Protein 3LZD (pdb70)

B-factor: mean 45.11, std 11.98, range [18.56, 100.9]

Foldseek 3Di:
DQAAPLVVVLVVCVVVPWAEEEEEEAPVCPVVRVVSQVSNVVVRHHYHYDPDHDDELLFFCQVVCVVVPGQEYEYEAYADFDFAHNHKYKYFHHADDFAQVVLCVLVVVVVCVLDQFEEEAEARRHVVNVVVVCVNSVVVRHHYQWAQAARRDFGTRHADLFGDRRRPDDGRAYEYEADDDSVQLQSCQANVHWYWYAYRPVSDIDTDDCVVLVVVLVVLLVLCLPWAEEEEEFAPRRSWGDPVLSVVLQVVSVVLRHHYDYDYHHDDFQVVVVVPPGQEYEYRGDQCPQSVDPPRHPHRYYYSQSSCVSSVNDPDDHRNHRGHHHDPDHHDPGMDIDHD/DWDAFPLVVVLVVCVVVPWAEEEEAEAPVCPVVSVVSQVVSVVVRHHYHYDPDHDDALLFFCQVVCVVVVGQEYEYEAYDDFDFAHAHKYKYFHIAHPQALVVLCVLCVVVVVVQDQEEEEAEARRHVVCVVVVCVSSVVVRHRYQWAQAARRDFGIRHADLQGDRRLQDDGQAYEYEADDCSRQLQSCQARVHWYKYAHSPVSDIDTDDNVVLVVVLVVLLVQCLPWQFEEEEFAPRRSFGDPVLSVVLQVVSVVLRHHYHYDYYHDDDQVVVVPPPGQEYEYRGRLCVQRVYPHRYHYSQSVCVSSVVDPRDHRHHRGHHHDDDHHDSGMDIDHD

InterPro domains:
  IPR016435 Diphthamide synthesis DPH1/DPH2 [PF01866] (27-318)
  IPR016435 Diphthamide synthesis DPH1/DPH2 [PTHR10762] (11-319)
  IPR016435 Diphthamide synthesis DPH1/DPH2 [SFLDS00032] (7-332)
  IPR016435 Diphthamide synthesis DPH1/DPH2 [TIGR00322] (8-312)
  IPR022428 Diphthamide synthesis Dph2, archaea [TIGR03682] (19-323)
  IPR035435 Diphthamide synthesis DHP1/DPH2, eukaryotes and archaea [PIRSF004967] (8-322)
  IPR042263 Diphthamide synthesis DPH1/DPH2, domain 1 [G3DSA:3.40.50.11840] (14-95)
  IPR042264 Diphthamide synthesis DPH1/DPH2, domain 2 [G3DSA:3.40.50.11850] (101-209)
  IPR042265 Diphthamide synthesis DPH1/DPH2, domain 3 [G3DSA:3.40.50.11860] (210-309)

Nearest PDB structures (foldseek):
  3lzd-assembly1_A  TM=1.003E+00  e=6.864E-71  Pyrococcus horikoshii
  3lzd-assembly1_B  TM=9.967E-01  e=1.816E-64  Pyrococcus horikoshii
  3lzc-assembly1_B  TM=9.944E-01  e=1.069E-64  Pyrococcus horikoshii
  6bxm-assembly1_B  TM=9.603E-01  e=3.390E-34  Candidatus Methanoperedens nitratireducens
  6bxm-assembly1_A  TM=9.516E-01  e=2.244E-34  Candidatus Methanoperedens nitratireducens

Organism: Pyrococcus horikoshii (strain ATCC 700860 / DSM 12428 / JCM 9974 / NBRC 100139 / OT-3) (NCBI:txid70601)

Structure (mmCIF, N/CA/C/O backbone):
data_3LZD
#
_entry.id   3LZD
#
_cell.length_a   55.695
_cell.length_b   80.525
_cell.length_c   162.142
_cell.angle_alpha   90.000
_cell.angle_beta   90.000
_cell.angle_gamma   90.000
#
_symmetry.space_group_name_H-M   'P 21 21 21'
#
loop_
_entity.id
_entity.type
_entity.pdbx_description
1 polymer Dph2
2 non-polymer 'IRON/SULFUR CLUSTER'
3 non-polymer 'SULFATE ION'
4 water water
#
loop_
_atom_site.group_PDB
_atom_site.id
_atom_site.type_symbol
_atom_site.label_atom_id
_atom_site.label_alt_id
_atom_site.label_comp_id
_atom_site.label_asym_id
_atom_site.label_entity_id
_atom_site.label_seq_id
_atom_site.pdbx_PDB_ins_code
_atom_site.Cartn_x
_atom_site.Cartn_y
_atom_site.Cartn_z
_atom_site.occupancy
_atom_site.B_iso_or_equiv
_atom_site.auth_seq_id
_atom_site.auth_comp_id
_atom_site.auth_asym_id
_atom_site.auth_atom_id
_atom_site.pdbx_PDB_model_num
ATOM 1 N N . LEU A 1 38 ? 18.192 11.831 36.327 1.00 64.16 2 LEU A N 1
ATOM 2 C CA . LEU A 1 38 ? 19.017 13.071 36.404 1.00 68.80 2 LEU A CA 1
ATOM 3 C C . LEU A 1 38 ? 19.900 13.196 35.167 1.00 68.85 2 LEU A C 1
ATOM 4 O O . LEU A 1 38 ? 20.165 14.301 34.690 1.00 73.58 2 LEU A O 1
ATOM 9 N N . HIS A 1 39 ? 20.354 12.058 34.652 1.00 65.89 3 HIS A N 1
ATOM 10 C CA . HIS A 1 39 ? 21.198 12.036 33.463 1.00 66.42 3 HIS A CA 1
ATOM 11 C C . HIS A 1 39 ? 20.396 11.527 32.267 1.00 66.60 3 HIS A C 1
ATOM 12 O O . HIS A 1 39 ? 20.957 11.137 31.239 1.00 66.05 3 HIS A O 1
ATOM 19 N N . GLU A 1 40 ? 19.077 11.530 32.420 1.00 64.28 4 GLU A N 1
ATOM 20 C CA . GLU A 1 40 ? 18.172 11.090 31.364 1.00 66.16 4 GLU A CA 1
ATOM 21 C C . GLU A 1 40 ? 16.939 11.992 31.316 1.00 61.22 4 GLU A C 1
ATOM 22 O O . GLU A 1 40 ? 16.650 12.726 32.267 1.00 57.32 4 GLU A O 1
ATOM 24 N N . ILE A 1 41 ? 16.223 11.949 30.199 1.00 55.97 5 ILE A N 1
ATOM 25 C CA . ILE A 1 41 ? 15.014 12.736 30.067 1.00 50.15 5 ILE A CA 1
ATOM 26 C C . ILE A 1 41 ? 13.902 11.995 30.806 1.00 47.81 5 ILE A C 1
ATOM 27 O O . ILE A 1 41 ? 13.467 10.924 30.382 1.00 50.61 5 ILE A O 1
ATOM 32 N N . PRO A 1 42 ? 13.442 12.545 31.939 1.00 44.47 6 PRO A N 1
ATOM 33 C CA . PRO A 1 42 ? 12.377 11.879 32.697 1.00 43.97 6 PRO A CA 1
ATOM 34 C C . PRO A 1 42 ? 11.034 11.977 31.959 1.00 41.81 6 PRO A C 1
ATOM 35 O O . PRO A 1 42 ? 10.179 12.781 32.318 1.00 44.68 6 PRO A O 1
ATOM 39 N N . LYS A 1 43 ? 10.869 11.147 30.932 1.00 40.89 7 LYS A N 1
ATOM 40 C CA . LYS A 1 43 ? 9.662 11.141 30.111 1.00 42.74 7 LYS A CA 1
ATOM 41 C C . LYS A 1 43 ? 8.399 11.187 30.960 1.00 42.53 7 LYS A C 1
ATOM 42 O O . LYS A 1 43 ? 7.513 12.016 30.724 1.00 38.07 7 LYS A O 1
ATOM 44 N N . SER A 1 44 ? 8.334 10.317 31.963 1.00 43.54 8 SER A N 1
ATOM 45 C CA . SER A 1 44 ? 7.171 10.259 32.841 1.00 43.66 8 SER A CA 1
ATOM 46 C C . SER A 1 44 ? 6.998 11.476 33.736 1.00 39.98 8 SER A C 1
ATOM 47 O O . SER A 1 44 ? 5.878 11.916 33.966 1.00 45.91 8 SER A O 1
ATOM 50 N N . GLU A 1 45 ? 8.085 12.035 34.252 1.00 43.63 9 GLU A N 1
ATOM 51 C CA . GLU A 1 45 ? 7.933 13.230 35.075 1.00 45.92 9 GLU A CA 1
ATOM 52 C C . GLU A 1 45 ? 7.390 14.355 34.187 1.00 41.22 9 GLU A C 1
ATOM 53 O O . GLU A 1 45 ? 6.639 15.213 34.637 1.00 40.26 9 GLU A O 1
ATOM 59 N N . ILE A 1 46 ? 7.789 14.354 32.921 1.00 41.64 10 ILE A N 1
ATOM 60 C CA . ILE A 1 46 ? 7.347 15.392 32.001 1.00 38.96 10 ILE A CA 1
ATOM 61 C C . ILE A 1 46 ? 5.868 15.232 31.657 1.00 36.21 10 ILE A C 1
ATOM 62 O O . ILE A 1 46 ? 5.126 16.213 31.645 1.00 36.99 10 ILE A O 1
ATOM 67 N N . LEU A 1 47 ? 5.439 14.003 31.384 1.00 42.88 11 LEU A N 1
ATOM 68 C CA . LEU A 1 47 ? 4.036 13.740 31.072 1.00 41.93 11 LEU A CA 1
ATOM 69 C C . LEU A 1 47 ? 3.206 14.185 32.277 1.00 45.82 11 LEU A C 1
ATOM 70 O O . LEU A 1 47 ? 2.223 14.916 32.125 1.00 43.38 11 LEU A O 1
ATOM 75 N N . LYS A 1 48 ? 3.632 13.769 33.471 1.00 44.20 12 LYS A N 1
ATOM 76 C CA . LYS A 1 48 ? 2.928 14.118 34.708 1.00 48.81 12 LYS A CA 1
ATOM 77 C C . LYS A 1 48 ? 2.689 15.616 34.833 1.00 47.18 12 LYS A C 1
ATOM 78 O O . LYS A 1 48 ? 1.557 16.050 35.066 1.00 50.00 12 LYS A O 1
ATOM 80 N N . GLU A 1 49 ? 3.746 16.407 34.689 1.00 44.02 13 GLU A N 1
ATOM 81 C CA . GLU A 1 49 ? 3.604 17.853 34.781 1.00 47.97 13 GLU A CA 1
ATOM 82 C C . GLU A 1 49 ? 2.729 18.412 33.664 1.00 47.17 13 GLU A C 1
ATOM 83 O O . GLU A 1 49 ? 2.101 19.452 33.831 1.00 54.02 13 GLU A O 1
ATOM 89 N N . LEU A 1 50 ? 2.692 17.732 32.523 1.00 45.71 14 LEU A N 1
ATOM 90 C CA . LEU A 1 50 ? 1.866 18.197 31.412 1.00 46.67 14 LEU A CA 1
ATOM 91 C C . LEU A 1 50 ? 0.386 17.829 31.634 1.00 48.82 14 LEU A C 1
ATOM 92 O O . LEU A 1 50 ? -0.498 18.656 31.393 1.00 41.76 14 LEU A O 1
ATOM 97 N N . LYS A 1 51 ? 0.124 16.604 32.102 1.00 49.90 15 LYS A N 1
ATOM 98 C CA . LYS A 1 51 ? -1.248 16.152 32.366 1.00 50.30 15 LYS A CA 1
ATOM 99 C C . LYS A 1 51 ? -1.837 17.005 33.479 1.00 48.58 15 LYS A C 1
ATOM 100 O O . LYS A 1 51 ? -3.037 17.289 33.492 1.00 53.57 15 LYS A O 1
ATOM 106 N N . ARG A 1 52 ? -0.975 17.417 34.403 1.00 48.67 16 ARG A N 1
ATOM 107 C CA . ARG A 1 52 ? -1.374 18.237 35.539 1.00 48.11 16 ARG A CA 1
ATOM 108 C C . ARG A 1 52 ? -1.878 19.619 35.133 1.00 52.23 16 ARG A C 1
ATOM 109 O O . ARG A 1 52 ? -2.769 20.166 35.778 1.00 44.98 16 ARG A O 1
ATOM 117 N N . ILE A 1 53 ? -1.323 20.206 34.079 1.00 50.06 17 ILE A N 1
ATOM 118 C CA . ILE A 1 53 ? -1.819 21.518 33.682 1.00 48.21 17 ILE A CA 1
ATOM 119 C C . ILE A 1 53 ? -2.776 21.414 32.506 1.00 44.01 17 ILE A C 1
ATOM 120 O O . ILE A 1 53 ? -3.175 22.427 31.935 1.00 43.72 17 ILE A O 1
ATOM 125 N N . GLY A 1 54 ? -3.144 20.186 32.151 1.00 40.92 18 GLY A N 1
ATOM 126 C CA . GLY A 1 54 ? -4.070 19.974 31.048 1.00 43.59 18 GLY A CA 1
ATOM 127 C C . GLY A 1 54 ? -3.589 20.367 29.657 1.00 49.88 18 GLY A C 1
ATOM 128 O O . GLY A 1 54 ? -4.382 20.773 28.800 1.00 45.34 18 GLY A O 1
ATOM 129 N N . ALA A 1 55 ? -2.292 20.230 29.408 1.00 49.50 19 ALA A N 1
ATOM 130 C CA . ALA A 1 55 ? -1.744 20.592 28.109 1.00 49.69 19 ALA A CA 1
ATOM 131 C C . ALA A 1 55 ? -2.101 19.565 27.040 1.00 50.38 19 ALA A C 1
ATOM 132 O O . ALA A 1 55 ? -1.991 18.356 27.257 1.00 49.78 19 ALA A O 1
ATOM 134 N N . LYS A 1 56 ? -2.528 20.060 25.882 1.00 48.31 20 LYS A N 1
ATOM 135 C CA . LYS A 1 56 ? -2.898 19.203 24.766 1.00 50.63 20 LYS A CA 1
ATOM 136 C C . LYS A 1 56 ? -1.939 19.308 23.581 1.00 43.23 20 LYS A C 1
ATOM 137 O O . LYS A 1 56 ? -1.782 18.357 22.817 1.00 44.97 20 LYS A O 1
ATOM 143 N N . ARG A 1 57 ? -1.306 20.464 23.426 1.00 42.48 21 ARG A N 1
ATOM 144 C CA . ARG A 1 57 ? -0.392 20.694 22.309 1.00 46.73 21 ARG A CA 1
ATOM 145 C C . ARG A 1 57 ? 0.872 21.377 22.832 1.00 47.52 21 ARG A C 1
ATOM 146 O O . ARG A 1 57 ? 0.812 22.483 23.378 1.00 47.92 21 ARG A O 1
ATOM 154 N N . VAL A 1 58 ? 2.020 20.729 22.658 1.00 43.07 22 VAL A N 1
ATOM 155 C CA . VAL A 1 58 ? 3.264 21.306 23.161 1.00 42.50 22 VAL A CA 1
ATOM 156 C C . VAL A 1 58 ? 4.362 21.424 22.104 1.00 39.61 22 VAL A C 1
ATOM 157 O O . VAL A 1 58 ? 4.422 20.635 21.162 1.00 36.16 22 VAL A O 1
ATOM 161 N N . LEU A 1 59 ? 5.213 22.435 22.267 1.00 35.50 23 LEU A N 1
ATOM 162 C CA . LEU A 1 59 ? 6.333 22.673 21.363 1.00 31.92 23 LEU A CA 1
ATOM 163 C C . LEU A 1 59 ? 7.614 22.284 22.106 1.00 32.98 23 LEU A C 1
ATOM 164 O O . LEU A 1 59 ? 7.796 22.647 23.269 1.00 33.02 23 LEU A O 1
ATOM 169 N N . ILE A 1 60 ? 8.505 21.560 21.440 1.00 30.19 24 ILE A N 1
ATOM 170 C CA . ILE A 1 60 ? 9.748 21.146 22.085 1.00 29.84 24 ILE A CA 1
ATOM 171 C C . ILE A 1 60 ? 10.982 21.745 21.421 1.00 29.03 24 ILE A C 1
ATOM 172 O O . ILE A 1 60 ? 11.212 21.500 20.236 1.00 32.07 24 ILE A O 1
ATOM 177 N N . GLN A 1 61 ? 11.773 22.531 22.146 1.00 25.26 25 GLN A N 1
ATOM 178 C CA . GLN A 1 61 ? 12.993 23.040 21.525 1.00 29.93 25 GLN A CA 1
ATOM 179 C C . GLN A 1 61 ? 14.170 22.222 22.029 1.00 31.91 25 GLN A C 1
ATOM 180 O O . GLN A 1 61 ? 14.107 21.638 23.106 1.00 30.74 25 GLN A O 1
ATOM 186 N N . SER A 1 62 ? 15.238 22.158 21.246 1.00 28.65 26 SER A N 1
ATOM 187 C CA . SER A 1 62 ? 16.399 21.378 21.657 1.00 28.98 26 SER A CA 1
ATOM 188 C C . SER A 1 62 ? 17.711 21.899 21.072 1.00 29.32 26 SER A C 1
ATOM 189 O O . SER A 1 62 ? 17.732 22.493 19.998 1.00 26.81 26 SER A O 1
ATOM 192 N N . PRO A 1 63 ? 18.822 21.686 21.787 1.00 31.50 27 PRO A N 1
ATOM 193 C CA . PRO A 1 63 ? 20.143 22.123 21.316 1.00 31.62 27 PRO A CA 1
ATOM 194 C C . PRO A 1 63 ? 20.625 21.048 20.350 1.00 33.44 27 PRO A C 1
ATOM 195 O O . PRO A 1 63 ? 20.017 19.980 20.263 1.00 31.24 27 PRO A O 1
ATOM 199 N N . GLU A 1 64 ? 21.729 21.321 19.660 1.00 35.41 28 GLU A N 1
ATOM 200 C CA . GLU A 1 64 ? 22.296 20.401 18.679 1.00 42.42 28 GLU A CA 1
ATOM 201 C C . GLU A 1 64 ? 22.502 18.974 19.164 1.00 42.77 28 GLU A C 1
ATOM 202 O O . GLU A 1 64 ? 22.189 18.025 18.446 1.00 50.13 28 GLU A O 1
ATOM 204 N N . GLY 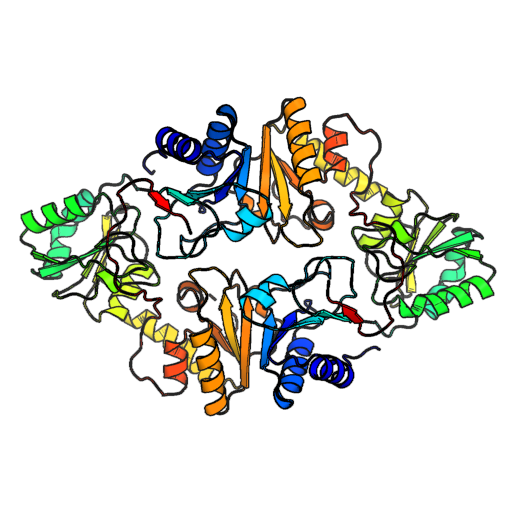A 1 65 ? 23.023 18.814 20.374 1.00 38.20 29 GLY A N 1
ATOM 205 C CA . GLY A 1 65 ? 23.267 17.471 20.877 1.00 44.05 29 GLY A CA 1
ATOM 206 C C . GLY A 1 65 ? 22.084 16.628 21.337 1.00 38.88 29 GLY A C 1
ATOM 207 O O . GLY A 1 65 ? 22.266 15.462 21.696 1.00 32.39 29 GLY A O 1
ATOM 208 N N . LEU A 1 66 ? 20.877 17.184 21.323 1.00 32.06 30 LEU A N 1
ATOM 209 C CA . LEU A 1 66 ? 19.720 16.417 21.773 1.00 36.01 30 LEU A CA 1
ATOM 210 C C . LEU A 1 66 ? 18.583 16.389 20.746 1.00 33.56 30 LEU A C 1
ATOM 211 O O . LEU A 1 66 ? 17.414 16.266 21.106 1.00 33.50 30 LEU A O 1
ATOM 216 N N . ARG A 1 67 ? 18.921 16.477 19.465 1.00 33.69 31 ARG A N 1
ATOM 217 C CA . ARG A 1 67 ? 17.894 16.480 18.415 1.00 33.92 31 ARG A CA 1
ATOM 218 C C . ARG A 1 67 ? 17.116 15.168 18.336 1.00 35.82 31 ARG A C 1
ATOM 219 O O . ARG A 1 67 ? 15.896 15.171 18.158 1.00 36.03 31 ARG A O 1
ATOM 227 N N . ARG A 1 68 ? 17.817 14.048 18.484 1.00 34.64 32 ARG A N 1
ATOM 228 C CA . ARG A 1 68 ? 17.180 12.740 18.434 1.00 30.88 32 ARG A CA 1
ATOM 229 C C . ARG A 1 68 ? 16.361 12.507 19.716 1.00 35.74 32 ARG A C 1
ATOM 230 O O . ARG A 1 68 ? 15.308 11.858 19.681 1.00 38.05 32 ARG A O 1
ATOM 238 N N . GLU A 1 69 ? 16.829 13.043 20.842 1.00 27.17 33 GLU A N 1
ATOM 239 C CA . GLU A 1 69 ? 16.115 12.885 22.106 1.00 29.46 33 GLU A CA 1
ATOM 240 C C . GLU A 1 69 ? 14.790 13.653 22.044 1.00 32.19 33 GLU A C 1
ATOM 241 O O . GLU A 1 69 ? 13.793 13.239 22.630 1.00 31.57 33 GLU A O 1
ATOM 247 N N . ALA A 1 70 ? 14.801 14.787 21.354 1.00 29.91 34 ALA A N 1
ATOM 248 C CA . ALA A 1 70 ? 13.602 15.596 21.205 1.00 33.72 34 ALA A CA 1
ATOM 249 C C . ALA A 1 70 ? 12.510 14.786 20.498 1.00 32.18 34 ALA A C 1
ATOM 250 O O . ALA A 1 70 ? 11.366 14.765 20.954 1.00 33.47 34 ALA A O 1
ATOM 252 N N . GLU A 1 71 ? 12.860 14.119 19.400 1.00 32.19 35 GLU A N 1
ATOM 253 C CA . GLU A 1 71 ? 11.881 13.320 18.650 1.00 41.05 35 GLU A CA 1
ATOM 254 C C . GLU A 1 71 ? 11.373 12.076 19.400 1.00 41.83 35 GLU A C 1
ATOM 255 O O . GLU A 1 71 ? 10.216 11.680 19.226 1.00 45.27 35 GLU A O 1
ATOM 261 N N . GLU A 1 72 ? 12.221 11.464 20.226 1.00 38.16 36 GLU A N 1
ATOM 262 C CA . GLU A 1 72 ? 11.814 10.287 21.000 1.00 37.29 36 GLU A CA 1
ATOM 263 C C . GLU A 1 72 ? 10.827 10.735 22.085 1.00 38.61 36 GLU A C 1
ATOM 264 O O . GLU A 1 72 ? 9.840 10.052 22.377 1.00 34.84 36 GLU A O 1
ATOM 266 N N . LEU A 1 73 ? 11.104 11.887 22.687 1.00 33.05 37 LEU A N 1
ATOM 267 C CA . LEU A 1 73 ? 10.228 12.417 23.713 1.00 35.74 37 LEU A CA 1
ATOM 268 C C . LEU A 1 73 ? 8.864 12.747 23.098 1.00 36.43 37 LEU A C 1
ATOM 269 O O . LEU A 1 73 ? 7.829 12.499 23.715 1.00 35.28 37 LEU A O 1
ATOM 274 N N . ALA A 1 74 ? 8.881 13.307 21.889 1.00 33.30 38 ALA A N 1
ATOM 275 C CA . ALA A 1 74 ? 7.658 13.676 21.174 1.00 37.60 38 ALA A CA 1
ATOM 276 C C . ALA A 1 74 ? 6.848 12.423 20.877 1.00 35.17 38 ALA A C 1
ATOM 277 O O . ALA A 1 74 ? 5.634 12.416 21.072 1.00 34.19 38 ALA A O 1
ATOM 279 N N . GLY A 1 75 ? 7.521 11.375 20.404 1.00 32.76 39 GLY A N 1
ATOM 280 C CA . GLY A 1 75 ? 6.832 10.125 20.104 1.00 34.51 39 GLY A CA 1
ATOM 281 C C . GLY A 1 75 ? 6.165 9.578 21.355 1.00 38.96 39 GLY A C 1
ATOM 282 O O . GLY A 1 75 ? 5.027 9.089 21.316 1.00 40.83 39 GLY A O 1
ATOM 283 N N . PHE A 1 76 ? 6.872 9.679 22.480 1.00 37.17 40 PHE A N 1
ATOM 284 C CA . PHE A 1 76 ? 6.353 9.210 23.749 1.00 35.75 40 PHE A CA 1
ATOM 285 C C . PHE A 1 76 ? 5.128 10.015 24.197 1.00 42.26 40 PHE A C 1
ATOM 286 O O . PHE A 1 76 ? 4.120 9.447 24.636 1.00 39.17 40 PHE A O 1
ATOM 294 N N . LEU A 1 77 ? 5.212 11.337 24.095 1.00 40.34 41 LEU A N 1
ATOM 295 C CA . LEU A 1 77 ? 4.099 12.174 24.513 1.00 40.94 41 LEU A CA 1
ATOM 296 C C . LEU A 1 77 ? 2.857 11.996 23.624 1.00 41.57 41 LEU A C 1
ATOM 297 O O . LEU A 1 77 ? 1.726 12.008 24.118 1.00 37.87 41 LEU A O 1
ATOM 302 N N . GLU A 1 78 ? 3.067 11.809 22.325 1.00 36.72 42 GLU A N 1
ATOM 303 C CA . GLU A 1 78 ? 1.954 11.614 21.406 1.00 42.63 42 GLU A CA 1
ATOM 304 C C . GLU A 1 78 ? 1.211 10.299 21.661 1.00 44.97 42 GLU A C 1
ATOM 305 O O . GLU A 1 78 ? 0.033 10.180 21.332 1.00 42.65 42 GLU A O 1
ATOM 311 N N . GLU A 1 79 ? 1.902 9.311 22.225 1.00 47.05 43 GLU A N 1
ATOM 312 C CA . GLU A 1 79 ? 1.272 8.026 22.531 1.00 47.82 43 GLU A CA 1
ATOM 313 C C . GLU A 1 79 ? 0.447 8.195 23.793 1.00 46.67 43 GLU A C 1
ATOM 314 O O . GLU A 1 79 ? -0.220 7.259 24.232 1.00 46.80 43 GLU A O 1
ATOM 320 N N . ASN A 1 80 ? 0.500 9.393 24.370 1.00 42.80 44 ASN A N 1
ATOM 321 C CA . ASN A 1 80 ? -0.239 9.682 25.585 1.00 45.44 44 ASN A CA 1
ATOM 322 C C . ASN A 1 80 ? -1.199 10.852 25.427 1.00 42.86 44 ASN A C 1
ATOM 323 O O . ASN A 1 80 ? -1.465 11.609 26.365 1.00 44.22 44 ASN A O 1
ATOM 328 N N . ASN A 1 81 ? -1.710 10.996 24.215 1.00 49.28 45 ASN A N 1
ATOM 329 C CA . ASN A 1 81 ? -2.701 12.016 23.919 1.00 54.57 45 ASN A CA 1
ATOM 330 C C . ASN A 1 81 ? -2.321 13.467 24.025 1.00 51.48 45 ASN A C 1
ATOM 331 O O . ASN A 1 81 ? -3.110 14.286 24.498 1.00 52.41 45 ASN A O 1
ATOM 336 N N . ILE A 1 82 ? -1.114 13.788 23.582 1.00 52.15 46 ILE A N 1
ATOM 337 C CA . ILE A 1 82 ? -0.650 15.168 23.583 1.00 46.26 46 ILE A CA 1
ATOM 338 C C . ILE A 1 82 ? -0.043 15.411 22.206 1.00 45.27 46 ILE A C 1
ATOM 339 O O . ILE A 1 82 ? 0.850 14.681 21.782 1.00 47.73 46 ILE A O 1
ATOM 344 N N . GLU A 1 83 ? -0.565 16.399 21.486 1.00 38.52 47 GLU A N 1
ATOM 345 C CA . GLU A 1 83 ? -0.041 16.705 20.162 1.00 39.80 47 GLU A CA 1
ATOM 346 C C . GLU A 1 83 ? 1.301 17.398 20.389 1.00 32.78 47 GLU A C 1
ATOM 347 O O . GLU A 1 83 ? 1.414 18.273 21.241 1.00 35.24 47 GLU A O 1
ATOM 353 N N . VAL A 1 84 ? 2.308 16.995 19.625 1.00 36.83 48 VAL A N 1
ATOM 354 C CA . VAL A 1 84 ? 3.645 17.545 19.779 1.00 37.15 48 VAL A CA 1
ATOM 355 C C . VAL A 1 84 ? 4.250 18.099 18.491 1.00 39.24 48 VAL A C 1
ATOM 356 O O . VAL A 1 84 ? 4.188 17.458 17.442 1.00 39.61 48 VAL A O 1
ATOM 360 N N . PHE A 1 85 ? 4.813 19.303 18.590 1.00 36.34 49 PHE A N 1
ATOM 361 C CA . PHE A 1 85 ? 5.493 19.973 17.480 1.00 36.89 49 PHE A CA 1
ATOM 362 C C . PHE A 1 85 ? 6.964 20.121 17.923 1.00 36.25 49 PHE A C 1
ATOM 363 O O . PHE A 1 85 ? 7.243 20.360 19.102 1.00 32.79 49 PHE A O 1
ATOM 371 N N . LEU A 1 86 ? 7.894 19.974 16.987 1.00 29.98 50 LEU A N 1
ATOM 372 C CA . LEU A 1 86 ? 9.303 20.165 17.293 1.00 33.31 50 LEU A CA 1
ATOM 373 C C . LEU A 1 86 ? 9.678 21.536 16.764 1.00 35.39 50 LEU A C 1
ATOM 374 O O . LEU A 1 86 ? 9.258 21.917 15.663 1.00 30.75 50 LEU A O 1
ATOM 379 N N . HIS A 1 87 ? 10.446 22.293 17.539 1.00 32.68 51 HIS A N 1
ATOM 380 C CA . HIS A 1 87 ? 10.876 23.601 17.057 1.00 28.74 51 HIS A CA 1
ATOM 381 C C . HIS A 1 87 ? 12.083 23.283 16.170 1.00 33.71 51 HIS A C 1
ATOM 382 O O . HIS A 1 87 ? 13.032 22.649 16.621 1.00 34.45 51 HIS A O 1
ATOM 389 N N . GLY A 1 88 ? 12.031 23.708 14.910 1.00 36.63 52 GLY A N 1
ATOM 390 C CA . GLY A 1 88 ? 13.106 23.421 13.975 1.00 37.99 52 GLY A CA 1
ATOM 391 C C . GLY A 1 88 ? 14.406 24.195 14.127 1.00 39.74 52 GLY A C 1
ATOM 392 O O . GLY A 1 88 ? 15.457 23.754 13.638 1.00 36.57 52 GLY A O 1
ATOM 393 N N . GLU A 1 89 ? 14.347 25.350 14.777 1.00 32.42 53 GLU A N 1
ATOM 394 C CA . GLU A 1 89 ? 15.544 26.145 14.977 1.00 35.52 53 GLU A CA 1
ATOM 395 C C . GLU A 1 89 ? 16.467 25.366 15.922 1.00 40.75 53 GLU A C 1
ATOM 396 O O . GLU A 1 89 ? 16.018 24.485 16.657 1.00 42.47 53 GLU A O 1
ATOM 402 N N . ILE A 1 90 ? 17.758 25.671 15.881 1.00 40.13 54 ILE A N 1
ATOM 403 C CA . ILE A 1 90 ? 18.720 25.031 16.772 1.00 37.83 54 ILE A CA 1
ATOM 404 C C . ILE A 1 90 ? 18.843 25.986 17.950 1.00 38.13 54 ILE A C 1
ATOM 405 O O . ILE A 1 90 ? 19.133 27.171 17.776 1.00 37.33 54 ILE A O 1
ATOM 410 N N . ASN A 1 91 ? 18.624 25.480 19.152 1.00 31.77 55 ASN A N 1
ATOM 411 C CA . ASN A 1 91 ? 18.685 26.348 20.300 1.00 37.11 55 ASN A CA 1
ATOM 412 C C . ASN A 1 91 ? 20.044 26.399 20.986 1.00 33.46 55 ASN A C 1
ATOM 413 O O . ASN A 1 91 ? 20.730 25.393 21.087 1.00 36.42 55 ASN A O 1
ATOM 418 N N . TYR A 1 92 ? 20.428 27.573 21.472 1.00 33.00 56 TYR A N 1
ATOM 419 C CA . TYR A 1 92 ? 21.716 27.689 22.145 1.00 40.98 56 TYR A CA 1
ATOM 420 C C . TYR A 1 92 ? 21.690 28.076 23.626 1.00 41.30 56 TYR A C 1
ATOM 421 O O . TYR A 1 92 ? 22.744 28.189 24.251 1.00 45.31 56 TYR A O 1
ATOM 430 N N . GLY A 1 93 ? 20.501 28.260 24.189 1.00 33.17 57 GLY A N 1
ATOM 431 C CA . GLY A 1 93 ? 20.416 28.612 25.598 1.00 32.13 57 GLY A CA 1
ATOM 432 C C . GLY A 1 93 ? 19.015 28.973 26.058 1.00 32.96 57 GLY A C 1
ATOM 433 O O . GLY A 1 93 ? 18.134 29.211 25.230 1.00 31.64 57 GLY A O 1
ATOM 434 N N . ALA A 1 94 ? 18.810 29.022 27.373 1.00 34.18 58 ALA A N 1
ATOM 435 C CA . ALA A 1 94 ? 17.510 29.367 27.944 1.00 36.44 58 ALA A CA 1
ATOM 436 C C . ALA A 1 94 ? 17.247 30.858 27.750 1.00 38.46 58 ALA A C 1
ATOM 437 O O . ALA A 1 94 ?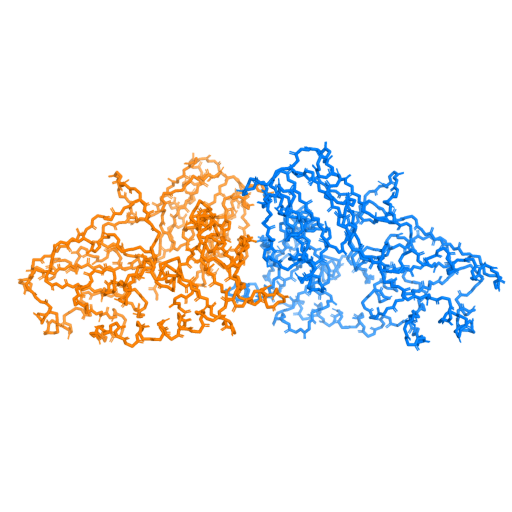 16.173 31.368 28.088 1.00 37.24 58 ALA A O 1
ATOM 439 N N . CYS A 1 95 ? 18.239 31.551 27.206 1.00 32.73 59 CYS A N 1
ATOM 440 C CA . CYS A 1 95 ? 18.121 32.976 26.940 1.00 31.81 59 CYS A CA 1
ATOM 441 C C . CYS A 1 95 ? 17.303 33.148 25.673 1.00 31.22 59 CYS A C 1
ATOM 442 O O . CYS A 1 95 ? 16.965 34.275 25.292 1.00 38.80 59 CYS A O 1
ATOM 445 N N . ASP A 1 96 ? 16.985 32.037 25.014 1.00 28.00 60 ASP A N 1
ATOM 446 C CA . ASP A 1 96 ? 16.211 32.089 23.765 1.00 32.12 60 ASP A CA 1
ATOM 447 C C . ASP A 1 96 ? 15.029 31.105 23.799 1.00 33.12 60 ASP A C 1
ATOM 448 O O . ASP A 1 96 ? 14.971 30.167 23.022 1.00 35.19 60 ASP A O 1
ATOM 453 N N . PRO A 1 97 ? 14.069 31.325 24.710 1.00 38.47 61 PRO A N 1
ATOM 454 C CA . PRO A 1 97 ? 12.876 30.478 24.870 1.00 36.43 61 PRO A CA 1
ATOM 455 C C . PRO A 1 97 ? 11.999 30.648 23.640 1.00 31.12 61 PRO A C 1
ATOM 456 O O . PRO A 1 97 ? 11.924 31.747 23.111 1.00 34.69 61 PRO A O 1
ATOM 460 N N . ALA A 1 98 ? 11.336 29.586 23.190 1.00 30.68 62 ALA A N 1
ATOM 461 C CA . ALA A 1 98 ? 10.471 29.685 22.014 1.00 32.08 62 ALA A CA 1
ATOM 462 C C . ALA A 1 98 ? 8.999 29.795 22.430 1.00 35.32 62 ALA A C 1
ATOM 463 O O . ALA A 1 98 ? 8.108 29.257 21.754 1.00 35.27 62 ALA A O 1
ATOM 465 N N . ASP A 1 99 ? 8.743 30.489 23.535 1.00 33.40 63 ASP A N 1
ATOM 466 C CA . ASP A 1 99 ? 7.376 30.612 24.028 1.00 42.17 63 ASP A CA 1
ATOM 467 C C . ASP A 1 99 ? 6.473 31.402 23.095 1.00 40.70 63 ASP A C 1
ATOM 468 O O . ASP A 1 99 ? 5.312 31.046 22.909 1.00 43.68 63 ASP A O 1
ATOM 473 N N . ARG A 1 100 ? 7.004 32.456 22.491 1.00 39.86 64 ARG A N 1
ATOM 474 C CA . ARG A 1 100 ? 6.206 33.241 21.569 1.00 43.00 64 ARG A CA 1
ATOM 475 C C . ARG A 1 100 ? 5.8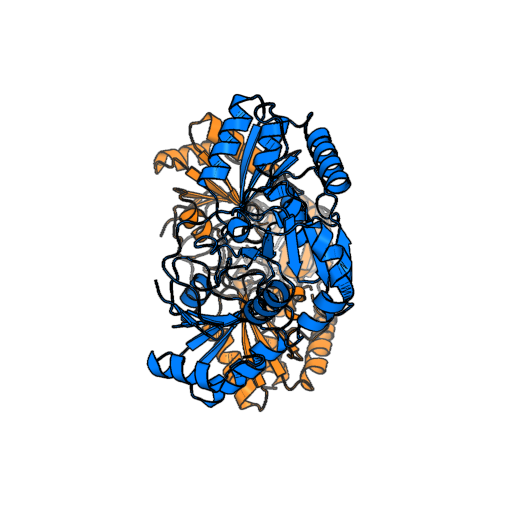40 32.393 20.359 1.00 44.45 64 ARG A C 1
ATOM 476 O O . ARG A 1 100 ? 4.679 32.350 19.959 1.00 44.91 64 ARG A O 1
ATOM 484 N N . GLU A 1 101 ? 6.817 31.704 19.779 1.00 43.39 65 GLU A N 1
ATOM 485 C CA . GLU A 1 101 ? 6.528 30.860 18.626 1.00 43.46 65 GLU A CA 1
ATOM 486 C C . GLU A 1 101 ? 5.470 29.835 19.006 1.00 42.09 65 GLU A C 1
ATOM 487 O O . GLU A 1 101 ? 4.537 29.585 18.243 1.00 40.85 65 GLU A O 1
ATOM 493 N N . ALA A 1 102 ? 5.625 29.233 20.182 1.00 37.32 66 ALA A N 1
ATOM 494 C CA . ALA A 1 102 ? 4.668 28.249 20.665 1.00 39.40 66 ALA A CA 1
ATOM 495 C C . ALA A 1 102 ? 3.281 28.888 20.653 1.00 42.19 66 ALA A C 1
ATOM 496 O O . ALA A 1 102 ? 2.324 28.299 20.172 1.00 37.41 66 ALA A O 1
ATOM 498 N N . LYS A 1 103 ? 3.185 30.095 21.198 1.00 44.22 67 LYS A N 1
ATOM 499 C CA . LYS A 1 103 ? 1.915 30.812 21.232 1.00 51.11 67 LYS A CA 1
ATOM 500 C C . LYS A 1 103 ? 1.345 30.960 19.818 1.00 52.49 67 LYS A C 1
ATOM 501 O O . LYS A 1 103 ? 0.158 30.729 19.598 1.00 54.45 67 LYS A O 1
ATOM 507 N N . LEU A 1 104 ? 2.202 31.337 18.870 1.00 49.32 68 LEU A N 1
ATOM 508 C CA . LEU A 1 104 ? 1.809 31.533 17.475 1.00 49.34 68 LEU A CA 1
ATOM 509 C C . LEU A 1 104 ? 1.227 30.327 16.753 1.00 47.84 68 LEU A C 1
ATOM 510 O O . LEU A 1 104 ? 0.491 30.490 15.780 1.00 51.95 68 LEU A O 1
ATOM 515 N N . VAL A 1 105 ? 1.555 29.122 17.202 1.00 43.17 69 VAL A N 1
ATOM 516 C CA . VAL A 1 105 ? 1.026 27.939 16.559 1.00 39.92 69 VAL A CA 1
ATOM 517 C C . VAL A 1 105 ? 0.073 27.199 17.492 1.00 39.23 69 VAL A C 1
ATOM 518 O O . VAL A 1 105 ? -0.223 26.019 17.307 1.00 38.58 69 VAL A O 1
ATOM 522 N N . GLY A 1 106 ? -0.396 27.901 18.510 1.00 40.04 70 GLY A N 1
ATOM 523 C CA . GLY A 1 106 ? -1.352 27.301 19.424 1.00 45.35 70 GLY A CA 1
ATOM 524 C C . GLY A 1 106 ? -0.930 26.194 20.372 1.00 48.33 70 GLY A C 1
ATOM 525 O O . GLY A 1 106 ? -1.724 25.298 20.661 1.00 46.67 70 GLY A O 1
ATOM 526 N N . CYS A 1 107 ? 0.304 26.232 20.863 1.00 45.41 71 CYS A N 1
ATOM 527 C CA . CYS A 1 107 ? 0.728 25.224 21.821 1.00 39.28 71 CYS A CA 1
ATOM 528 C C . CYS A 1 107 ? 0.406 25.811 23.183 1.00 43.31 71 CYS A C 1
ATOM 529 O O . CYS A 1 107 ? 0.586 27.015 23.414 1.00 43.59 71 CYS A O 1
ATOM 532 N N . ASP A 1 108 ? -0.084 24.977 24.089 1.00 39.33 72 ASP A N 1
ATOM 533 C CA . ASP A 1 108 ? -0.415 25.468 25.409 1.00 42.49 72 ASP A CA 1
ATOM 534 C C . ASP A 1 108 ? 0.773 25.335 26.351 1.00 40.48 72 ASP A C 1
ATOM 535 O O . ASP A 1 108 ? 0.701 25.726 27.507 1.00 45.04 72 ASP A O 1
ATOM 540 N N . ALA A 1 109 ? 1.876 24.793 25.853 1.00 38.82 73 ALA A N 1
ATOM 541 C CA . ALA A 1 109 ? 3.068 24.646 26.688 1.00 42.03 73 ALA A CA 1
ATOM 542 C C . ALA A 1 109 ? 4.321 24.452 25.845 1.00 40.47 73 ALA A C 1
ATOM 543 O O . ALA A 1 109 ? 4.255 24.084 2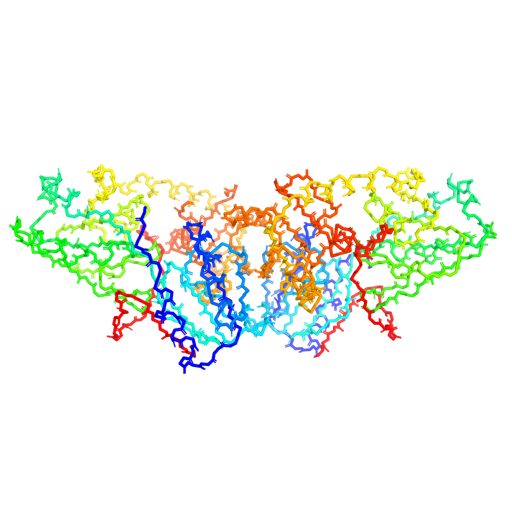4.666 1.00 38.24 73 ALA A O 1
ATOM 545 N N . LEU A 1 110 ? 5.464 24.701 26.471 1.00 39.36 74 LEU A N 1
ATOM 546 C CA . LEU A 1 110 ? 6.757 24.593 25.808 1.00 35.60 74 LEU A CA 1
ATOM 547 C C . LEU A 1 110 ? 7.691 23.680 26.615 1.00 32.65 74 LEU A C 1
ATOM 548 O O . LEU A 1 110 ? 7.730 23.753 27.845 1.00 27.63 74 LEU A O 1
ATOM 553 N N . ILE A 1 111 ? 8.421 22.807 25.936 1.00 29.71 75 ILE A N 1
ATOM 554 C CA . ILE A 1 111 ? 9.393 21.971 26.627 1.00 32.47 75 ILE A CA 1
ATOM 555 C C . ILE A 1 111 ? 10.739 22.477 26.118 1.00 31.00 75 ILE A C 1
ATOM 556 O O . ILE A 1 111 ? 10.984 22.497 24.917 1.00 28.02 75 ILE A O 1
ATOM 561 N N . HIS A 1 112 ? 11.597 22.912 27.034 1.00 29.68 76 HIS A N 1
ATOM 562 C CA . HIS A 1 112 ? 12.905 23.442 26.655 1.00 33.50 76 HIS A CA 1
ATOM 563 C C . HIS A 1 112 ? 13.990 22.450 27.074 1.00 34.01 76 HIS A C 1
ATOM 564 O O . HIS A 1 112 ? 14.347 22.368 28.252 1.00 34.17 76 HIS A O 1
ATOM 571 N N . LEU A 1 113 ? 14.516 21.693 26.120 1.00 28.68 77 LEU A N 1
ATOM 572 C CA . LEU A 1 113 ? 15.529 20.696 26.467 1.00 28.70 77 LEU A CA 1
ATOM 573 C C . LEU A 1 113 ? 16.946 21.231 26.532 1.00 31.22 77 LEU A C 1
ATOM 574 O O . LEU A 1 113 ? 17.300 22.171 25.815 1.00 32.44 77 LEU A O 1
ATOM 579 N N . GLY A 1 114 ? 17.745 20.623 27.405 1.00 35.50 78 GLY A N 1
ATOM 580 C CA . GLY A 1 114 ? 19.153 20.963 27.511 1.00 36.01 78 GLY A CA 1
ATOM 581 C C . GLY A 1 114 ? 19.632 22.121 28.351 1.00 33.64 78 GLY A C 1
ATOM 582 O O . GLY A 1 114 ? 20.834 22.244 28.579 1.00 40.42 78 GLY A O 1
ATOM 583 N N . HIS A 1 115 ? 18.731 22.968 28.823 1.00 34.13 79 HIS A N 1
ATOM 584 C CA . HIS A 1 115 ? 19.161 24.103 29.626 1.00 34.96 79 HIS A CA 1
ATOM 585 C C . HIS A 1 115 ? 18.202 24.320 30.775 1.00 35.81 79 HIS A C 1
ATOM 586 O O . HIS A 1 115 ? 17.029 23.948 30.693 1.00 34.40 79 HIS A O 1
ATOM 593 N N . SER A 1 116 ? 18.706 24.939 31.838 1.00 31.63 80 SER A N 1
ATOM 594 C CA . SER A 1 116 ? 17.894 25.251 33.001 1.00 30.65 80 SER A CA 1
ATOM 595 C C . SER A 1 116 ? 17.366 26.675 32.831 1.00 35.07 80 SER A C 1
ATOM 596 O O . SER A 1 116 ? 17.860 27.452 32.010 1.00 29.53 80 SER A O 1
ATOM 599 N N . TYR A 1 117 ? 16.366 27.004 33.629 1.00 35.69 81 TYR A N 1
ATOM 600 C CA . TYR A 1 117 ? 15.699 28.297 33.592 1.00 31.90 81 TYR A CA 1
ATOM 601 C C . TYR A 1 117 ? 16.506 29.511 34.014 1.00 29.62 81 TYR A C 1
ATOM 602 O O . TYR A 1 117 ? 17.247 29.459 34.993 1.00 31.95 81 TYR A O 1
ATOM 611 N N . MET A 1 118 ? 16.342 30.607 33.275 1.00 28.99 82 MET A N 1
ATOM 612 C CA . MET A 1 118 ? 16.952 31.889 33.631 1.00 32.60 82 MET A CA 1
ATOM 613 C C . MET A 1 118 ? 15.746 32.840 33.670 1.00 38.19 82 MET A C 1
ATOM 614 O O . MET A 1 118 ? 14.822 32.706 32.864 1.00 40.90 82 MET A O 1
ATOM 619 N N . LYS A 1 119 ? 15.733 33.780 34.607 1.00 42.43 83 LYS A N 1
ATOM 620 C CA . LYS A 1 119 ? 14.590 34.678 34.738 1.00 43.54 83 LYS A CA 1
ATOM 621 C C . LYS A 1 119 ? 14.212 35.451 33.477 1.00 41.44 83 LYS A C 1
ATOM 622 O O . LYS A 1 119 ? 15.003 36.214 32.928 1.00 38.11 83 LYS A O 1
ATOM 628 N N . LEU A 1 120 ? 12.981 35.234 33.033 1.00 40.78 84 LEU A N 1
ATOM 629 C CA . LEU A 1 120 ? 12.439 35.879 31.840 1.00 42.51 84 LEU A CA 1
ATOM 630 C C . LEU A 1 120 ? 10.940 35.696 31.802 1.00 35.01 84 LEU A C 1
ATOM 631 O O . LEU A 1 120 ? 10.423 34.690 32.268 1.00 38.46 84 LEU A O 1
ATOM 636 N N . PRO A 1 121 ? 10.217 36.653 31.220 1.00 41.37 85 PRO A N 1
ATOM 637 C CA . PRO A 1 121 ? 8.768 36.427 31.182 1.00 39.05 85 PRO A CA 1
ATOM 638 C C . PRO A 1 121 ? 8.512 35.339 30.132 1.00 40.15 85 PRO A C 1
ATOM 639 O O . PRO A 1 121 ? 9.192 35.288 29.108 1.00 46.03 85 PRO A O 1
ATOM 643 N N . LEU A 1 122 ? 7.559 34.456 30.395 1.00 37.71 86 LEU A N 1
ATOM 644 C CA . LEU A 1 122 ? 7.223 33.373 29.473 1.00 38.71 86 LEU A CA 1
ATOM 645 C C . LEU A 1 122 ? 5.728 33.436 29.125 1.00 40.82 86 LEU A C 1
ATOM 646 O O . LEU A 1 122 ? 4.890 33.593 30.011 1.00 39.87 86 LEU A O 1
ATOM 651 N N . GLU A 1 123 ? 5.402 33.294 27.842 1.00 42.76 87 GLU A N 1
ATOM 652 C CA . GLU A 1 123 ? 4.019 33.364 27.385 1.00 39.82 87 GLU A CA 1
ATOM 653 C C . GLU A 1 123 ? 3.200 32.095 27.594 1.00 40.39 87 GLU A C 1
ATOM 654 O O . GLU A 1 123 ? 1.979 32.147 27.606 1.00 44.78 87 GLU A O 1
ATOM 660 N N . VAL A 1 124 ? 3.866 30.962 27.776 1.00 40.47 88 VAL A N 1
ATOM 661 C CA . VAL A 1 124 ? 3.173 29.698 28.030 1.00 40.51 88 VAL A CA 1
ATOM 662 C C . VAL A 1 124 ? 3.941 28.894 29.076 1.00 43.49 88 VAL A C 1
ATOM 663 O O . VAL A 1 124 ? 5.145 29.096 29.266 1.00 42.87 88 VAL A O 1
ATOM 667 N N . PRO A 1 125 ? 3.255 27.982 29.783 1.00 44.71 89 PRO A N 1
ATOM 668 C CA . PRO A 1 125 ? 3.983 27.201 30.781 1.00 43.79 89 PRO A CA 1
ATOM 669 C C . PRO A 1 125 ? 5.165 26.532 30.088 1.00 42.74 89 PRO A C 1
ATOM 670 O O . PRO A 1 125 ? 5.026 25.966 29.006 1.00 40.42 89 PRO A O 1
ATOM 674 N N . THR A 1 126 ? 6.327 26.599 30.715 1.00 43.22 90 THR A N 1
ATOM 675 C CA . THR A 1 126 ? 7.513 26.015 30.128 1.00 37.75 90 THR A CA 1
ATOM 676 C C . THR A 1 126 ? 8.220 25.052 31.064 1.00 31.95 90 THR A C 1
ATOM 677 O O . THR A 1 126 ? 8.464 25.363 32.233 1.00 36.02 90 THR A O 1
ATOM 681 N N . ILE A 1 127 ? 8.527 23.869 30.551 1.00 30.33 91 ILE A N 1
ATOM 682 C CA . ILE A 1 127 ? 9.256 22.868 31.327 1.00 32.72 91 ILE A CA 1
ATOM 683 C C . ILE A 1 127 ? 10.708 22.891 30.824 1.00 31.95 91 ILE A C 1
ATOM 684 O O . ILE A 1 127 ? 10.949 22.742 29.622 1.00 30.74 91 ILE A O 1
ATOM 689 N N . PHE A 1 128 ? 11.653 23.135 31.732 1.00 32.00 92 PHE A N 1
ATOM 690 C CA . PHE A 1 128 ? 13.086 23.155 31.393 1.00 32.24 92 PHE A CA 1
ATOM 691 C C . PHE A 1 128 ? 13.667 21.818 31.812 1.00 31.37 92 PHE A C 1
ATOM 692 O O . PHE A 1 128 ? 13.461 21.388 32.942 1.00 34.41 92 PHE A O 1
ATOM 700 N N . VAL A 1 129 ? 14.381 21.167 30.902 1.00 32.44 93 VAL A N 1
ATOM 701 C CA . VAL A 1 129 ? 14.970 19.853 31.158 1.00 31.48 93 VAL A CA 1
ATOM 702 C C . VAL A 1 129 ? 16.498 19.922 31.022 1.00 33.15 93 VAL A C 1
ATOM 703 O O . VAL A 1 129 ? 17.056 19.544 30.002 1.00 30.07 93 VAL A O 1
ATOM 707 N N . PRO A 1 130 ? 17.183 20.414 32.062 1.00 33.19 94 PRO A N 1
ATOM 708 C CA . PRO A 1 130 ? 18.644 20.550 32.091 1.00 31.43 94 PRO A CA 1
ATOM 709 C C . PRO A 1 130 ? 19.390 19.241 31.790 1.00 33.17 94 PRO A C 1
ATOM 710 O O . PRO A 1 130 ? 18.954 18.150 32.163 1.00 32.87 94 PRO A O 1
ATOM 714 N N . ALA A 1 131 ? 20.532 19.366 31.126 1.00 35.10 95 ALA A N 1
ATOM 715 C CA . ALA A 1 131 ? 21.360 18.214 30.797 1.00 38.84 95 ALA A CA 1
ATOM 716 C C . ALA A 1 131 ? 22.482 18.127 31.831 1.00 38.64 95 ALA A C 1
ATOM 717 O O . ALA A 1 131 ? 23.183 19.104 32.085 1.00 39.78 95 ALA A O 1
ATOM 719 N N . PHE A 1 132 ? 22.646 16.954 32.422 1.00 37.57 96 PHE A N 1
ATOM 720 C CA . PHE A 1 132 ? 23.685 16.743 33.420 1.00 40.26 96 PHE A CA 1
ATOM 721 C C . PHE A 1 132 ? 24.633 15.658 32.942 1.00 38.06 96 PHE A C 1
ATOM 722 O O . PHE A 1 132 ? 24.205 14.543 32.647 1.00 42.65 96 PHE A O 1
ATOM 730 N N . ALA A 1 133 ? 25.918 15.991 32.852 1.00 36.39 97 ALA A N 1
ATOM 731 C CA . ALA A 1 133 ? 26.928 15.027 32.419 1.00 35.06 97 ALA A CA 1
ATOM 732 C C . ALA A 1 133 ? 27.217 14.094 33.581 1.00 37.54 97 ALA A C 1
ATOM 733 O O . ALA A 1 133 ? 27.273 14.517 34.734 1.00 35.61 97 ALA A O 1
ATOM 735 N N . ARG A 1 134 ? 27.407 12.821 33.276 1.00 37.74 98 ARG A N 1
ATOM 736 C CA . ARG A 1 134 ? 27.664 11.838 34.311 1.00 40.31 98 ARG A CA 1
ATOM 737 C C . ARG A 1 134 ? 29.049 11.907 34.961 1.00 37.60 98 ARG A C 1
ATOM 738 O O . ARG A 1 134 ? 29.187 11.642 36.146 1.00 34.61 98 ARG A O 1
ATOM 746 N N . VAL A 1 135 ? 30.068 12.277 34.193 1.00 36.57 99 VAL A N 1
ATOM 747 C CA . VAL A 1 135 ? 31.427 12.284 34.716 1.00 37.10 99 VAL A CA 1
ATOM 748 C C . VAL A 1 135 ? 31.659 12.809 36.141 1.00 36.39 99 VAL A C 1
ATOM 749 O O . VAL A 1 135 ? 31.271 13.930 36.488 1.00 34.15 99 VAL A O 1
ATOM 753 N N . SER A 1 136 ? 32.296 11.979 36.967 1.00 34.41 100 SER A N 1
ATOM 754 C CA . SER A 1 136 ? 32.631 12.380 38.338 1.00 38.25 100 SER A CA 1
ATOM 755 C C . SER A 1 136 ? 33.858 13.284 38.231 1.00 37.25 100 SER A C 1
ATOM 756 O O . SER A 1 136 ? 34.822 12.933 37.563 1.00 38.24 100 SER A O 1
ATOM 759 N N . VAL A 1 137 ? 33.838 14.435 38.887 1.00 32.85 101 VAL A N 1
ATOM 760 C CA . VAL A 1 137 ? 34.973 15.348 38.776 1.00 40.28 101 VAL A CA 1
ATOM 761 C C . VAL A 1 137 ? 36.099 15.200 39.816 1.00 38.07 101 VAL A C 1
ATOM 762 O O . VAL A 1 137 ? 37.204 15.701 39.609 1.00 38.82 101 VAL A O 1
ATOM 766 N N . VAL A 1 138 ? 35.831 14.518 40.920 1.00 36.92 102 VAL A N 1
ATOM 767 C CA . VAL A 1 138 ? 36.837 14.392 41.967 1.00 44.92 102 VAL A CA 1
ATOM 768 C C . VAL A 1 138 ? 38.202 13.839 41.548 1.00 41.72 102 VAL A C 1
ATOM 769 O O . VAL A 1 138 ? 39.225 14.446 41.850 1.00 43.90 102 VAL A O 1
ATOM 773 N N . GLU A 1 139 ? 38.227 12.712 40.848 1.00 39.19 103 GLU A N 1
ATOM 774 C CA . GLU A 1 139 ? 39.500 12.133 40.415 1.00 42.48 103 GLU A CA 1
ATOM 775 C C . GLU A 1 139 ? 40.387 13.172 39.723 1.00 44.50 103 GLU A C 1
ATOM 776 O O . GLU A 1 139 ? 41.583 13.253 39.994 1.00 45.51 103 GLU A O 1
ATOM 778 N N . ALA A 1 140 ? 39.795 13.989 38.860 1.00 40.86 104 ALA A N 1
ATOM 779 C CA . ALA A 1 140 ? 40.566 14.997 38.142 1.00 37.80 104 ALA A CA 1
ATOM 780 C C . ALA A 1 140 ? 41.102 16.101 39.047 1.00 38.87 104 ALA A C 1
ATOM 781 O O . ALA A 1 140 ? 42.113 16.725 38.728 1.00 38.37 104 ALA A O 1
ATOM 783 N N . LEU A 1 141 ? 40.433 16.348 40.168 1.00 36.71 105 LEU A N 1
ATOM 784 C CA . LEU A 1 141 ? 40.895 17.365 41.103 1.00 35.85 105 LEU A CA 1
ATOM 785 C C . LEU A 1 141 ? 42.041 16.796 41.929 1.00 38.55 105 LEU A C 1
ATOM 786 O O . LEU A 1 141 ? 43.030 17.486 42.208 1.00 36.68 105 LEU A O 1
ATOM 791 N N . LYS A 1 142 ? 41.887 15.543 42.342 1.00 38.49 106 LYS A N 1
ATOM 792 C CA . LYS A 1 142 ? 42.895 14.872 43.148 1.00 45.24 106 LYS A CA 1
ATOM 793 C C . LYS A 1 142 ? 44.219 14.863 42.393 1.00 43.58 106 LYS A C 1
ATOM 794 O O . LYS A 1 142 ? 45.263 15.192 42.942 1.00 42.71 106 LYS A O 1
ATOM 796 N N . GLU A 1 143 ? 44.138 14.509 41.119 1.00 46.81 107 GLU A N 1
ATOM 797 C CA . GLU A 1 143 ? 45.281 14.430 40.227 1.00 46.97 107 GLU A CA 1
ATOM 798 C C . GLU A 1 143 ? 46.032 15.758 40.115 1.00 48.45 107 GLU A C 1
ATOM 799 O O . GLU A 1 143 ? 47.262 15.783 39.946 1.00 38.92 107 GLU A O 1
ATOM 805 N N . ASN A 1 144 ? 45.298 16.863 40.214 1.00 42.80 108 ASN A N 1
ATOM 806 C CA . ASN A 1 144 ? 45.916 18.172 40.078 1.00 35.52 108 ASN A CA 1
ATOM 807 C C . ASN A 1 144 ? 45.927 18.951 41.372 1.00 36.53 108 ASN A C 1
ATOM 808 O O . ASN A 1 144 ? 46.000 20.184 41.364 1.00 39.74 108 ASN A O 1
ATOM 813 N N . ILE A 1 145 ? 45.856 18.237 42.489 1.00 36.96 109 ILE A N 1
ATOM 814 C CA . ILE A 1 145 ? 45.835 18.897 43.789 1.00 44.40 109 ILE A CA 1
ATOM 815 C C . ILE A 1 145 ? 47.037 19.832 43.969 1.00 43.58 109 ILE A C 1
ATOM 816 O O . ILE A 1 145 ? 46.933 20.865 44.626 1.00 45.82 109 ILE A O 1
ATOM 821 N N . GLY A 1 146 ? 48.167 19.482 43.362 1.00 39.67 110 GLY A N 1
ATOM 822 C CA . GLY A 1 146 ? 49.346 20.320 43.488 1.00 41.66 110 GLY A CA 1
ATOM 823 C C . GLY A 1 146 ? 49.188 21.677 42.821 1.00 41.99 110 GLY A C 1
ATOM 824 O O . GLY A 1 146 ? 49.747 22.680 43.265 1.00 37.93 110 GLY A O 1
ATOM 825 N N . GLU A 1 147 ? 48.427 21.716 41.738 1.00 39.65 111 GLU A N 1
ATOM 826 C CA . GLU A 1 147 ? 48.216 22.969 41.038 1.00 38.24 111 GLU A CA 1
ATOM 827 C C . GLU A 1 147 ? 47.136 23.786 41.745 1.00 35.78 111 GLU A C 1
ATOM 828 O O . GLU A 1 147 ? 47.226 25.012 41.831 1.00 36.55 111 GLU A O 1
ATOM 834 N N . ILE A 1 148 ? 46.112 23.110 42.252 1.00 35.29 112 ILE A N 1
ATOM 835 C CA . ILE A 1 148 ? 45.030 23.816 42.927 1.00 36.60 112 ILE A CA 1
ATOM 836 C C . ILE A 1 148 ? 45.577 24.574 44.130 1.00 39.78 112 ILE A C 1
ATOM 837 O O . ILE A 1 148 ? 45.149 25.698 44.415 1.00 38.84 112 ILE A O 1
ATOM 842 N N . LYS A 1 149 ? 46.555 23.968 44.804 1.00 41.84 113 LYS A N 1
ATOM 843 C CA . LYS A 1 149 ? 47.192 24.575 45.969 1.00 42.17 113 LYS A CA 1
ATOM 844 C C . LYS A 1 149 ? 47.723 25.974 45.649 1.00 41.90 113 LYS A C 1
ATOM 845 O O . LYS A 1 149 ? 47.676 26.866 46.498 1.00 43.89 113 LYS A O 1
ATOM 847 N N . LYS A 1 150 ? 48.207 26.170 44.425 1.00 40.28 114 LYS A N 1
ATOM 848 C CA . LYS A 1 150 ? 48.738 27.470 44.017 1.00 39.03 114 LYS A CA 1
ATOM 849 C C . LYS A 1 150 ? 47.673 28.550 43.901 1.00 42.38 114 LYS A C 1
ATOM 850 O O . LYS A 1 150 ? 47.990 29.725 43.714 1.00 44.49 114 LYS A O 1
ATOM 856 N N . LEU A 1 151 ? 46.405 28.171 43.985 1.00 41.75 115 LEU A N 1
ATOM 857 C CA . LEU A 1 151 ? 45.364 29.183 43.920 1.00 43.75 115 LEU A CA 1
ATOM 858 C C . LEU A 1 151 ? 45.278 29.859 45.297 1.00 46.02 115 LEU A C 1
ATOM 859 O O . LEU A 1 151 ? 44.834 30.999 45.413 1.00 41.57 115 LEU A O 1
ATOM 864 N N . GLY A 1 152 ? 45.719 29.152 46.337 1.00 47.75 116 GLY A N 1
ATOM 865 C CA . GLY A 1 152 ? 45.670 29.706 47.682 1.00 47.49 116 GLY A CA 1
ATOM 866 C C . GLY A 1 152 ? 44.779 28.898 48.616 1.00 48.14 116 GLY A C 1
ATOM 867 O O . GLY A 1 152 ? 44.190 27.901 48.203 1.00 48.48 116 GLY A O 1
ATOM 868 N N . ARG A 1 153 ? 44.679 29.322 49.872 1.00 44.54 117 ARG A N 1
ATOM 869 C CA . ARG A 1 153 ? 43.863 28.619 50.856 1.00 51.08 117 ARG A CA 1
ATOM 870 C C . ARG A 1 153 ? 42.374 28.814 50.556 1.00 50.58 117 ARG A C 1
ATOM 871 O O . ARG A 1 153 ? 41.600 27.854 50.528 1.00 46.41 117 ARG A O 1
ATOM 879 N N . LYS A 1 154 ? 41.983 30.067 50.347 1.00 48.41 118 LYS A N 1
ATOM 880 C CA . LYS A 1 154 ? 40.594 30.397 50.042 1.00 50.40 118 LYS A CA 1
ATOM 881 C C . LYS A 1 154 ? 40.389 30.455 48.520 1.00 46.34 118 LYS A C 1
ATOM 882 O O . LYS A 1 154 ? 40.853 31.382 47.843 1.00 42.86 118 LYS A O 1
ATOM 884 N N . ILE A 1 155 ? 39.692 29.457 47.986 1.00 41.16 119 ILE A N 1
ATOM 885 C CA . ILE A 1 155 ? 39.454 29.407 46.555 1.00 37.37 119 ILE A CA 1
ATOM 886 C C . ILE A 1 155 ? 37.984 29.520 46.163 1.00 41.51 119 ILE A C 1
ATOM 887 O O . ILE A 1 155 ? 37.088 29.162 46.934 1.00 43.05 119 ILE A O 1
ATOM 892 N N . ILE A 1 156 ? 37.754 30.025 44.952 1.00 39.84 120 ILE A N 1
ATOM 893 C CA . ILE A 1 156 ? 36.413 30.189 44.405 1.00 37.29 120 ILE A CA 1
ATOM 894 C C . ILE A 1 156 ? 36.229 29.042 43.411 1.00 38.90 120 ILE A C 1
ATOM 895 O O . ILE A 1 156 ? 37.075 28.830 42.538 1.00 35.56 120 ILE A O 1
ATOM 900 N N . VAL A 1 157 ? 35.137 28.297 43.536 1.00 34.14 121 VAL A N 1
ATOM 901 C CA . VAL A 1 157 ? 34.919 27.166 42.642 1.00 36.01 121 VAL A CA 1
ATOM 902 C C . VAL A 1 157 ? 33.731 27.407 41.721 1.00 36.88 121 VAL A C 1
ATOM 903 O O . VAL A 1 157 ? 32.643 27.783 42.170 1.00 37.10 121 VAL A O 1
ATOM 907 N N . THR A 1 158 ? 33.960 27.175 40.431 1.00 33.30 122 THR A N 1
ATOM 908 C CA . THR A 1 158 ? 32.967 27.399 39.386 1.00 30.51 122 THR A CA 1
ATOM 909 C C . THR A 1 158 ? 32.943 26.260 38.384 1.00 36.07 122 THR A C 1
ATOM 910 O O . THR A 1 158 ? 33.921 25.521 38.240 1.00 32.96 122 THR A O 1
ATOM 914 N N . THR A 1 159 ? 31.818 26.127 37.687 1.00 31.51 123 THR A N 1
ATOM 915 C CA . THR A 1 159 ? 31.668 25.109 36.662 1.00 30.17 123 THR A CA 1
ATOM 916 C C . THR A 1 159 ? 30.506 25.509 35.755 1.00 33.71 123 THR A C 1
ATOM 917 O O . THR A 1 159 ? 29.863 26.534 35.981 1.00 36.03 123 THR A O 1
ATOM 921 N N . THR A 1 160 ? 30.263 24.725 34.715 1.00 31.64 124 THR A N 1
ATOM 922 C CA . THR A 1 160 ? 29.163 24.989 33.797 1.00 31.09 124 THR A CA 1
ATOM 923 C C . THR A 1 160 ? 27.981 24.100 34.219 1.00 29.90 124 THR A C 1
ATOM 924 O O . THR A 1 160 ? 28.134 23.170 35.013 1.00 29.30 124 THR A O 1
ATOM 928 N N . ALA A 1 161 ? 26.820 24.373 33.639 1.00 29.33 125 ALA A N 1
ATOM 929 C CA . ALA A 1 161 ? 25.579 23.657 33.939 1.00 27.99 125 ALA A CA 1
ATOM 930 C C . ALA A 1 161 ? 25.681 22.142 33.973 1.00 26.39 125 ALA A C 1
ATOM 931 O O . ALA A 1 161 ? 25.183 21.502 34.887 1.00 30.87 125 ALA A O 1
ATOM 933 N N . GLN A 1 162 ? 26.341 21.563 32.983 1.00 28.21 126 GLN A N 1
ATOM 934 C CA . GLN A 1 162 ? 26.456 20.108 32.893 1.00 32.63 126 GLN A CA 1
ATOM 935 C C . GLN A 1 162 ? 27.202 19.397 34.021 1.00 34.51 126 GLN A C 1
ATOM 936 O O . GLN A 1 162 ? 27.052 18.175 34.183 1.00 31.04 126 GLN A O 1
ATOM 942 N N . HIS A 1 163 ? 28.004 20.134 34.792 1.00 31.02 127 HIS A N 1
ATOM 943 C CA . HIS A 1 163 ? 28.735 19.522 35.906 1.00 33.12 127 HIS A CA 1
ATOM 944 C C . HIS A 1 163 ? 28.302 20.093 37.253 1.00 35.81 127 HIS A C 1
ATOM 945 O O . HIS A 1 163 ? 28.914 19.794 38.286 1.00 35.54 127 HIS A O 1
ATOM 952 N N . ILE A 1 164 ? 27.241 20.900 37.242 1.00 36.12 128 ILE A N 1
ATOM 953 C CA . ILE A 1 164 ? 26.756 21.569 38.451 1.00 33.74 128 ILE A CA 1
ATOM 954 C C . ILE A 1 164 ? 26.378 20.646 39.607 1.00 29.74 128 ILE A C 1
ATOM 955 O O . ILE A 1 164 ? 26.600 20.982 40.768 1.00 38.33 128 ILE A O 1
ATOM 960 N N . HIS A 1 165 ? 25.825 19.480 39.297 1.00 32.47 129 HIS A N 1
ATOM 961 C CA . HIS A 1 165 ? 25.447 18.532 40.333 1.00 34.70 129 HIS A CA 1
ATOM 962 C C . HIS A 1 165 ? 26.696 17.993 41.008 1.00 34.48 129 HIS A C 1
ATOM 963 O O . HIS A 1 165 ? 26.618 17.455 42.096 1.00 39.81 129 HIS A O 1
ATOM 970 N N . GLN A 1 166 ? 27.848 18.149 40.362 1.00 34.42 130 GLN A N 1
ATOM 971 C CA . GLN A 1 166 ? 29.103 17.659 40.925 1.00 38.24 130 GLN A CA 1
ATOM 972 C C . GLN A 1 166 ? 29.815 18.664 41.835 1.00 39.81 130 GLN A C 1
ATOM 973 O O . GLN A 1 166 ? 30.813 18.329 42.469 1.00 39.54 130 GLN A O 1
ATOM 979 N N . LEU A 1 167 ? 29.295 19.884 41.924 1.00 40.41 131 LEU A N 1
ATOM 980 C CA . LEU A 1 167 ? 29.922 20.913 42.748 1.00 38.81 131 LEU A CA 1
ATOM 981 C C . LEU A 1 167 ? 29.972 20.574 44.240 1.00 41.99 131 LEU A C 1
ATOM 982 O O . LEU A 1 167 ? 30.946 20.911 44.922 1.00 38.55 131 LEU A O 1
ATOM 987 N N . LYS A 1 168 ? 28.938 19.909 44.750 1.00 41.58 132 LYS A N 1
ATOM 988 C CA . LYS A 1 168 ? 28.907 19.522 46.164 1.00 43.31 132 LYS A CA 1
ATOM 989 C C . LYS A 1 168 ? 30.079 18.592 46.493 1.00 43.51 132 LYS A C 1
ATOM 990 O O . LYS A 1 168 ? 30.735 18.748 47.524 1.00 40.91 132 LYS A O 1
ATOM 992 N N . GLU A 1 169 ? 30.334 17.632 45.609 1.00 40.39 133 GLU A N 1
ATOM 993 C CA . GLU A 1 169 ? 31.417 16.678 45.793 1.00 47.98 133 GLU A CA 1
ATOM 994 C C . GLU A 1 169 ? 32.773 17.375 45.687 1.00 45.41 133 GLU A C 1
ATOM 995 O O . GLU A 1 169 ? 33.678 17.122 46.479 1.00 42.96 133 GLU A O 1
ATOM 1001 N N . ALA A 1 170 ? 32.911 18.239 44.690 1.00 40.81 134 ALA A N 1
ATOM 1002 C CA . ALA A 1 170 ? 34.138 18.978 44.500 1.00 37.69 134 ALA A CA 1
ATOM 1003 C C . ALA A 1 170 ? 34.410 19.795 45.776 1.00 41.30 134 ALA A C 1
ATOM 1004 O O . ALA A 1 170 ? 35.547 19.881 46.245 1.00 33.85 134 ALA A O 1
ATOM 1006 N N . LYS A 1 171 ? 33.359 20.388 46.339 1.00 37.39 135 LYS A N 1
ATOM 1007 C CA . LYS A 1 171 ? 33.517 21.184 47.546 1.00 38.73 135 LYS A CA 1
ATOM 1008 C C . LYS A 1 171 ? 34.014 20.361 48.742 1.00 41.63 135 LYS A C 1
ATOM 1009 O O . LYS A 1 171 ? 34.998 20.740 49.398 1.00 40.03 135 LYS A O 1
ATOM 1015 N N . GLU A 1 172 ? 33.336 19.249 49.020 1.00 37.40 136 GLU A N 1
ATOM 1016 C CA . GLU A 1 172 ? 33.696 18.367 50.128 1.00 42.45 136 GLU A CA 1
ATOM 1017 C C . GLU A 1 172 ? 35.140 17.892 49.996 1.00 41.21 136 GLU A C 1
ATOM 1018 O O . GLU A 1 172 ? 35.874 17.813 50.980 1.00 40.90 136 GLU A O 1
ATOM 1024 N N . PHE A 1 173 ? 35.547 17.580 48.774 1.00 38.85 137 PHE A N 1
ATOM 1025 C CA . PHE A 1 173 ? 36.898 17.129 48.543 1.00 34.19 137 PHE A CA 1
ATOM 1026 C C . PHE A 1 173 ? 37.904 18.242 48.830 1.00 37.82 137 PHE A C 1
ATOM 1027 O O . PHE A 1 173 ? 38.831 18.063 49.616 1.00 41.14 137 PHE A O 1
ATOM 1035 N N . LEU A 1 174 ? 37.723 19.400 48.202 1.00 37.79 138 LEU A N 1
ATOM 1036 C CA . LEU A 1 174 ? 38.650 20.501 48.427 1.00 38.13 138 LEU A CA 1
ATOM 1037 C C . LEU A 1 174 ? 38.701 20.915 49.901 1.00 44.25 138 LEU A C 1
ATOM 1038 O O . LEU A 1 174 ? 39.759 21.308 50.410 1.00 34.54 138 LEU A O 1
ATOM 1043 N N . GLU A 1 175 ? 37.569 20.819 50.593 1.00 45.39 139 GLU A N 1
ATOM 1044 C CA . GLU A 1 175 ? 37.554 21.166 52.009 1.00 47.04 139 GLU A CA 1
ATOM 1045 C C . GLU A 1 175 ? 38.281 20.089 52.801 1.00 46.01 139 GLU A C 1
ATOM 1046 O O . GLU A 1 175 ? 39.026 20.399 53.735 1.00 38.38 139 GLU A O 1
ATOM 1052 N N . SER A 1 176 ? 38.079 18.829 52.417 1.00 42.67 140 SER A N 1
ATOM 1053 C CA . SER A 1 176 ? 38.750 17.740 53.103 1.00 46.95 140 SER A CA 1
ATOM 1054 C C . SER A 1 176 ? 40.259 17.803 52.829 1.00 49.79 140 SER A C 1
ATOM 1055 O O . SER A 1 176 ? 41.040 17.090 53.456 1.00 53.75 140 SER A O 1
ATOM 1058 N N . GLU A 1 177 ? 40.673 18.640 51.884 1.00 45.31 141 GLU A N 1
ATOM 1059 C CA . GLU A 1 177 ? 42.094 18.761 51.593 1.00 45.44 141 GLU A CA 1
ATOM 1060 C C . GLU A 1 177 ? 42.647 20.017 52.253 1.00 45.65 141 GLU A C 1
ATOM 1061 O O . GLU A 1 177 ? 43.817 20.349 52.081 1.00 45.23 141 GLU A O 1
ATOM 1067 N N . GLY A 1 178 ? 41.797 20.727 52.990 1.00 40.40 142 GLY A N 1
ATOM 1068 C CA . GLY A 1 178 ? 42.253 21.922 53.675 1.00 43.39 142 GLY A CA 1
ATOM 1069 C C . GLY A 1 178 ? 41.899 23.255 53.046 1.00 47.14 142 GLY A C 1
ATOM 1070 O O . GLY A 1 178 ? 42.263 24.311 53.574 1.00 44.11 142 GLY A O 1
ATOM 1071 N N . PHE A 1 179 ? 41.199 23.243 51.920 1.00 42.17 143 PHE A N 1
ATOM 1072 C CA . PHE A 1 179 ? 40.843 24.512 51.313 1.00 42.13 143 PHE A CA 1
ATOM 1073 C C . PHE A 1 179 ? 39.582 25.084 51.938 1.00 38.05 143 PHE A C 1
ATOM 1074 O O . PHE A 1 179 ? 38.782 24.361 52.529 1.00 39.13 143 PHE A O 1
ATOM 1082 N N . GLU A 1 180 ? 39.414 26.396 51.805 1.00 38.48 144 GLU A N 1
ATOM 1083 C CA . GLU A 1 180 ? 38.198 27.074 52.233 1.00 42.02 144 GLU A CA 1
ATOM 1084 C C . GLU A 1 180 ? 37.430 27.468 50.981 1.00 41.40 144 GLU A C 1
ATOM 1085 O O . GLU A 1 180 ? 37.791 28.426 50.297 1.00 41.21 144 GLU A O 1
ATOM 1087 N N . VAL A 1 181 ? 36.380 26.715 50.671 1.00 39.45 145 VAL A N 1
ATOM 1088 C CA . VAL A 1 181 ? 35.707 26.849 49.382 1.00 37.98 145 VAL A CA 1
ATOM 1089 C C . VAL A 1 181 ? 34.596 27.881 49.348 1.00 40.98 145 VAL A C 1
ATOM 1090 O O . VAL A 1 181 ? 33.617 27.783 50.087 1.00 44.36 145 VAL A O 1
ATOM 1094 N N . SER A 1 182 ? 34.742 28.850 48.456 1.00 38.36 146 SER A N 1
ATOM 1095 C CA . SER A 1 182 ? 33.761 29.908 48.299 1.00 43.35 146 SER A CA 1
ATOM 1096 C C . SER A 1 182 ? 32.967 29.701 46.995 1.00 44.09 146 SER A C 1
ATOM 1097 O O . SER A 1 182 ? 33.542 29.572 45.912 1.00 45.09 146 SER A O 1
ATOM 1100 N N . ILE A 1 183 ? 31.646 29.659 47.099 1.00 41.20 147 ILE A N 1
ATOM 1101 C CA . ILE A 1 183 ? 30.806 29.474 45.916 1.00 41.21 147 ILE A CA 1
ATOM 1102 C C . ILE A 1 183 ? 29.754 30.577 45.871 1.00 41.54 147 ILE A C 1
ATOM 1103 O O . ILE A 1 183 ? 28.937 30.705 46.782 1.00 41.42 147 ILE A O 1
ATOM 1108 N N . GLY A 1 184 ? 29.796 31.387 44.817 1.00 35.06 148 GLY A N 1
ATOM 1109 C CA . GLY A 1 184 ? 28.850 32.483 44.684 1.00 36.63 148 GLY A CA 1
ATOM 1110 C C . GLY A 1 184 ? 27.482 32.052 44.188 1.00 37.62 148 GLY A C 1
ATOM 1111 O O . GLY A 1 184 ? 27.365 31.130 43.379 1.00 36.91 148 GLY A O 1
ATOM 1112 N N . ARG A 1 185 ? 26.433 32.722 44.655 1.00 35.97 149 ARG A N 1
ATOM 1113 C CA . ARG A 1 185 ? 25.093 32.355 44.232 1.00 30.11 149 ARG A CA 1
ATOM 1114 C C . ARG A 1 185 ? 24.802 32.746 42.797 1.00 28.42 149 ARG A C 1
ATOM 1115 O O . ARG A 1 185 ? 24.083 32.036 42.095 1.00 29.18 149 ARG A O 1
ATOM 1123 N N . GLY A 1 186 ? 25.355 33.871 42.354 1.00 30.33 150 GLY A N 1
ATOM 1124 C CA . GLY A 1 186 ? 25.076 34.328 41.003 1.00 33.12 150 GLY A CA 1
ATOM 1125 C C . GLY A 1 186 ? 23.768 35.121 40.992 1.00 35.40 150 GLY A C 1
ATOM 1126 O O . GLY A 1 186 ? 23.052 35.161 41.997 1.00 30.92 150 GLY A O 1
ATOM 1127 N N . ASP A 1 187 ? 23.449 35.754 39.869 1.00 36.15 151 ASP A N 1
ATOM 1128 C CA . ASP A 1 187 ? 22.238 36.558 39.778 1.00 35.46 151 ASP A CA 1
ATOM 1129 C C . ASP A 1 187 ? 21.080 35.807 39.130 1.00 34.19 151 ASP A C 1
ATOM 1130 O O . ASP A 1 187 ? 21.116 34.582 39.024 1.00 30.49 151 ASP A O 1
ATOM 1135 N N . SER A 1 188 ? 20.060 36.543 38.696 1.00 34.73 152 SER A N 1
ATOM 1136 C CA . SER A 1 188 ? 18.861 35.934 38.108 1.00 39.27 152 SER A CA 1
ATOM 1137 C C . SER A 1 188 ? 19.055 35.286 36.749 1.00 37.19 152 SER A C 1
ATOM 1138 O O . SER A 1 188 ? 18.187 34.546 36.275 1.00 35.87 152 SER A O 1
ATOM 1141 N N . ARG A 1 189 ? 20.185 35.572 36.115 1.00 32.17 153 ARG A N 1
ATOM 1142 C CA . ARG A 1 189 ? 20.498 34.966 34.829 1.00 32.79 153 ARG A CA 1
ATOM 1143 C C . ARG A 1 189 ? 21.069 33.541 35.069 1.00 30.30 153 ARG A C 1
ATOM 1144 O O . ARG A 1 189 ? 21.072 32.686 34.166 1.00 33.76 153 ARG A O 1
ATOM 1152 N N . ILE A 1 190 ? 21.526 33.295 36.297 1.00 30.42 154 ILE A N 1
ATOM 1153 C CA . ILE A 1 190 ? 22.103 32.004 36.707 1.00 24.51 154 ILE A CA 1
ATOM 1154 C C . ILE A 1 190 ? 21.043 31.120 37.380 1.00 26.13 154 ILE A C 1
ATOM 1155 O O . ILE A 1 190 ? 20.120 31.630 38.019 1.00 29.65 154 ILE A O 1
ATOM 1160 N N . SER A 1 191 ? 21.181 29.803 37.239 1.00 29.83 155 SER A N 1
ATOM 1161 C CA . SER A 1 191 ? 20.233 28.837 37.811 1.00 32.98 155 SER A CA 1
ATOM 1162 C C . SER A 1 191 ? 20.649 28.212 39.152 1.00 38.23 155 SER A C 1
ATOM 1163 O O . SER A 1 191 ? 19.790 27.887 39.987 1.00 34.36 155 SER A O 1
ATOM 1166 N N . TRP A 1 192 ? 21.953 28.026 39.351 1.00 28.63 156 TRP A N 1
ATOM 1167 C CA . TRP A 1 192 ? 22.451 27.410 40.574 1.00 26.91 156 TRP A CA 1
ATOM 1168 C C . TRP A 1 192 ? 23.745 28.078 41.035 1.00 29.19 156 TRP A C 1
ATOM 1169 O O . TRP A 1 192 ? 24.516 28.556 40.218 1.00 33.73 156 TRP A O 1
ATOM 1180 N N . PRO A 1 193 ? 24.008 28.098 42.357 1.00 26.39 157 PRO A N 1
ATOM 1181 C CA . PRO A 1 193 ? 25.248 28.713 42.850 1.00 27.04 157 PRO A CA 1
ATOM 1182 C C . PRO A 1 193 ? 26.449 27.987 42.187 1.00 29.74 157 PRO A C 1
ATOM 1183 O O . PRO A 1 193 ? 26.422 26.759 42.013 1.00 24.69 157 PRO A O 1
ATOM 1187 N N . GLY A 1 194 ? 27.472 28.742 41.793 1.00 27.30 158 GLY A N 1
ATOM 1188 C CA . GLY A 1 194 ? 28.640 28.139 41.169 1.00 27.83 158 GLY A CA 1
ATOM 1189 C C . GLY A 1 194 ? 28.608 27.976 39.656 1.00 32.68 158 GLY A C 1
ATOM 1190 O O . GLY A 1 194 ? 29.638 27.654 39.049 1.00 29.01 158 GLY A O 1
ATOM 1191 N N . GLN A 1 195 ? 27.445 28.193 39.037 1.00 24.05 159 GLN A N 1
ATOM 1192 C CA . GLN A 1 195 ? 27.326 28.071 37.589 1.00 25.86 159 GLN A CA 1
ATOM 1193 C C . GLN A 1 195 ? 27.720 29.326 36.809 1.00 30.89 159 GLN A C 1
ATOM 1194 O O . GLN A 1 195 ? 27.283 30.435 37.112 1.00 27.40 159 GLN A O 1
ATOM 1200 N N . VAL A 1 196 ? 28.553 29.163 35.789 1.00 28.18 160 VAL A N 1
ATOM 1201 C CA . VAL A 1 196 ? 28.904 30.317 34.977 1.00 27.79 160 VAL A CA 1
ATOM 1202 C C . VAL A 1 196 ? 28.302 30.083 33.595 1.00 32.10 160 VAL A C 1
ATOM 1203 O O . VAL A 1 196 ? 28.022 28.941 33.204 1.00 36.30 160 VAL A O 1
ATOM 1207 N N . LEU A 1 197 ? 28.083 31.173 32.874 1.00 29.60 161 LEU A N 1
ATOM 1208 C CA . LEU A 1 197 ? 27.575 31.131 31.503 1.00 29.09 161 LEU A CA 1
ATOM 1209 C C . LEU A 1 197 ? 28.633 31.911 30.743 1.00 30.26 161 LEU A C 1
ATOM 1210 O O . LEU A 1 197 ? 29.415 32.657 31.350 1.00 32.02 161 LEU A O 1
ATOM 1215 N N . GLY A 1 198 ? 28.678 31.735 29.429 1.00 29.03 162 GLY A N 1
ATOM 1216 C CA . GLY A 1 198 ? 29.657 32.439 28.632 1.00 31.07 162 GLY A CA 1
ATOM 1217 C C . GLY A 1 198 ? 29.549 33.938 28.800 1.00 33.05 162 GLY A C 1
ATOM 1218 O O . GLY A 1 198 ? 30.547 34.658 28.683 1.00 35.97 162 GLY A O 1
ATOM 1219 N N . CYS A 1 199 ? 28.342 34.405 29.107 1.00 35.06 163 CYS A N 1
ATOM 1220 C CA . CYS A 1 199 ? 28.081 35.836 29.251 1.00 36.92 163 CYS A CA 1
ATOM 1221 C C . CYS A 1 199 ? 27.823 36.275 30.690 1.00 38.50 163 CYS A C 1
ATOM 1222 O O . CYS A 1 199 ? 27.441 37.426 30.932 1.00 38.14 163 CYS A O 1
ATOM 1225 N N . ASN A 1 200 ? 28.001 35.379 31.650 1.00 36.91 164 ASN A N 1
ATOM 1226 C CA . ASN A 1 200 ? 27.754 35.775 33.027 1.00 35.57 164 ASN A CA 1
ATOM 1227 C C . ASN A 1 200 ? 28.610 35.034 34.018 1.00 31.57 164 ASN A C 1
ATOM 1228 O O . ASN A 1 200 ? 28.491 33.820 34.174 1.00 35.30 164 ASN A O 1
ATOM 1233 N N . TYR A 1 201 ? 29.451 35.780 34.720 1.00 26.29 165 TYR A N 1
ATOM 1234 C CA . TYR A 1 201 ? 30.334 35.185 35.704 1.00 32.63 165 TYR A CA 1
ATOM 1235 C C . TYR A 1 201 ? 30.045 35.697 37.101 1.00 34.51 165 TYR A C 1
ATOM 1236 O O . TYR A 1 201 ? 30.936 35.749 37.955 1.00 39.02 165 TYR A O 1
ATOM 1245 N N . SER A 1 202 ? 28.790 36.063 37.346 1.00 34.04 166 SER A N 1
ATOM 1246 C CA . SER A 1 202 ? 28.419 36.590 38.652 1.00 30.43 166 SER A CA 1
ATOM 1247 C C . SER A 1 202 ? 28.757 35.661 39.819 1.00 27.13 166 SER A C 1
ATOM 1248 O O . SER A 1 202 ? 29.110 36.148 40.899 1.00 33.37 166 SER A O 1
ATOM 1251 N N . VAL A 1 203 ? 28.677 34.339 39.630 1.00 29.89 167 VAL A N 1
ATOM 1252 C CA . VAL A 1 203 ? 28.986 33.419 40.738 1.00 26.21 167 VAL A CA 1
ATOM 1253 C C . VAL A 1 203 ? 30.421 33.540 41.237 1.00 30.36 167 VAL A C 1
ATOM 1254 O O . VAL A 1 203 ? 30.735 33.097 42.345 1.00 29.84 167 VAL A O 1
ATOM 1258 N N . ALA A 1 204 ? 31.288 34.150 40.432 1.00 30.70 168 ALA A N 1
ATOM 1259 C CA . ALA A 1 204 ? 32.704 34.287 40.802 1.00 35.85 168 ALA A CA 1
ATOM 1260 C C . ALA A 1 204 ? 33.084 35.635 41.408 1.00 37.75 168 ALA A C 1
ATOM 1261 O O . ALA A 1 204 ? 34.257 35.862 41.722 1.00 37.57 168 ALA A O 1
ATOM 1263 N N . LYS A 1 205 ? 32.109 36.527 41.571 1.00 36.29 169 LYS A N 1
ATOM 1264 C CA . LYS A 1 205 ? 32.385 37.841 42.145 1.00 39.74 169 LYS A CA 1
ATOM 1265 C C . LYS A 1 205 ? 32.211 37.775 43.657 1.00 38.62 169 LYS A C 1
ATOM 1266 O O . LYS A 1 205 ? 31.323 38.424 44.231 1.00 39.16 169 LYS A O 1
ATOM 1272 N N . VAL A 1 206 ? 33.057 36.973 44.290 1.00 34.14 170 VAL A N 1
ATOM 1273 C CA . VAL A 1 206 ? 33.033 36.779 45.733 1.00 39.24 170 VAL A CA 1
ATOM 1274 C C . VAL A 1 206 ? 34.458 36.862 46.240 1.00 42.90 170 VAL A C 1
ATOM 1275 O O . VAL A 1 206 ? 35.401 36.966 45.447 1.00 35.21 170 VAL A O 1
ATOM 1279 N N . ARG A 1 207 ? 34.603 36.834 47.563 1.00 46.76 171 ARG A N 1
ATOM 1280 C CA . ARG A 1 207 ? 35.913 36.883 48.196 1.00 46.44 171 ARG A CA 1
ATOM 1281 C C . ARG A 1 207 ? 36.583 35.547 47.899 1.00 46.18 171 ARG A C 1
ATOM 1282 O O . ARG A 1 207 ? 35.949 34.495 48.003 1.00 45.84 171 ARG A O 1
ATOM 1284 N N . GLY A 1 208 ? 37.856 35.592 47.523 1.00 46.23 172 GLY A N 1
ATOM 1285 C CA . GLY A 1 208 ? 38.586 34.375 47.204 1.00 45.84 172 GLY A CA 1
ATOM 1286 C C . GLY A 1 208 ? 39.899 34.765 46.556 1.00 46.67 172 GLY A C 1
ATOM 1287 O O . GLY A 1 208 ? 39.956 35.743 45.806 1.00 44.97 172 GLY A O 1
ATOM 1288 N N . GLU A 1 209 ? 40.950 34.000 46.828 1.00 45.24 173 GLU A N 1
ATOM 1289 C CA . GLU A 1 209 ? 42.279 34.298 46.296 1.00 45.89 173 GLU A CA 1
ATOM 1290 C C . GLU A 1 209 ? 42.445 33.958 44.818 1.00 47.68 173 GLU A C 1
ATOM 1291 O O . GLU A 1 209 ? 42.953 34.768 44.039 1.00 52.63 173 GLU A O 1
ATOM 1297 N N . GLY A 1 210 ? 42.026 32.753 44.442 1.00 42.08 174 GLY A N 1
ATOM 1298 C CA . GLY A 1 210 ? 42.118 32.315 43.062 1.00 40.36 174 GLY A CA 1
ATOM 1299 C C . GLY A 1 210 ? 40.822 31.614 42.682 1.00 38.78 174 GLY A C 1
ATOM 1300 O O . GLY A 1 210 ? 39.994 31.310 43.550 1.00 37.91 174 GLY A O 1
ATOM 1301 N N . ILE A 1 211 ? 40.641 31.350 41.394 1.00 33.84 175 ILE A N 1
ATOM 1302 C CA . ILE A 1 211 ? 39.419 30.696 40.924 1.00 33.79 175 ILE A CA 1
ATOM 1303 C C . ILE A 1 211 ? 39.694 29.343 40.273 1.00 31.66 175 ILE A C 1
ATOM 1304 O O . ILE A 1 211 ? 40.593 29.220 39.438 1.00 33.25 175 ILE A O 1
ATOM 1309 N N . LEU A 1 212 ? 38.935 28.323 40.667 1.00 33.24 176 LEU A N 1
ATOM 1310 C CA . LEU A 1 212 ? 39.066 27.010 40.039 1.00 29.05 176 LEU A CA 1
ATOM 1311 C C . LEU A 1 212 ? 37.874 26.816 39.090 1.00 37.54 176 LEU A C 1
ATOM 1312 O O . LEU A 1 212 ? 36.715 27.017 39.488 1.00 36.25 176 LEU A O 1
ATOM 1317 N N . PHE A 1 213 ? 38.152 26.473 37.831 1.00 31.81 177 PHE A N 1
ATOM 1318 C CA . PHE A 1 213 ? 37.079 26.201 36.879 1.00 31.46 177 PHE A CA 1
ATOM 1319 C C . PHE A 1 213 ? 37.117 24.713 36.524 1.00 37.19 177 PHE A C 1
ATOM 1320 O O . PHE A 1 213 ? 38.158 24.181 36.114 1.00 33.73 177 PHE A O 1
ATOM 1328 N N . ILE A 1 214 ? 35.984 24.038 36.697 1.00 36.38 178 ILE A N 1
ATOM 1329 C CA . ILE A 1 214 ? 35.883 22.617 36.366 1.00 31.51 178 ILE A CA 1
ATOM 1330 C C . ILE A 1 214 ? 35.105 22.473 35.063 1.00 38.82 178 ILE A C 1
ATOM 1331 O O . ILE A 1 214 ? 33.910 22.777 35.010 1.00 37.19 178 ILE A O 1
ATOM 1336 N N . GLY A 1 215 ? 35.782 22.023 34.013 1.00 35.54 179 GLY A N 1
ATOM 1337 C CA . GLY A 1 215 ? 35.121 21.848 32.733 1.00 38.00 179 GLY A CA 1
ATOM 1338 C C . GLY A 1 215 ? 36.080 21.777 31.559 1.00 39.79 179 GLY A C 1
ATOM 1339 O O . GLY A 1 215 ? 37.291 21.892 31.720 1.00 35.61 179 GLY A O 1
ATOM 1340 N N . SER A 1 216 ? 35.530 21.579 30.371 1.00 39.70 180 SER A N 1
ATOM 1341 C CA . SER A 1 216 ? 36.331 21.512 29.155 1.00 42.24 180 SER A CA 1
ATOM 1342 C C . SER A 1 216 ? 36.204 22.839 28.415 1.00 42.87 180 SER A C 1
ATOM 1343 O O . SER A 1 216 ? 35.367 23.679 28.754 1.00 44.09 180 SER A O 1
ATOM 1346 N N . GLY A 1 217 ? 37.034 23.040 27.405 1.00 39.78 181 GLY A N 1
ATOM 1347 C CA . GLY A 1 217 ? 36.913 24.266 26.640 1.00 47.67 181 GLY A CA 1
ATOM 1348 C C . GLY A 1 217 ? 37.579 25.471 27.257 1.00 47.92 181 GLY A C 1
ATOM 1349 O O . GLY A 1 217 ? 37.779 25.542 28.484 1.00 47.93 181 GLY A O 1
ATOM 1350 N N . ILE A 1 218 ? 37.891 26.438 26.402 1.00 45.31 182 ILE A N 1
ATOM 1351 C CA . ILE A 1 218 ? 38.582 27.637 26.846 1.00 46.91 182 ILE A CA 1
ATOM 1352 C C . ILE A 1 218 ? 37.735 28.890 26.987 1.00 39.60 182 ILE A C 1
ATOM 1353 O O . ILE A 1 218 ? 38.136 29.823 27.682 1.00 44.09 182 ILE A O 1
ATOM 1358 N N . PHE A 1 219 ? 36.568 28.934 26.357 1.00 38.43 183 PHE A N 1
ATOM 1359 C CA . PHE A 1 219 ? 35.794 30.156 26.464 1.00 36.04 183 PHE A CA 1
ATOM 1360 C C . PHE A 1 219 ? 35.460 30.560 27.887 1.00 35.55 183 PHE A C 1
ATOM 1361 O O . PHE A 1 219 ? 35.762 31.687 28.302 1.00 38.51 183 PHE A O 1
ATOM 1369 N N . HIS A 1 220 ? 34.856 29.652 28.646 1.00 33.78 184 HIS A N 1
ATOM 1370 C CA . HIS A 1 220 ? 34.484 29.976 30.013 1.00 37.54 184 HIS A CA 1
ATOM 1371 C C . HIS A 1 220 ? 35.654 30.367 30.921 1.00 34.63 184 HIS A C 1
ATOM 1372 O O . HIS A 1 220 ? 35.614 31.422 31.561 1.00 33.88 184 HIS A O 1
ATOM 1379 N N . PRO A 1 221 ? 36.717 29.543 30.975 1.00 35.73 185 PRO A N 1
ATOM 1380 C CA . PRO A 1 221 ? 37.847 29.902 31.839 1.00 38.12 185 PRO A CA 1
ATOM 1381 C C . PRO A 1 221 ? 38.395 31.281 31.477 1.00 35.27 185 PRO A C 1
ATOM 1382 O O . PRO A 1 221 ? 38.754 32.053 32.352 1.00 40.17 185 PRO A O 1
ATOM 1386 N N . LEU A 1 222 ? 38.457 31.572 30.180 1.00 38.03 186 LEU A N 1
ATOM 1387 C CA . LEU A 1 222 ? 38.959 32.856 29.696 1.00 40.84 186 LEU A CA 1
ATOM 1388 C C . LEU A 1 222 ? 38.051 34.005 30.165 1.00 36.33 186 LEU A C 1
ATOM 1389 O O . LEU A 1 222 ? 38.526 35.039 30.636 1.00 38.17 186 LEU A O 1
ATOM 1394 N N . GLY A 1 223 ? 36.743 33.813 30.041 1.00 40.45 187 GLY A N 1
ATOM 1395 C CA . GLY A 1 223 ? 35.800 34.826 30.480 1.00 39.51 187 GLY A CA 1
ATOM 1396 C C . GLY A 1 223 ? 35.983 35.098 31.968 1.00 40.88 187 GLY A C 1
ATOM 1397 O O . GLY A 1 223 ? 35.946 36.249 32.404 1.00 41.11 187 GLY A O 1
ATOM 1398 N N . LEU A 1 224 ? 36.188 34.043 32.750 1.00 38.08 188 LEU A N 1
ATOM 1399 C CA . LEU A 1 224 ? 36.393 34.187 34.192 1.00 38.36 188 LEU A CA 1
ATOM 1400 C C . LEU A 1 224 ? 37.599 35.070 34.489 1.00 40.72 188 LEU A C 1
ATOM 1401 O O . LEU A 1 224 ? 37.513 36.011 35.276 1.00 42.34 188 LEU A O 1
ATOM 1406 N N . ALA A 1 225 ? 38.724 34.754 33.855 1.00 39.92 189 ALA A N 1
ATOM 1407 C CA . ALA A 1 225 ? 39.964 35.496 34.045 1.00 41.77 189 ALA A CA 1
ATOM 1408 C C . ALA A 1 225 ? 39.839 36.972 33.677 1.00 40.84 189 ALA A C 1
ATOM 1409 O O . ALA A 1 225 ? 40.354 37.840 34.382 1.00 42.32 189 ALA A O 1
ATOM 1411 N N . VAL A 1 226 ? 39.172 37.265 32.565 1.00 38.69 190 VAL A N 1
ATOM 1412 C CA . VAL A 1 226 ? 39.027 38.653 32.156 1.00 40.38 190 VAL A CA 1
ATOM 1413 C C . VAL A 1 226 ? 37.974 39.394 32.980 1.00 43.47 190 VAL A C 1
ATOM 1414 O O . VAL A 1 226 ? 38.099 40.586 33.219 1.00 50.93 190 VAL A O 1
ATOM 1418 N N . ALA A 1 227 ? 36.954 38.678 33.438 1.00 45.98 191 ALA A N 1
ATOM 1419 C CA . ALA A 1 227 ? 35.878 39.291 34.206 1.00 47.70 191 ALA A CA 1
ATOM 1420 C C . ALA A 1 227 ? 36.230 39.586 35.652 1.00 49.49 191 ALA A C 1
ATOM 1421 O O . ALA A 1 227 ? 35.824 40.607 36.204 1.00 50.61 191 ALA A O 1
ATOM 1423 N N . THR A 1 228 ? 36.979 38.682 36.267 1.00 50.22 192 THR A N 1
ATOM 1424 C CA . THR A 1 228 ? 37.357 38.834 37.664 1.00 49.38 192 THR A CA 1
ATOM 1425 C C . THR A 1 228 ? 38.770 39.370 37.838 1.00 49.50 192 THR A C 1
ATOM 1426 O O . THR A 1 228 ? 39.152 39.776 38.933 1.00 50.91 192 THR A O 1
ATOM 1430 N N . ARG A 1 229 ? 39.543 39.359 36.758 1.00 48.71 193 ARG A N 1
ATOM 1431 C CA . ARG A 1 229 ? 40.930 39.817 36.793 1.00 50.33 193 ARG A CA 1
ATOM 1432 C C . ARG A 1 229 ? 41.686 39.058 37.875 1.00 51.14 193 ARG A C 1
ATOM 1433 O O . ARG A 1 229 ? 42.677 39.550 38.415 1.00 56.47 193 ARG A O 1
ATOM 1435 N N . LYS A 1 230 ? 41.203 37.858 38.201 1.00 46.03 194 LYS A N 1
ATOM 1436 C CA . LYS A 1 230 ? 41.865 37.018 39.187 1.00 45.08 194 LYS A CA 1
ATOM 1437 C C . LYS A 1 230 ? 42.522 35.830 38.489 1.00 45.22 194 LYS A C 1
ATOM 1438 O O . LYS A 1 230 ? 42.336 35.619 37.291 1.00 50.03 194 LYS A O 1
ATOM 1444 N N . LYS A 1 231 ? 43.296 35.062 39.247 1.00 43.04 195 LYS A N 1
ATOM 1445 C CA . LYS A 1 231 ? 43.985 33.895 38.721 1.00 43.86 195 LYS A CA 1
ATOM 1446 C C . LYS A 1 231 ? 43.004 32.741 38.499 1.00 40.01 195 LYS A C 1
ATOM 1447 O O . LYS A 1 231 ? 42.227 32.372 39.381 1.00 41.58 195 LYS A O 1
ATOM 1449 N N . VAL A 1 232 ? 43.034 32.166 37.312 1.00 41.18 196 VAL A N 1
ATOM 1450 C CA . VAL A 1 232 ? 42.139 31.065 37.019 1.00 33.56 196 VAL A CA 1
ATOM 1451 C C . VAL A 1 232 ? 42.860 29.786 36.629 1.00 38.47 196 VAL A C 1
ATOM 1452 O O . VAL A 1 232 ? 43.750 29.786 35.769 1.00 39.80 196 VAL A O 1
ATOM 1456 N N . LEU A 1 233 ? 42.464 28.701 37.282 1.00 33.89 197 LEU A N 1
ATOM 1457 C CA . LEU A 1 233 ? 42.989 27.378 36.999 1.00 36.28 197 LEU A CA 1
ATOM 1458 C C . LEU A 1 233 ? 41.792 26.548 36.499 1.00 38.41 197 LEU A C 1
ATOM 1459 O O . LEU A 1 233 ? 40.788 26.390 37.207 1.00 33.29 197 LEU A O 1
ATOM 1464 N N . ALA A 1 234 ? 41.891 26.048 35.274 1.00 34.44 198 ALA A N 1
ATOM 1465 C CA . ALA A 1 234 ? 40.833 25.238 34.692 1.00 34.54 198 ALA A CA 1
ATOM 1466 C C . ALA A 1 234 ? 41.255 23.772 34.706 1.00 34.00 198 ALA A C 1
ATOM 1467 O O . ALA A 1 234 ? 42.393 23.444 34.374 1.00 35.64 198 ALA A O 1
ATOM 1469 N N . ILE A 1 235 ? 40.348 22.891 35.100 1.00 32.10 199 ILE A N 1
ATOM 1470 C CA . ILE A 1 235 ? 40.637 21.461 35.115 1.00 30.65 199 ILE A CA 1
ATOM 1471 C C . ILE A 1 235 ? 39.541 20.710 34.371 1.00 38.35 199 ILE A C 1
ATOM 1472 O O . ILE A 1 235 ? 38.358 20.792 34.735 1.00 34.85 199 ILE A O 1
ATOM 1477 N N . ASP A 1 236 ? 39.943 19.999 33.315 1.00 35.68 200 ASP A N 1
ATOM 1478 C CA . ASP A 1 236 ? 39.035 19.209 32.484 1.00 33.56 200 ASP A CA 1
ATOM 1479 C C . ASP A 1 236 ? 38.771 17.894 33.224 1.00 36.46 200 ASP A C 1
ATOM 1480 O O . ASP A 1 236 ? 39.694 17.134 33.500 1.00 34.82 200 ASP A O 1
ATOM 1485 N N . PRO A 1 237 ? 37.499 17.613 33.557 1.00 35.60 201 PRO A N 1
ATOM 1486 C CA . PRO A 1 237 ? 37.153 16.382 34.274 1.00 32.49 201 PRO A CA 1
ATOM 1487 C C . PRO A 1 237 ? 37.343 15.083 33.493 1.00 29.87 201 PRO A C 1
ATOM 1488 O O . PRO A 1 237 ? 37.451 14.015 34.080 1.00 32.61 201 PRO A O 1
ATOM 1492 N N . TYR A 1 238 ? 37.389 15.173 32.174 1.00 33.62 202 TYR A N 1
ATOM 1493 C CA . TYR A 1 238 ? 37.572 13.988 31.353 1.00 36.22 202 TYR A CA 1
ATOM 1494 C C . TYR A 1 238 ? 39.038 13.620 31.132 1.00 36.74 202 TYR A C 1
ATOM 1495 O O . TYR A 1 238 ? 39.428 12.473 31.317 1.00 41.06 202 TYR A O 1
ATOM 1504 N N . THR A 1 239 ? 39.844 14.594 30.728 1.00 41.48 203 THR A N 1
ATOM 1505 C CA . THR A 1 239 ? 41.263 14.362 30.467 1.00 38.18 203 THR A CA 1
ATOM 1506 C C . THR A 1 239 ? 42.150 14.564 31.694 1.00 42.51 203 THR A C 1
ATOM 1507 O O . THR A 1 239 ? 43.293 14.105 31.716 1.00 39.19 203 THR A O 1
ATOM 1511 N N . LYS A 1 240 ? 41.621 15.259 32.700 1.00 38.17 204 LYS A N 1
ATOM 1512 C CA . LYS A 1 240 ? 42.351 15.558 33.923 1.00 35.87 204 LYS A CA 1
ATOM 1513 C C . LYS A 1 240 ? 43.457 16.560 33.624 1.00 33.85 204 LYS A C 1
ATOM 1514 O O . LYS A 1 240 ? 44.338 16.788 34.445 1.00 33.52 204 LYS A O 1
ATOM 1520 N N . ALA A 1 241 ? 43.420 17.150 32.440 1.00 32.38 205 ALA A N 1
ATOM 1521 C CA . ALA A 1 241 ? 44.437 18.132 32.077 1.00 40.76 205 ALA A CA 1
ATOM 1522 C C . ALA A 1 241 ? 44.124 19.449 32.764 1.00 41.59 205 ALA A C 1
ATOM 1523 O O . ALA A 1 241 ? 42.949 19.774 32.977 1.00 40.50 205 ALA A O 1
ATOM 1525 N N . PHE A 1 242 ? 45.159 20.203 33.129 1.00 39.42 206 PHE A N 1
ATOM 1526 C CA . PHE A 1 242 ? 44.929 21.495 33.764 1.00 37.15 206 PHE A CA 1
ATOM 1527 C C . PHE A 1 242 ? 45.453 22.591 32.870 1.00 41.06 206 PHE A C 1
ATOM 1528 O O . PHE A 1 242 ? 46.228 22.347 31.944 1.00 42.64 206 PHE A O 1
ATOM 1536 N N . SER A 1 243 ? 45.027 23.813 33.148 1.00 42.72 207 SER A N 1
ATOM 1537 C CA . SER A 1 243 ? 45.482 24.937 32.371 1.00 40.94 207 SER A CA 1
ATOM 1538 C C . SER A 1 243 ? 45.425 26.225 33.185 1.00 46.30 207 SER A C 1
ATOM 1539 O O . SER A 1 243 ? 44.374 26.563 33.749 1.00 42.40 207 SER A O 1
ATOM 1542 N N . TRP A 1 244 ? 46.561 26.919 33.286 1.00 39.20 208 TRP A N 1
ATOM 1543 C CA . TRP A 1 244 ? 46.590 28.200 33.980 1.00 41.87 208 TRP A CA 1
ATOM 1544 C C . TRP A 1 244 ? 46.219 29.198 32.892 1.00 44.69 208 TRP A C 1
ATOM 1545 O O . TRP A 1 244 ? 46.906 29.321 31.882 1.00 46.62 208 TRP A O 1
ATOM 1556 N N . ILE A 1 245 ? 45.116 29.901 33.094 1.00 44.34 209 ILE A N 1
ATOM 1557 C CA . ILE A 1 245 ? 44.635 30.836 32.097 1.00 44.67 209 ILE A CA 1
ATOM 1558 C C . ILE A 1 245 ? 45.371 32.173 32.000 1.00 46.99 209 ILE A C 1
ATOM 1559 O O . ILE A 1 245 ? 45.609 32.836 33.007 1.00 45.37 209 ILE A O 1
ATOM 1564 N N . ASP A 1 246 ? 45.741 32.546 30.775 1.00 47.95 210 ASP A N 1
ATOM 1565 C CA . ASP A 1 246 ? 46.406 33.819 30.516 1.00 51.35 210 ASP A CA 1
ATOM 1566 C C . ASP A 1 246 ? 45.614 34.574 29.458 1.00 49.26 210 ASP A C 1
ATOM 1567 O O . ASP A 1 246 ? 45.643 34.228 28.278 1.00 47.06 210 ASP A O 1
ATOM 1572 N N . PRO A 1 247 ? 44.889 35.617 29.869 1.00 52.94 211 PRO A N 1
ATOM 1573 C CA . PRO A 1 247 ? 44.094 36.402 28.922 1.00 55.62 211 PRO A CA 1
ATOM 1574 C C . PRO A 1 247 ? 44.908 37.280 27.964 1.00 59.13 211 PRO A C 1
ATOM 1575 O O . PRO A 1 247 ? 44.351 37.866 27.031 1.00 58.76 211 PRO A O 1
ATOM 1579 N N . GLU A 1 248 ? 46.221 37.355 28.182 1.00 62.20 212 GLU A N 1
ATOM 1580 C CA . GLU A 1 248 ? 47.093 38.184 27.345 1.00 62.24 212 GLU A CA 1
ATOM 1581 C C . GLU A 1 248 ? 46.801 38.073 25.853 1.00 57.67 212 GLU A C 1
ATOM 1582 O O . GLU A 1 248 ? 46.419 39.056 25.227 1.00 60.45 212 GLU A O 1
ATOM 1588 N N . ARG A 1 249 ? 46.981 36.889 25.281 1.00 54.97 213 ARG A N 1
ATOM 1589 C CA . ARG A 1 249 ? 46.709 36.688 23.856 1.00 61.29 213 ARG A CA 1
ATOM 1590 C C . ARG A 1 249 ? 45.349 37.274 23.448 1.00 60.21 213 ARG A C 1
ATOM 1591 O O . ARG A 1 249 ? 45.254 38.117 22.549 1.00 59.99 213 ARG A O 1
ATOM 1599 N N . PHE A 1 250 ? 44.302 36.808 24.119 1.00 53.76 214 PHE A N 1
ATOM 1600 C CA . PHE A 1 250 ? 42.946 37.248 23.848 1.00 49.31 214 PHE A CA 1
ATOM 1601 C C . PHE A 1 250 ? 42.833 38.772 23.869 1.00 48.28 214 PHE A C 1
ATOM 1602 O O . PHE A 1 250 ? 42.327 39.388 22.930 1.00 47.00 214 PHE A O 1
ATOM 1610 N N . ILE A 1 251 ? 43.308 39.374 24.948 1.00 46.50 215 ILE A N 1
ATOM 1611 C CA . ILE A 1 251 ? 43.236 40.816 25.096 1.00 51.44 215 ILE A CA 1
ATOM 1612 C C . ILE A 1 251 ? 43.934 41.569 23.965 1.00 52.41 215 ILE A C 1
ATOM 1613 O O . ILE A 1 251 ? 43.399 42.551 23.454 1.00 54.47 215 ILE A O 1
ATOM 1618 N N . ARG A 1 252 ? 45.113 41.108 23.562 1.00 52.83 216 ARG A N 1
ATOM 1619 C CA . ARG A 1 252 ? 45.839 41.765 22.481 1.00 52.93 216 ARG A CA 1
ATOM 1620 C C . ARG A 1 252 ? 44.996 41.693 21.218 1.00 52.85 216 ARG A C 1
ATOM 1621 O O . ARG A 1 252 ? 44.862 42.683 20.491 1.00 54.42 216 ARG A O 1
ATOM 1623 N N . LYS A 1 253 ? 44.416 40.521 20.971 1.00 49.60 217 LYS A N 1
ATOM 1624 C CA . LYS A 1 253 ? 43.584 40.314 19.795 1.00 48.74 217 LYS A CA 1
ATOM 1625 C C . LYS A 1 253 ? 42.420 41.294 19.769 1.00 50.26 217 LYS A C 1
ATOM 1626 O O . LYS A 1 253 ? 42.024 41.762 18.702 1.00 51.40 217 LYS A O 1
ATOM 1628 N N . ARG A 1 254 ? 41.864 41.605 20.938 1.00 49.56 218 ARG A N 1
ATOM 1629 C CA . ARG A 1 254 ? 40.758 42.553 20.991 1.00 49.05 218 ARG A CA 1
ATOM 1630 C C . ARG A 1 254 ? 41.278 43.961 20.690 1.00 50.32 218 ARG A C 1
ATOM 1631 O O . ARG A 1 254 ? 40.646 44.714 19.945 1.00 45.70 218 ARG A O 1
ATOM 1639 N N . TRP A 1 255 ? 42.423 44.327 21.263 1.00 52.63 219 TRP A N 1
ATOM 1640 C CA . TRP A 1 255 ? 42.984 45.648 20.983 1.00 59.01 219 TRP A CA 1
ATOM 1641 C C . TRP A 1 255 ? 43.137 45.783 19.473 1.00 57.74 219 TRP A C 1
ATOM 1642 O O . TRP A 1 255 ? 42.749 46.795 18.887 1.00 57.43 219 TRP A O 1
ATOM 1653 N N . ALA A 1 256 ? 4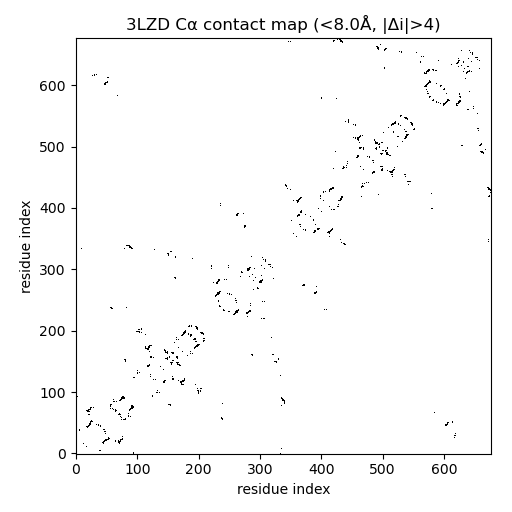3.685 44.745 18.846 1.00 58.14 220 ALA A N 1
ATOM 1654 C CA . ALA A 1 256 ? 43.869 44.740 17.401 1.00 57.81 220 ALA A CA 1
ATOM 1655 C C . ALA A 1 256 ? 42.536 45.082 16.749 1.00 59.61 220 ALA A C 1
ATOM 1656 O O . ALA A 1 256 ? 42.426 46.059 16.009 1.00 57.98 220 ALA A O 1
ATOM 1658 N N . GLN A 1 257 ? 41.520 44.276 17.042 1.00 59.55 221 GLN A N 1
ATOM 1659 C CA . GLN A 1 257 ? 40.195 44.498 16.483 1.00 57.85 221 GLN A CA 1
ATOM 1660 C C . GLN A 1 257 ? 39.741 45.936 16.702 1.00 55.67 221 GLN A C 1
ATOM 1661 O O . GLN A 1 257 ? 39.223 46.573 15.785 1.00 57.78 221 GLN A O 1
ATOM 1667 N N . ILE A 1 258 ? 39.939 46.454 17.910 1.00 53.38 222 ILE A N 1
ATOM 1668 C CA . ILE A 1 258 ? 39.541 47.827 18.207 1.00 55.71 222 ILE A CA 1
ATOM 1669 C C . ILE A 1 258 ? 40.300 48.784 17.290 1.00 57.81 222 ILE A C 1
ATOM 1670 O O . ILE A 1 258 ? 39.740 49.761 16.792 1.00 55.84 222 ILE A O 1
ATOM 1675 N N . ALA A 1 259 ? 41.581 48.491 17.078 1.00 55.99 223 ALA A N 1
ATOM 1676 C CA . ALA A 1 259 ? 42.425 49.312 16.225 1.00 52.00 223 ALA A CA 1
ATOM 1677 C C . ALA A 1 259 ? 41.811 49.409 14.834 1.00 52.68 223 ALA A C 1
ATOM 1678 O O . ALA A 1 259 ? 41.590 50.502 14.317 1.00 51.13 223 ALA A O 1
ATOM 1680 N N . LYS A 1 260 ? 41.524 48.256 14.239 1.00 54.43 224 LYS A N 1
ATOM 1681 C CA . LYS A 1 260 ? 40.942 48.202 12.905 1.00 56.33 224 LYS A CA 1
ATOM 1682 C C . LYS A 1 260 ? 39.664 49.021 12.769 1.00 56.39 224 LYS A C 1
ATOM 1683 O O . LYS A 1 260 ? 39.236 49.316 11.656 1.00 58.05 224 LYS A O 1
ATOM 1689 N N . ALA A 1 261 ? 39.047 49.380 13.890 1.00 51.13 225 ALA A N 1
ATOM 1690 C CA . ALA A 1 261 ? 37.814 50.150 13.838 1.00 50.95 225 ALA A CA 1
ATOM 1691 C C . ALA A 1 261 ? 38.061 51.630 14.099 1.00 56.37 225 ALA A C 1
ATOM 1692 O O . ALA A 1 261 ? 37.153 52.451 13.965 1.00 54.88 225 ALA A O 1
ATOM 1694 N N . MET A 1 262 ? 39.293 51.966 14.467 1.00 57.65 226 MET A N 1
ATOM 1695 C CA . MET A 1 262 ? 39.660 53.347 14.748 1.00 63.69 226 MET A CA 1
ATOM 1696 C C . MET A 1 262 ? 39.311 54.326 13.634 1.00 63.18 226 MET A C 1
ATOM 1697 O O . MET A 1 262 ? 38.754 55.396 13.890 1.00 62.68 226 MET A O 1
ATOM 1702 N N . ASP A 1 263 ? 39.631 53.962 12.399 1.00 62.72 227 ASP A N 1
ATOM 1703 C CA . ASP A 1 263 ? 39.361 54.841 11.271 1.00 64.37 227 ASP A CA 1
ATOM 1704 C C . ASP A 1 263 ? 37.998 54.612 10.619 1.00 64.75 227 ASP A C 1
ATOM 1705 O O . ASP A 1 263 ? 37.801 54.961 9.458 1.00 66.24 227 ASP A O 1
ATOM 1707 N N . ALA A 1 264 ? 37.057 54.034 11.357 1.00 59.47 228 ALA A N 1
ATOM 1708 C CA . ALA A 1 264 ? 35.731 53.794 10.803 1.00 56.79 228 ALA A CA 1
ATOM 1709 C C . ALA A 1 264 ? 34.806 54.956 11.153 1.00 56.72 228 ALA A C 1
ATOM 1710 O O . ALA A 1 264 ? 34.897 55.525 12.243 1.00 60.82 228 ALA A O 1
ATOM 1712 N N . LYS A 1 265 ? 33.908 55.305 10.236 1.00 51.53 229 LYS A N 1
ATOM 1713 C CA . LYS A 1 265 ? 32.999 56.414 10.477 1.00 48.67 229 LYS A CA 1
ATOM 1714 C C . LYS A 1 265 ? 31.552 55.975 10.644 1.00 52.97 229 LYS A C 1
ATOM 1715 O O . LYS A 1 265 ? 30.798 56.570 11.426 1.00 54.66 229 LYS A O 1
ATOM 1717 N N . LYS A 1 266 ? 31.168 54.937 9.903 1.00 52.56 230 LYS A N 1
ATOM 1718 C CA . LYS A 1 266 ? 29.805 54.400 9.941 1.00 48.60 230 LYS A CA 1
ATOM 1719 C C . LYS A 1 266 ? 29.749 53.116 10.783 1.00 48.18 230 LYS A C 1
ATOM 1720 O O . LYS A 1 266 ? 30.478 52.146 10.533 1.00 40.18 230 LYS A O 1
ATOM 1726 N N . PHE A 1 267 ? 28.884 53.121 11.788 1.00 47.80 231 PHE A N 1
ATOM 1727 C CA . PHE A 1 267 ? 28.754 51.971 12.670 1.00 48.24 231 PHE A CA 1
ATOM 1728 C C . PHE A 1 267 ? 27.369 51.371 12.697 1.00 43.51 231 PHE A C 1
ATOM 1729 O O . PHE A 1 267 ? 26.361 52.077 12.681 1.00 44.30 231 PHE A O 1
ATOM 1737 N N . GLY A 1 268 ? 27.337 50.050 12.743 1.00 45.76 232 GLY A N 1
ATOM 1738 C CA . GLY A 1 268 ? 26.076 49.354 12.858 1.00 41.28 232 GLY A CA 1
ATOM 1739 C C . GLY A 1 268 ? 26.075 48.891 14.304 1.00 33.83 232 GLY A C 1
ATOM 1740 O O . GLY A 1 268 ? 27.065 48.330 14.769 1.00 36.68 232 GLY A O 1
ATOM 1741 N N . VAL A 1 269 ? 24.996 49.154 15.025 1.00 34.51 233 VAL A N 1
ATOM 1742 C CA . VAL A 1 269 ? 24.887 48.744 16.425 1.00 36.15 233 VAL A CA 1
ATOM 1743 C C . VAL A 1 269 ? 23.747 47.744 16.470 1.00 35.77 233 VAL A C 1
ATOM 1744 O O . VAL A 1 269 ? 22.572 48.099 16.308 1.00 37.28 233 VAL A O 1
ATOM 1748 N N . ILE A 1 270 ? 24.111 46.492 16.714 1.00 32.53 234 ILE A N 1
ATOM 1749 C CA . ILE A 1 270 ? 23.171 45.381 16.677 1.00 31.99 234 ILE A CA 1
ATOM 1750 C C . ILE A 1 270 ? 22.538 44.868 17.956 1.00 33.54 234 ILE A C 1
ATOM 1751 O O . ILE A 1 270 ? 23.192 44.762 18.995 1.00 30.56 234 ILE A O 1
ATOM 1756 N N . VAL A 1 271 ? 21.250 44.544 17.860 1.00 32.19 235 VAL A N 1
ATOM 1757 C CA . VAL A 1 271 ? 20.536 43.936 18.978 1.00 35.56 235 VAL A CA 1
ATOM 1758 C C . VAL A 1 271 ? 19.852 42.682 18.435 1.00 37.33 235 VAL A C 1
ATOM 1759 O O . VAL A 1 271 ? 19.637 42.547 17.226 1.00 34.87 235 VAL A O 1
ATOM 1763 N N . SER A 1 272 ? 19.539 41.759 19.330 1.00 35.40 236 SER A N 1
ATOM 1764 C CA . SER A 1 272 ? 18.864 40.528 18.957 1.00 36.44 236 SER A CA 1
ATOM 1765 C C . SER A 1 272 ? 17.524 40.491 19.675 1.00 36.38 236 SER A C 1
ATOM 1766 O O . SER A 1 272 ? 17.445 40.815 20.849 1.00 38.29 236 SER A O 1
ATOM 1769 N N . ILE A 1 273 ? 16.472 40.090 18.982 1.00 39.63 237 ILE A N 1
ATOM 1770 C CA . ILE A 1 273 ? 15.167 40.040 19.625 1.00 44.81 237 ILE A CA 1
ATOM 1771 C C . ILE A 1 273 ? 14.970 38.795 20.498 1.00 42.86 237 ILE A C 1
ATOM 1772 O O . ILE A 1 273 ? 13.873 38.559 21.006 1.00 38.96 237 ILE A O 1
ATOM 1777 N N . LYS A 1 274 ? 16.017 37.982 20.649 1.00 39.85 238 LYS A N 1
ATOM 1778 C CA . LYS A 1 274 ? 15.921 36.805 21.510 1.00 38.76 238 LYS A CA 1
ATOM 1779 C C . LYS A 1 274 ? 15.645 37.370 22.900 1.00 37.67 238 LYS A C 1
ATOM 1780 O O . LYS A 1 274 ? 16.362 38.255 23.369 1.00 34.09 238 LYS A O 1
ATOM 1786 N N . LYS A 1 275 ? 14.603 36.857 23.549 1.00 39.09 239 LYS A N 1
ATOM 1787 C CA . LYS A 1 275 ? 14.173 37.350 24.855 1.00 38.83 239 LYS A CA 1
ATOM 1788 C C . LYS A 1 275 ? 15.246 37.625 25.897 1.00 36.70 239 LYS A C 1
ATOM 1789 O O . LYS A 1 275 ? 15.249 38.689 26.505 1.00 42.16 239 LYS A O 1
ATOM 1795 N N . GLY A 1 276 ? 16.150 36.683 26.119 1.00 34.92 240 GLY A N 1
ATOM 1796 C CA . GLY A 1 276 ? 17.176 36.919 27.115 1.00 34.48 240 GLY A CA 1
ATOM 1797 C C . GLY A 1 276 ? 18.379 37.669 26.574 1.00 34.94 240 GLY A C 1
ATOM 1798 O O . GLY A 1 276 ? 19.356 37.855 27.288 1.00 39.78 240 GLY A O 1
ATOM 1799 N N . GLN A 1 277 ? 18.311 38.107 25.320 1.00 32.96 241 GLN A N 1
ATOM 1800 C CA . GLN A 1 277 ? 19.422 38.820 24.702 1.00 38.68 241 GLN A CA 1
ATOM 1801 C C . GLN A 1 277 ? 19.145 40.253 24.264 1.00 42.16 241 GLN A C 1
ATOM 1802 O O . GLN A 1 277 ? 20.084 40.981 23.943 1.00 40.28 241 GLN A O 1
ATOM 1808 N N . LEU A 1 278 ? 17.879 40.669 24.246 1.00 38.26 242 LEU A N 1
ATOM 1809 C CA . LEU A 1 278 ? 17.556 42.023 23.805 1.00 36.80 242 LEU A CA 1
ATOM 1810 C C . LEU A 1 278 ? 18.041 43.077 24.796 1.00 43.64 242 LEU A C 1
ATOM 1811 O O . LEU A 1 278 ? 17.612 43.108 25.956 1.00 40.99 242 LEU A O 1
ATOM 1816 N N . ARG A 1 279 ? 18.937 43.943 24.325 1.00 35.72 243 ARG A N 1
ATOM 1817 C CA . ARG A 1 279 ? 19.523 45.003 25.145 1.00 34.81 243 ARG A CA 1
ATOM 1818 C C . ARG A 1 279 ? 19.303 46.329 24.425 1.00 37.83 243 ARG A C 1
ATOM 1819 O O . ARG A 1 279 ? 20.254 47.030 24.079 1.00 37.00 243 ARG A O 1
ATOM 1827 N N . LEU A 1 280 ? 18.038 46.667 24.204 1.00 39.97 244 LEU A N 1
ATOM 1828 C CA . LEU A 1 280 ? 17.690 47.872 23.466 1.00 40.83 244 LEU A CA 1
ATOM 1829 C C . LEU A 1 280 ? 18.242 49.159 24.046 1.00 38.00 244 LEU A C 1
ATOM 1830 O O . LEU A 1 280 ? 18.835 49.962 23.325 1.00 40.94 244 LEU A O 1
ATOM 1835 N N . ALA A 1 281 ? 18.048 49.353 25.346 1.00 42.69 245 ALA A N 1
ATOM 1836 C CA . ALA A 1 281 ? 18.519 50.559 26.024 1.00 42.77 245 ALA A CA 1
ATOM 1837 C C . ALA A 1 281 ? 20.022 50.712 25.900 1.00 39.57 245 ALA A C 1
ATOM 1838 O O . ALA A 1 281 ? 20.526 51.810 25.650 1.00 42.98 245 ALA A O 1
ATOM 1840 N N . GLU A 1 282 ? 20.749 49.617 26.071 1.00 40.23 246 GLU A N 1
ATOM 1841 C CA . GLU A 1 282 ? 22.200 49.683 25.965 1.00 40.41 246 GLU A CA 1
ATOM 1842 C C . GLU A 1 282 ? 22.616 49.977 24.523 1.00 42.48 246 GLU A C 1
ATOM 1843 O O . GLU A 1 282 ? 23.581 50.714 24.279 1.00 38.75 246 GLU A O 1
ATOM 1849 N N . ALA A 1 283 ? 21.892 49.407 23.563 1.00 39.16 247 ALA A N 1
ATOM 1850 C CA . ALA A 1 283 ? 22.218 49.647 22.156 1.00 39.20 247 ALA A CA 1
ATOM 1851 C C . ALA A 1 283 ? 21.996 51.113 21.800 1.00 37.01 247 ALA A C 1
ATOM 1852 O O . ALA A 1 283 ? 22.845 51.743 21.173 1.00 36.95 247 ALA A O 1
ATOM 1854 N N . LYS A 1 284 ? 20.841 51.642 22.196 1.00 37.26 248 LYS A N 1
ATOM 1855 C CA . LYS A 1 284 ? 20.499 53.035 21.927 1.00 43.04 248 LYS A CA 1
ATOM 1856 C C . LYS A 1 284 ? 21.551 53.965 22.529 1.00 45.81 248 LYS A C 1
ATOM 1857 O O . LYS A 1 284 ? 21.935 54.959 21.913 1.00 48.04 248 LYS A O 1
ATOM 1863 N N . ARG A 1 285 ? 22.008 53.632 23.734 1.00 43.82 249 ARG A N 1
ATOM 1864 C CA . ARG A 1 285 ? 23.012 54.425 24.431 1.00 47.99 249 ARG A CA 1
ATOM 1865 C C . ARG A 1 285 ? 24.283 54.468 23.587 1.00 48.19 249 ARG A C 1
ATOM 1866 O O . ARG A 1 285 ? 24.881 55.531 23.412 1.00 48.86 249 ARG A O 1
ATOM 1874 N N . ILE A 1 286 ? 24.683 53.315 23.055 1.00 41.12 250 ILE A N 1
ATOM 1875 C CA . ILE A 1 286 ? 25.885 53.227 22.222 1.00 42.83 250 ILE A CA 1
ATOM 1876 C C . ILE A 1 286 ? 25.729 54.003 20.912 1.00 38.87 250 ILE A C 1
ATOM 1877 O O . ILE A 1 286 ? 26.690 54.563 20.393 1.00 37.52 250 ILE A O 1
ATOM 1882 N N . VAL A 1 287 ? 24.520 54.031 20.372 1.00 41.16 251 VAL A N 1
ATOM 1883 C CA . VAL A 1 287 ? 24.287 54.767 19.134 1.00 41.41 251 VAL A CA 1
ATOM 1884 C C . VAL A 1 287 ? 24.468 56.252 19.446 1.00 44.83 251 VAL A C 1
ATOM 1885 O O . VAL A 1 287 ? 25.098 56.983 18.689 1.00 48.23 251 VAL A O 1
ATOM 1889 N N . LYS A 1 288 ? 23.933 56.681 20.583 1.00 46.09 252 LYS A N 1
ATOM 1890 C CA . LYS A 1 288 ? 24.032 58.078 20.986 1.00 50.53 252 LYS A CA 1
ATOM 1891 C C . LYS A 1 288 ? 25.484 58.452 21.255 1.00 45.73 252 LYS A C 1
ATOM 1892 O O . LYS A 1 288 ? 25.945 59.509 20.838 1.00 44.61 252 LYS A O 1
ATOM 1894 N N . LEU A 1 289 ? 26.210 57.571 21.930 1.00 43.90 253 LEU A N 1
ATOM 1895 C CA . LEU A 1 289 ? 27.606 57.840 22.244 1.00 48.99 253 LEU A CA 1
ATOM 1896 C C . LEU A 1 289 ? 28.473 57.983 21.002 1.00 50.88 253 LEU A C 1
ATOM 1897 O O . LEU A 1 289 ? 29.303 58.890 20.921 1.00 55.15 253 LEU A O 1
ATOM 1902 N N . LEU A 1 290 ? 28.297 57.093 20.032 1.00 52.02 254 LEU A N 1
ATOM 1903 C CA . LEU A 1 290 ? 29.096 57.181 18.812 1.00 50.98 254 LEU A CA 1
ATOM 1904 C C . LEU A 1 290 ? 28.819 58.494 18.075 1.00 51.24 254 LEU A C 1
ATOM 1905 O O . LEU A 1 290 ? 29.743 59.157 17.599 1.00 44.93 254 LEU A O 1
ATOM 1910 N N . LYS A 1 291 ? 27.546 58.867 17.988 1.00 50.84 255 LYS A N 1
ATOM 1911 C CA . LYS A 1 291 ? 27.170 60.095 17.304 1.00 56.42 255 LYS A CA 1
ATOM 1912 C C . LYS A 1 291 ? 27.786 61.310 17.984 1.00 56.65 255 LYS A C 1
ATOM 1913 O O . LYS A 1 291 ? 28.364 62.168 17.322 1.00 55.92 255 LYS A O 1
ATOM 1919 N N . LYS A 1 292 ? 27.671 61.377 19.305 1.00 56.14 256 LYS A N 1
ATOM 1920 C CA . LYS A 1 292 ? 28.238 62.496 20.043 1.00 53.18 256 LYS A CA 1
ATOM 1921 C C . LYS A 1 292 ? 29.727 62.616 19.730 1.00 53.06 256 LYS A C 1
ATOM 1922 O O . LYS A 1 292 ? 30.292 63.705 19.798 1.00 56.72 256 LYS A O 1
ATOM 1924 N N . HIS A 1 293 ? 30.359 61.505 19.361 1.00 48.36 257 HIS A N 1
ATOM 1925 C CA . HIS A 1 293 ? 31.782 61.533 19.061 1.00 50.54 257 HIS A CA 1
ATOM 1926 C C . HIS A 1 293 ? 32.207 61.527 17.593 1.00 51.43 257 HIS A C 1
ATOM 1927 O O . HIS A 1 293 ? 33.245 60.958 17.242 1.00 55.94 257 HIS A O 1
ATOM 1934 N N . GLY A 1 294 ? 31.408 62.151 16.735 1.00 52.08 258 GLY A N 1
ATOM 1935 C CA . GLY A 1 294 ? 31.762 62.239 15.328 1.00 51.71 258 GLY A CA 1
ATOM 1936 C C . GLY A 1 294 ? 31.483 61.080 14.389 1.00 54.29 258 GLY A C 1
ATOM 1937 O O . GLY A 1 294 ? 31.703 61.206 13.185 1.00 51.09 258 GLY A O 1
ATOM 1938 N N . ARG A 1 295 ? 31.003 59.956 14.909 1.00 55.04 259 ARG A N 1
ATOM 1939 C CA . ARG A 1 295 ? 30.717 58.804 14.056 1.00 55.07 259 ARG A CA 1
ATOM 1940 C C . ARG A 1 295 ? 29.244 58.695 13.698 1.00 54.31 259 ARG A C 1
ATOM 1941 O O . ARG A 1 295 ? 28.385 59.305 14.337 1.00 57.77 259 ARG A O 1
ATOM 1949 N N . GLU A 1 296 ? 28.957 57.923 12.660 1.00 51.91 260 GLU A N 1
ATOM 1950 C CA . GLU A 1 296 ? 27.575 57.687 12.273 1.00 51.74 260 GLU A CA 1
ATOM 1951 C C . GLU A 1 296 ? 27.263 56.312 12.854 1.00 48.06 260 GLU A C 1
ATOM 1952 O O . GLU A 1 296 ? 28.127 55.433 12.882 1.00 40.59 260 GLU A O 1
ATOM 1958 N N . ALA A 1 297 ? 26.042 56.132 13.341 1.00 44.48 261 ALA A N 1
ATOM 1959 C CA . ALA A 1 297 ? 25.665 54.863 13.925 1.00 44.41 261 ALA A CA 1
ATOM 1960 C C . ALA A 1 297 ? 24.196 54.593 13.699 1.00 46.33 261 ALA A C 1
ATOM 1961 O O . ALA A 1 297 ? 23.354 55.469 13.895 1.00 51.58 261 ALA A O 1
ATOM 1963 N N . ARG A 1 298 ? 23.896 53.368 13.281 1.00 46.26 262 ARG A N 1
ATOM 1964 C CA . ARG A 1 298 ? 22.526 52.954 13.025 1.00 44.25 262 ARG A CA 1
ATOM 1965 C C . ARG A 1 298 ? 22.224 51.724 13.861 1.00 44.50 262 ARG A C 1
ATOM 1966 O O . ARG A 1 298 ? 23.020 50.785 13.893 1.00 42.15 262 ARG A O 1
ATOM 1974 N N . LEU A 1 299 ? 21.079 51.732 14.534 1.00 43.44 263 LEU A N 1
ATOM 1975 C CA . LEU A 1 299 ? 20.670 50.592 15.349 1.00 43.75 263 LEU A CA 1
ATOM 1976 C C . LEU A 1 299 ? 20.064 49.514 14.428 1.00 45.58 263 LEU A C 1
ATOM 1977 O O . LEU A 1 299 ? 19.152 49.786 13.628 1.00 42.53 263 LEU A O 1
ATOM 1982 N N . ILE A 1 300 ? 20.593 48.298 14.533 1.00 40.92 264 ILE A N 1
ATOM 1983 C CA . ILE A 1 300 ? 20.134 47.182 13.713 1.00 41.63 264 ILE A CA 1
ATOM 1984 C C . ILE A 1 300 ? 19.481 46.099 14.565 1.00 41.43 264 ILE A C 1
ATOM 1985 O O . ILE A 1 300 ? 20.062 45.641 15.545 1.00 45.75 264 ILE A O 1
ATOM 1990 N N . VAL A 1 301 ? 18.275 45.697 14.168 1.00 36.34 265 VAL A N 1
ATOM 1991 C CA . VAL A 1 301 ? 17.505 44.671 14.854 1.00 35.77 265 VAL A CA 1
ATOM 1992 C C . VAL A 1 301 ? 17.567 43.334 14.095 1.00 40.50 265 VAL A C 1
ATOM 1993 O O . VAL A 1 301 ? 17.249 43.273 12.904 1.00 42.37 265 VAL A O 1
ATOM 1997 N N . MET A 1 302 ? 17.972 42.271 14.787 1.00 41.26 266 MET A N 1
ATOM 1998 C CA . MET A 1 302 ? 18.060 40.928 14.190 1.00 41.49 266 MET A CA 1
ATOM 1999 C C . MET A 1 302 ? 17.590 39.865 15.189 1.00 40.55 266 MET A C 1
ATOM 2000 O O . MET A 1 302 ? 17.255 40.164 16.337 1.00 37.37 266 MET A O 1
ATOM 2005 N N . ASN A 1 303 ? 17.572 38.616 14.739 1.00 38.93 267 ASN A N 1
ATOM 2006 C CA . ASN A 1 303 ? 17.237 37.509 15.615 1.00 42.94 267 ASN A CA 1
ATOM 2007 C C . ASN A 1 303 ? 18.583 36.824 15.738 1.00 45.69 267 ASN A C 1
ATOM 2008 O O . ASN A 1 303 ? 19.340 37.104 16.665 1.00 50.04 267 ASN A O 1
ATOM 2013 N N . ASP A 1 304 ? 18.888 35.941 14.794 1.00 41.12 268 ASP A N 1
ATOM 2014 C CA . ASP A 1 304 ? 20.181 35.287 14.791 1.00 46.48 268 ASP A CA 1
ATOM 2015 C C . ASP A 1 304 ? 21.138 36.339 14.223 1.00 49.97 268 ASP A C 1
ATOM 2016 O O . ASP A 1 304 ? 20.933 36.860 13.118 1.00 49.56 268 ASP A O 1
ATOM 2021 N N . VAL A 1 305 ? 22.169 36.663 14.988 1.00 45.83 269 VAL A N 1
ATOM 2022 C CA . VAL A 1 305 ? 23.148 37.650 14.565 1.00 44.74 269 VAL A CA 1
ATOM 2023 C C . VAL A 1 305 ? 24.306 37.028 13.799 1.00 43.50 269 VAL A C 1
ATOM 2024 O O . VAL A 1 305 ? 25.052 36.229 14.343 1.00 43.90 269 VAL A O 1
ATOM 2028 N N . ASN A 1 306 ? 24.445 37.381 12.529 1.00 44.76 270 ASN A N 1
ATOM 2029 C CA . ASN A 1 306 ? 25.566 36.881 11.743 1.00 50.95 270 ASN A CA 1
ATOM 2030 C C . ASN A 1 306 ? 25.897 37.880 10.643 1.00 48.69 270 ASN A C 1
ATOM 2031 O O . ASN A 1 306 ? 25.014 38.549 10.100 1.00 47.46 270 ASN A O 1
ATOM 2036 N N . TYR A 1 307 ? 27.185 37.990 10.348 1.00 45.83 271 TYR A N 1
ATOM 2037 C CA . TYR A 1 307 ? 27.698 38.922 9.356 1.00 47.45 271 TYR A CA 1
ATOM 2038 C C . TYR A 1 307 ? 27.089 38.859 7.951 1.00 47.28 271 TYR A C 1
ATOM 2039 O O . TYR A 1 307 ? 26.791 39.895 7.354 1.00 47.23 271 TYR A O 1
ATOM 2048 N N . HIS A 1 308 ? 26.915 37.657 7.418 1.00 44.94 272 HIS A N 1
ATOM 2049 C CA . HIS A 1 308 ? 26.363 37.501 6.078 1.00 44.63 272 HIS A CA 1
ATOM 2050 C C . HIS A 1 308 ? 25.101 38.314 5.793 1.00 47.11 272 HIS A C 1
ATOM 2051 O O . HIS A 1 308 ? 24.944 38.862 4.703 1.00 44.25 272 HIS A O 1
ATOM 2058 N N . LYS A 1 309 ? 24.188 38.378 6.752 1.00 44.14 273 LYS A N 1
ATOM 2059 C CA . LYS A 1 309 ? 22.957 39.122 6.525 1.00 43.54 273 LYS A CA 1
ATOM 2060 C C . LYS A 1 309 ? 23.236 40.620 6.400 1.00 42.89 273 LYS A C 1
ATOM 2061 O O . LYS A 1 309 ? 22.472 41.359 5.768 1.00 43.47 273 LYS A O 1
ATOM 2067 N N . LEU A 1 310 ? 24.342 41.056 6.989 1.00 37.63 274 LEU A N 1
ATOM 2068 C CA . LEU A 1 310 ? 24.712 42.464 6.990 1.00 40.56 274 LEU A CA 1
ATOM 2069 C C . LEU A 1 310 ? 25.683 42.930 5.902 1.00 45.89 274 LEU A C 1
ATOM 2070 O O . LEU A 1 310 ? 25.839 44.137 5.700 1.00 44.66 274 LEU A O 1
ATOM 2075 N N . GLU A 1 311 ? 26.332 41.998 5.205 1.00 44.20 275 GLU A N 1
ATOM 2076 C CA . GLU A 1 311 ? 27.319 42.347 4.166 1.00 49.58 275 GLU A CA 1
ATOM 2077 C C . GLU A 1 311 ? 26.943 43.447 3.152 1.00 48.87 275 GLU A C 1
ATOM 2078 O O . GLU A 1 311 ? 27.819 44.171 2.666 1.00 44.51 275 GLU A O 1
ATOM 2080 N N . GLY A 1 312 ? 25.658 43.570 2.827 1.00 46.41 276 GLY A N 1
ATOM 2081 C CA . GLY A 1 312 ? 25.236 44.585 1.871 1.00 45.87 276 GLY A CA 1
ATOM 2082 C C . GLY A 1 312 ? 25.144 46.007 2.428 1.00 45.92 276 GLY A C 1
ATOM 2083 O O . GLY A 1 312 ? 24.998 46.974 1.670 1.00 42.44 276 GLY A O 1
ATOM 2084 N N . PHE A 1 313 ? 25.215 46.144 3.748 1.00 41.57 277 PHE A N 1
ATOM 2085 C CA . PHE A 1 313 ? 25.145 47.461 4.392 1.00 40.35 277 PHE A CA 1
ATOM 2086 C C . PHE A 1 313 ? 26.466 48.209 4.262 1.00 42.23 277 PHE A C 1
ATOM 2087 O O . PHE A 1 313 ? 27.534 47.598 4.221 1.00 44.31 277 PHE A O 1
ATOM 2095 N N . PRO A 1 314 ? 26.407 49.549 4.214 1.00 45.11 278 PRO A N 1
ATOM 2096 C CA . PRO A 1 314 ? 27.594 50.396 4.084 1.00 47.24 278 PRO A CA 1
ATOM 2097 C C . PRO A 1 314 ? 28.474 50.485 5.319 1.00 50.33 278 PRO A C 1
ATOM 2098 O O . PRO A 1 314 ? 29.643 50.862 5.214 1.00 54.17 278 PRO A O 1
ATOM 2102 N N . PHE A 1 315 ? 27.924 50.132 6.479 1.00 47.93 279 PHE A N 1
ATOM 2103 C CA . PHE A 1 315 ? 28.674 50.202 7.736 1.00 46.96 279 PHE A CA 1
ATOM 2104 C C . PHE A 1 315 ? 30.065 49.602 7.630 1.00 47.17 279 PHE A C 1
ATOM 2105 O O . PHE A 1 315 ? 30.251 48.558 7.004 1.00 48.24 279 PHE A O 1
ATOM 2113 N N . GLU A 1 316 ? 31.031 50.277 8.256 1.00 46.94 280 GLU A N 1
ATOM 2114 C CA . GLU A 1 316 ? 32.439 49.875 8.229 1.00 48.31 280 GLU A CA 1
ATOM 2115 C C . GLU A 1 316 ? 32.828 49.030 9.422 1.00 43.60 280 GLU A C 1
ATOM 2116 O O . GLU A 1 316 ? 33.775 48.255 9.354 1.00 46.49 280 GLU A O 1
ATOM 2122 N N . ALA A 1 317 ? 32.124 49.216 10.532 1.00 48.22 281 ALA A N 1
ATOM 2123 C CA . ALA A 1 317 ? 32.387 48.444 11.747 1.00 48.52 281 ALA A CA 1
ATOM 2124 C C . ALA A 1 317 ? 31.068 48.139 12.447 1.00 45.13 281 ALA A C 1
ATOM 2125 O O . ALA A 1 317 ? 30.071 48.823 12.246 1.00 41.67 281 ALA A O 1
ATOM 2127 N N . TYR A 1 318 ? 31.064 47.109 13.278 1.00 45.99 282 TYR A N 1
ATOM 2128 C CA . TYR A 1 318 ? 29.844 46.759 13.974 1.00 43.76 282 TYR A CA 1
ATOM 2129 C C . TYR A 1 318 ? 30.050 46.652 15.472 1.00 43.97 282 TYR A C 1
ATOM 2130 O O . TYR A 1 318 ? 31.168 46.436 15.948 1.00 40.43 282 TYR A O 1
ATOM 2139 N N . VAL A 1 319 ? 28.964 46.847 16.208 1.00 39.70 283 VAL A N 1
ATOM 2140 C CA . VAL A 1 319 ? 28.981 46.722 17.655 1.00 39.49 283 VAL A CA 1
ATOM 2141 C C . VAL A 1 319 ? 27.815 45.801 17.962 1.00 39.82 283 VAL A C 1
ATOM 2142 O O . VAL A 1 319 ? 26.661 46.115 17.647 1.00 40.67 283 VAL A O 1
ATOM 2146 N N . VAL A 1 320 ? 28.120 44.655 18.549 1.00 36.67 284 VAL A N 1
ATOM 2147 C CA . VAL A 1 320 ? 27.089 43.705 18.896 1.00 39.84 284 VAL A CA 1
ATOM 2148 C C . VAL A 1 320 ? 26.722 43.936 20.343 1.00 38.22 284 VAL A C 1
ATOM 2149 O O . VAL A 1 320 ? 27.562 43.816 21.239 1.00 35.99 284 VAL A O 1
ATOM 2153 N N . VAL A 1 321 ? 25.463 44.293 20.559 1.00 41.29 285 VAL A N 1
ATOM 2154 C CA . VAL A 1 321 ? 24.954 44.533 21.899 1.00 38.55 285 VAL A CA 1
ATOM 2155 C C . VAL A 1 321 ? 23.904 43.482 22.175 1.00 41.28 285 VAL A C 1
ATOM 2156 O O . VAL A 1 321 ? 22.710 43.775 22.247 1.00 42.31 285 VAL A O 1
ATOM 2160 N N . ALA A 1 322 ? 24.369 42.248 22.311 1.00 41.27 286 ALA A N 1
ATOM 2161 C CA . ALA A 1 322 ? 23.506 41.114 22.581 1.00 44.20 286 ALA A CA 1
ATOM 2162 C C . ALA A 1 322 ? 24.375 40.074 23.279 1.00 40.63 286 ALA A C 1
ATOM 2163 O O . ALA A 1 322 ? 24.830 40.301 24.390 1.00 36.72 286 ALA A O 1
ATOM 2165 N N . CYS A 1 323 ? 24.604 38.935 22.636 1.00 39.27 287 CYS A N 1
ATOM 2166 C CA . CYS A 1 323 ? 25.443 37.911 23.240 1.00 42.07 287 CYS A CA 1
ATOM 2167 C C . CYS A 1 323 ? 26.912 38.153 22.876 1.00 38.30 287 CYS A C 1
ATOM 2168 O O . CYS A 1 323 ? 27.282 38.142 21.708 1.00 38.14 287 CYS A O 1
ATOM 2171 N N . PRO A 1 324 ? 27.761 38.379 23.887 1.00 42.50 288 PRO A N 1
ATOM 2172 C CA . PRO A 1 324 ? 29.198 38.637 23.746 1.00 45.79 288 PRO A CA 1
ATOM 2173 C C . PRO A 1 324 ? 29.983 37.555 23.006 1.00 44.08 288 PRO A C 1
ATOM 2174 O O . PRO A 1 324 ? 31.019 37.842 22.409 1.00 44.03 288 PRO A O 1
ATOM 2178 N N . ARG A 1 325 ? 29.510 36.314 23.057 1.00 43.31 289 ARG A N 1
ATOM 2179 C CA . ARG A 1 325 ? 30.208 35.236 22.352 1.00 44.67 289 ARG A CA 1
ATOM 2180 C C . ARG A 1 325 ? 30.316 35.542 20.854 1.00 45.79 289 ARG A C 1
ATOM 2181 O O . ARG A 1 325 ? 31.287 35.144 20.194 1.00 47.10 289 ARG A O 1
ATOM 2189 N N . VAL A 1 326 ? 29.314 36.237 20.315 1.00 38.27 290 VAL A N 1
ATOM 2190 C CA . VAL A 1 326 ? 29.325 36.573 18.904 1.00 40.77 290 VAL A CA 1
ATOM 2191 C C . VAL A 1 326 ? 30.557 37.393 18.518 1.00 42.96 290 VAL A C 1
ATOM 2192 O O . VAL A 1 326 ? 31.326 36.978 17.657 1.00 45.85 290 VAL A O 1
ATOM 2196 N N . PRO A 1 327 ? 30.778 38.556 19.148 1.00 42.59 291 PRO A N 1
ATOM 2197 C CA . PRO A 1 327 ? 31.983 39.275 18.724 1.00 46.40 291 PRO A CA 1
ATOM 2198 C C . PRO A 1 327 ? 33.296 38.785 19.350 1.00 48.44 291 PRO A C 1
ATOM 2199 O O . PRO A 1 327 ? 34.364 38.936 18.751 1.00 47.78 291 PRO A O 1
ATOM 2203 N N . LEU A 1 328 ? 33.221 38.184 20.536 1.00 46.07 292 LEU A N 1
ATOM 2204 C CA . LEU A 1 328 ? 34.426 37.721 21.233 1.00 49.25 292 LEU A CA 1
ATOM 2205 C C . LEU A 1 328 ? 34.902 36.305 20.915 1.00 51.62 292 LEU A C 1
ATOM 2206 O O . LEU A 1 328 ? 35.962 35.885 21.382 1.00 53.52 292 LEU A O 1
ATOM 2211 N N . ASP A 1 329 ? 34.134 35.556 20.137 1.00 53.03 293 ASP A N 1
ATOM 2212 C CA . ASP A 1 329 ? 34.549 34.199 19.823 1.00 54.80 293 ASP A CA 1
ATOM 2213 C C . ASP A 1 329 ? 34.244 33.845 18.372 1.00 56.67 293 ASP A C 1
ATOM 2214 O O . ASP A 1 329 ? 33.848 32.722 18.060 1.00 56.53 293 ASP A O 1
ATOM 2219 N N . ASP A 1 330 ? 34.435 34.819 17.489 1.00 59.00 294 ASP A N 1
ATOM 2220 C CA . ASP A 1 330 ? 34.201 34.629 16.063 1.00 60.30 294 ASP A CA 1
ATOM 2221 C C . ASP A 1 330 ? 35.329 33.809 15.426 1.00 56.60 294 ASP A C 1
ATOM 2222 O O . ASP A 1 330 ? 36.509 34.075 15.643 1.00 55.12 294 ASP A O 1
ATOM 2227 N N . TYR A 1 331 ? 34.965 32.809 14.638 1.00 51.86 295 TYR A N 1
ATOM 2228 C CA . TYR A 1 331 ? 35.969 31.978 13.995 1.00 54.42 295 TYR A CA 1
ATOM 2229 C C . TYR A 1 331 ? 36.486 32.587 12.703 1.00 53.11 295 TYR A C 1
ATOM 2230 O O . TYR A 1 331 ? 37.431 32.078 12.112 1.00 55.63 295 TYR A O 1
ATOM 2239 N N . GLY A 1 332 ? 35.866 33.683 12.274 1.00 54.61 296 GLY A N 1
ATOM 2240 C CA . GLY A 1 332 ? 36.292 34.356 11.059 1.00 46.07 296 GLY A CA 1
ATOM 2241 C C . GLY A 1 332 ? 35.137 34.694 10.141 1.00 50.05 296 GLY A C 1
ATOM 2242 O O . GLY A 1 332 ? 35.339 35.023 8.971 1.00 52.66 296 GLY A O 1
ATOM 2243 N N . ALA A 1 333 ? 33.917 34.616 10.654 1.00 38.85 297 ALA A N 1
ATOM 2244 C CA . ALA A 1 333 ? 32.759 34.919 9.827 1.00 46.95 297 ALA A CA 1
ATOM 2245 C C . ALA A 1 333 ? 32.595 36.415 9.564 1.00 48.74 297 ALA A C 1
ATOM 2246 O O . ALA A 1 333 ? 32.022 36.818 8.545 1.00 51.62 297 ALA A O 1
ATOM 2248 N N . TRP A 1 334 ? 33.101 37.237 10.478 1.00 50.35 298 TRP A N 1
ATOM 2249 C CA . TRP A 1 334 ? 32.990 38.689 10.350 1.00 52.86 298 TRP A CA 1
ATOM 2250 C C . TRP A 1 334 ? 34.116 39.273 9.512 1.00 55.67 298 TRP A C 1
ATOM 2251 O O . TRP A 1 334 ? 35.278 39.236 9.912 1.00 52.71 298 TRP A O 1
ATOM 2262 N N . ARG A 1 335 ? 33.759 39.818 8.352 1.00 57.57 299 ARG A N 1
ATOM 2263 C CA . ARG A 1 335 ? 34.737 40.391 7.434 1.00 58.81 299 ARG A CA 1
ATOM 2264 C C . ARG A 1 335 ? 35.087 41.840 7.764 1.00 59.26 299 ARG A C 1
ATOM 2265 O O . ARG A 1 335 ? 36.020 42.404 7.196 1.00 59.59 299 ARG A O 1
ATOM 2273 N N . LYS A 1 336 ? 34.324 42.441 8.670 1.00 55.81 300 LYS A N 1
ATOM 2274 C CA . LYS A 1 336 ? 34.571 43.812 9.110 1.00 52.73 300 LYS A CA 1
ATOM 2275 C C . LYS A 1 336 ? 34.757 43.739 10.620 1.00 53.32 300 LYS A C 1
ATOM 2276 O O . LYS A 1 336 ? 34.278 42.801 11.259 1.00 56.15 300 LYS A O 1
ATOM 2282 N N . PRO A 1 337 ? 35.467 44.710 11.215 1.00 49.80 301 PRO A N 1
ATOM 2283 C CA . PRO A 1 337 ? 35.654 44.658 12.668 1.00 45.72 301 PRO A CA 1
ATOM 2284 C C . PRO A 1 337 ? 34.321 44.675 13.414 1.00 44.95 301 PRO A C 1
ATOM 2285 O O . PRO A 1 337 ? 33.414 45.457 13.089 1.00 45.93 301 PRO A O 1
ATOM 2289 N N . VAL A 1 338 ? 34.194 43.791 14.399 1.00 43.62 302 VAL A N 1
ATOM 2290 C CA . VAL A 1 338 ? 32.978 43.710 15.204 1.00 43.47 302 VAL A CA 1
ATOM 2291 C C . VAL A 1 338 ? 33.382 43.771 16.682 1.00 38.78 302 VAL A C 1
ATOM 2292 O O . VAL A 1 338 ? 34.237 43.011 17.128 1.00 40.36 302 VAL A O 1
ATOM 2296 N N . LEU A 1 339 ? 32.771 44.691 17.427 1.00 39.47 303 LEU A N 1
ATOM 2297 C CA . LEU A 1 339 ? 33.105 44.910 18.841 1.00 39.55 303 LEU A CA 1
ATOM 2298 C C . LEU A 1 339 ? 31.949 44.772 19.834 1.00 43.09 303 LEU A C 1
ATOM 2299 O O . LEU A 1 339 ? 30.772 44.729 19.449 1.00 39.66 303 LEU A O 1
ATOM 2304 N N . THR A 1 340 ? 32.303 44.728 21.120 1.00 41.31 304 THR A N 1
ATOM 2305 C CA . THR A 1 340 ? 31.312 44.681 22.195 1.00 43.15 304 THR A CA 1
ATOM 2306 C C . THR A 1 340 ? 31.131 46.132 22.672 1.00 46.33 304 THR A C 1
ATOM 2307 O O . THR A 1 340 ? 31.963 47.007 22.374 1.00 40.76 304 THR A O 1
ATOM 2311 N N . PRO A 1 341 ? 30.058 46.402 23.434 1.00 40.24 305 PRO A N 1
ATOM 2312 C CA . PRO A 1 341 ? 29.801 47.754 23.939 1.00 45.46 305 PRO A CA 1
ATOM 2313 C C . PRO A 1 341 ? 30.995 48.330 24.707 1.00 45.19 305 PRO A C 1
ATOM 2314 O O . PRO A 1 341 ? 31.378 49.487 24.512 1.00 46.40 305 PRO A O 1
ATOM 2318 N N . LYS A 1 342 ? 31.569 47.515 25.584 1.00 42.24 306 LYS A N 1
ATOM 2319 C CA . LYS A 1 342 ? 32.697 47.932 26.398 1.00 46.66 306 LYS A CA 1
ATOM 2320 C C . LYS A 1 342 ? 33.909 48.307 25.565 1.00 45.61 306 LYS A C 1
ATOM 2321 O O . LYS A 1 342 ? 34.666 49.212 25.920 1.00 45.94 306 LYS A O 1
ATOM 2327 N N . GLU A 1 343 ? 34.094 47.608 24.458 1.00 44.19 307 GLU A N 1
ATOM 2328 C CA . GLU A 1 343 ? 35.215 47.886 23.583 1.00 46.72 307 GLU A CA 1
ATOM 2329 C C . GLU A 1 343 ? 35.001 49.205 22.851 1.00 49.99 307 GLU A C 1
ATOM 2330 O O . GLU A 1 343 ? 35.960 49.918 22.552 1.00 53.18 307 GLU A O 1
ATOM 2336 N N . VAL A 1 344 ? 33.745 49.540 22.572 1.00 50.42 308 VAL A N 1
ATOM 2337 C CA . VAL A 1 344 ? 33.439 50.795 21.895 1.00 54.50 308 VAL A CA 1
ATOM 2338 C C . VAL A 1 344 ? 33.924 51.948 22.759 1.00 57.77 308 VAL A C 1
ATOM 2339 O O . VAL A 1 344 ? 34.560 52.890 22.274 1.00 56.55 308 VAL A O 1
ATOM 2343 N N . GLU A 1 345 ? 33.612 51.857 24.047 1.00 59.45 309 GLU A N 1
ATOM 2344 C CA . GLU A 1 345 ? 33.993 52.872 25.017 1.00 58.38 309 GLU A CA 1
ATOM 2345 C C . GLU A 1 345 ? 35.516 53.039 25.056 1.00 55.66 309 GLU A C 1
ATOM 2346 O O . GLU A 1 345 ? 36.016 54.141 25.259 1.00 56.25 309 GLU A O 1
ATOM 2352 N N . ILE A 1 346 ? 36.254 51.957 24.840 1.00 52.58 310 ILE A N 1
ATOM 2353 C CA . ILE A 1 346 ? 37.708 52.054 24.821 1.00 50.35 310 ILE A CA 1
ATOM 2354 C C . ILE A 1 346 ? 38.108 52.775 23.544 1.00 54.88 310 ILE A C 1
ATOM 2355 O O . ILE A 1 346 ? 38.941 53.677 23.573 1.00 58.44 310 ILE A O 1
ATOM 2360 N N . LEU A 1 347 ? 37.499 52.386 22.425 1.00 55.49 311 LEU A N 1
ATOM 2361 C CA . LEU A 1 347 ? 37.806 53.005 21.137 1.00 57.36 311 LEU A CA 1
ATOM 2362 C C . LEU A 1 347 ? 37.550 54.512 21.158 1.00 60.03 311 LEU A C 1
ATOM 2363 O O . LEU A 1 347 ? 38.357 55.294 20.653 1.00 58.56 311 LEU A O 1
ATOM 2368 N N . LEU A 1 348 ? 36.423 54.912 21.734 1.00 56.70 312 LEU A N 1
ATOM 2369 C CA . LEU A 1 348 ? 36.081 56.322 21.823 1.00 59.13 312 LEU A CA 1
ATOM 2370 C C . LEU A 1 348 ? 36.936 57.058 22.856 1.00 65.09 312 LEU A C 1
ATOM 2371 O O . LEU A 1 348 ? 36.849 58.279 22.980 1.00 68.87 312 LEU A O 1
ATOM 2376 N N . GLY A 1 349 ? 37.747 56.314 23.603 1.00 65.60 313 GLY A N 1
ATOM 2377 C CA . GLY A 1 349 ? 38.606 56.923 24.603 1.00 66.32 313 GLY A CA 1
ATOM 2378 C C . GLY A 1 349 ? 37.946 57.232 25.936 1.00 67.03 313 GLY A C 1
ATOM 2379 O O . GLY A 1 349 ? 38.473 58.020 26.715 1.00 70.85 313 GLY A O 1
ATOM 2380 N N . LEU A 1 350 ? 36.804 56.614 26.213 1.00 66.49 314 LEU A N 1
ATOM 2381 C CA . LEU A 1 350 ? 36.094 56.854 27.470 1.00 69.09 314 LEU A CA 1
ATOM 2382 C C . LEU A 1 350 ? 36.496 55.867 28.562 1.00 69.40 314 LEU A C 1
ATOM 2383 O O . LEU A 1 350 ? 36.443 56.182 29.750 1.00 71.71 314 LEU A O 1
ATOM 2388 N N . ARG A 1 351 ? 36.899 54.674 28.143 1.00 69.85 315 ARG A N 1
ATOM 2389 C CA . ARG A 1 351 ? 37.302 53.604 29.049 1.00 68.27 315 ARG A CA 1
ATOM 2390 C C . ARG A 1 351 ? 38.779 53.308 28.794 1.00 68.15 315 ARG A C 1
ATOM 2391 O O . ARG A 1 351 ? 39.236 53.342 27.650 1.00 69.94 315 ARG A O 1
ATOM 2399 N N . GLU A 1 352 ? 39.527 53.016 29.851 1.00 67.64 316 GLU A N 1
ATOM 2400 C CA . GLU A 1 352 ? 40.954 52.749 29.698 1.00 62.99 316 GLU A CA 1
ATOM 2401 C C . GLU A 1 352 ? 41.335 51.273 29.770 1.00 61.92 316 GLU A C 1
ATOM 2402 O O . GLU A 1 352 ? 42.081 50.777 28.923 1.00 61.09 316 GLU A O 1
ATOM 2404 N N . GLU A 1 353 ? 40.833 50.570 30.778 1.00 56.99 317 GLU A N 1
ATOM 2405 C CA . GLU A 1 353 ? 41.159 49.156 30.932 1.00 54.85 317 GLU A CA 1
ATOM 2406 C C . GLU A 1 353 ? 40.097 48.273 30.279 1.00 55.53 317 GLU A C 1
ATOM 2407 O O . GLU A 1 353 ? 38.928 48.659 30.192 1.00 56.87 317 GLU A O 1
ATOM 2409 N N . TYR A 1 354 ? 40.506 47.092 29.819 1.00 54.78 318 TYR A N 1
ATOM 2410 C CA . TYR A 1 354 ? 39.578 46.163 29.176 1.00 51.73 318 TYR A CA 1
ATOM 2411 C C . TYR A 1 354 ? 38.594 45.572 30.170 1.00 50.50 318 TYR A C 1
ATOM 2412 O O . TYR A 1 354 ? 38.932 45.326 31.322 1.00 53.43 318 TYR A O 1
ATOM 2421 N N . GLU A 1 355 ? 37.375 45.332 29.713 1.00 49.24 319 GLU A N 1
ATOM 2422 C CA . GLU A 1 355 ? 36.348 44.768 30.572 1.00 51.24 319 GLU A CA 1
ATOM 2423 C C . GLU A 1 355 ? 35.409 43.859 29.767 1.00 50.50 319 GLU A C 1
ATOM 2424 O O . GLU A 1 355 ? 34.947 44.228 28.686 1.00 46.06 319 GLU A O 1
ATOM 2430 N N . PHE A 1 356 ? 35.134 42.672 30.308 1.00 41.15 320 PHE A N 1
ATOM 2431 C CA . PHE A 1 356 ? 34.279 41.691 29.653 1.00 39.25 320 PHE A CA 1
ATOM 2432 C C . PHE A 1 356 ? 32.813 42.121 29.580 1.00 40.97 320 PHE A C 1
ATOM 2433 O O . PHE A 1 356 ? 32.218 42.518 30.577 1.00 48.29 320 PHE A O 1
ATOM 2441 N N . ASP A 1 357 ? 32.232 42.034 28.393 1.00 39.22 321 ASP A N 1
ATOM 2442 C CA . ASP A 1 357 ? 30.839 42.406 28.213 1.00 43.18 321 ASP A CA 1
ATOM 2443 C C . ASP A 1 357 ? 29.950 41.312 28.813 1.00 43.29 321 ASP A C 1
ATOM 2444 O O . ASP A 1 357 ? 29.781 40.245 28.229 1.00 48.52 321 ASP A O 1
ATOM 2449 N N . GLU A 1 358 ? 29.396 41.565 29.986 1.00 43.11 322 GLU A N 1
ATOM 2450 C CA . GLU A 1 358 ? 28.532 40.583 30.629 1.00 39.91 322 GLU A CA 1
ATOM 2451 C C . GLU A 1 358 ? 27.075 40.997 30.542 1.00 38.80 322 GLU A C 1
ATOM 2452 O O . GLU A 1 358 ? 26.760 42.183 30.469 1.00 34.63 322 GLU A O 1
ATOM 2458 N N . ILE A 1 359 ? 26.186 40.013 30.541 1.00 38.75 323 ILE A N 1
ATOM 2459 C CA . ILE A 1 359 ? 24.759 40.296 30.541 1.00 38.19 323 ILE A CA 1
ATOM 2460 C C . ILE A 1 359 ? 24.368 39.967 31.976 1.00 40.61 323 ILE A C 1
ATOM 2461 O O . ILE A 1 359 ? 24.282 38.795 32.354 1.00 39.29 323 ILE A O 1
ATOM 2466 N N . LEU A 1 360 ? 24.139 41.005 32.777 1.00 36.67 324 LEU A N 1
ATOM 2467 C CA . LEU A 1 360 ? 23.818 40.807 34.178 1.00 39.31 324 LEU A CA 1
ATOM 2468 C C . LEU A 1 360 ? 22.332 40.786 34.489 1.00 41.71 324 LEU A C 1
ATOM 2469 O O . LEU A 1 360 ? 21.540 41.406 33.793 1.00 46.39 324 LEU A O 1
ATOM 2474 N N . GLY A 1 361 ? 21.969 40.033 35.527 1.00 39.82 325 GLY A N 1
ATOM 2475 C CA . GLY A 1 361 ? 20.584 39.950 35.956 1.00 38.68 325 GLY A CA 1
ATOM 2476 C C . GLY A 1 361 ? 20.477 40.578 37.340 1.00 41.01 325 GLY A C 1
ATOM 2477 O O . GLY A 1 361 ? 21.429 41.200 37.812 1.00 38.72 325 GLY A O 1
ATOM 2478 N N . GLY A 1 362 ? 19.327 40.431 37.989 1.00 42.13 326 GLY A N 1
ATOM 2479 C CA . GLY A 1 362 ? 19.159 40.985 39.320 1.00 38.87 326 GLY A CA 1
ATOM 2480 C C . GLY A 1 362 ? 19.266 39.916 40.398 1.00 36.79 326 GLY A C 1
ATOM 2481 O O . GLY A 1 362 ? 19.677 38.797 40.120 1.00 41.14 326 GLY A O 1
ATOM 2482 N N . PRO A 1 363 ? 18.918 40.235 41.649 1.00 37.29 327 PRO A N 1
ATOM 2483 C CA . PRO A 1 363 ? 18.989 39.251 42.738 1.00 35.19 327 PRO A CA 1
ATOM 2484 C C . PRO A 1 363 ? 18.086 38.065 42.424 1.00 35.63 327 PRO A C 1
ATOM 2485 O O . PRO A 1 363 ? 17.024 38.238 41.850 1.00 37.06 327 PRO A O 1
ATOM 2489 N N . ARG A 1 364 ? 18.519 36.859 42.780 1.00 41.87 328 ARG A N 1
ATOM 2490 C CA . ARG A 1 364 ? 17.732 35.646 42.537 1.00 42.22 328 ARG A CA 1
ATOM 2491 C C . ARG A 1 364 ? 17.323 35.128 43.910 1.00 44.04 328 ARG A C 1
ATOM 2492 O O . ARG A 1 364 ? 18.183 34.768 44.720 1.00 43.42 328 ARG A O 1
ATOM 2500 N N . GLU A 1 365 ? 16.017 35.092 44.164 1.00 43.85 329 GLU A N 1
ATOM 2501 C CA . GLU A 1 365 ? 15.501 34.650 45.458 1.00 51.35 329 GLU A CA 1
ATOM 2502 C C . GLU A 1 365 ? 15.697 33.163 45.747 1.00 50.60 329 GLU A C 1
ATOM 2503 O O . GLU A 1 365 ? 15.874 32.776 46.901 1.00 55.25 329 GLU A O 1
ATOM 2505 N N . SER A 1 366 ? 15.656 32.329 44.716 1.00 49.17 330 SER A N 1
ATOM 2506 C CA . SER A 1 366 ? 15.842 30.892 44.922 1.00 49.93 330 SER A CA 1
ATOM 2507 C C . SER A 1 366 ? 16.691 30.239 43.835 1.00 45.13 330 SER A C 1
ATOM 2508 O O . SER A 1 366 ? 17.097 30.892 42.874 1.00 42.99 330 SER A O 1
ATOM 2511 N N . ASP A 1 367 ? 16.949 28.946 44.004 1.00 39.23 331 ASP A N 1
ATOM 2512 C CA . ASP A 1 367 ? 17.758 28.195 43.057 1.00 40.52 331 ASP A CA 1
ATOM 2513 C C . ASP A 1 367 ? 16.905 27.151 42.367 1.00 40.69 331 ASP A C 1
ATOM 2514 O O . ASP A 1 367 ? 15.999 26.586 42.970 1.00 40.82 331 ASP A O 1
ATOM 2519 N N . GLU A 1 368 ? 17.216 26.890 41.104 1.00 37.81 332 GLU A N 1
ATOM 2520 C CA . GLU A 1 368 ? 16.499 25.898 40.334 1.00 37.01 332 GLU A CA 1
ATOM 2521 C C . GLU A 1 368 ? 16.819 24.496 40.853 1.00 39.01 332 GLU A C 1
ATOM 2522 O O . GLU A 1 368 ? 17.853 24.270 41.469 1.00 37.44 332 GLU A O 1
ATOM 2528 N N . PRO A 1 369 ? 15.915 23.540 40.623 1.00 37.70 333 PRO A N 1
ATOM 2529 C CA . PRO A 1 369 ? 16.157 22.173 41.074 1.00 36.27 333 PRO A CA 1
ATOM 2530 C C . PRO A 1 369 ? 17.208 21.483 40.202 1.00 36.98 333 PRO A C 1
ATOM 2531 O O . PRO A 1 369 ? 17.594 21.992 39.154 1.00 31.38 333 PRO A O 1
ATOM 2535 N N . PHE A 1 370 ? 17.685 20.331 40.657 1.00 34.04 334 PHE A N 1
ATOM 2536 C CA . PHE A 1 370 ? 18.634 19.561 39.875 1.00 43.05 334 PHE A CA 1
ATOM 2537 C C . PHE A 1 370 ? 17.739 18.490 39.275 1.00 44.18 334 PHE A C 1
ATOM 2538 O O . PHE A 1 370 ? 17.706 17.348 39.721 1.00 43.53 334 PHE A O 1
ATOM 2546 N N . GLY A 1 371 ? 16.989 18.915 38.264 1.00 42.54 335 GLY A N 1
ATOM 2547 C CA . GLY A 1 371 ? 16.043 18.058 37.585 1.00 37.00 335 GLY A CA 1
ATOM 2548 C C . GLY A 1 371 ? 15.156 19.002 36.788 1.00 38.86 335 GLY A C 1
ATOM 2549 O O . GLY A 1 371 ? 15.524 20.161 36.565 1.00 31.97 335 GLY A O 1
ATOM 2550 N N . ILE A 1 372 ? 13.983 18.555 36.369 1.00 30.23 336 ILE A N 1
ATOM 2551 C CA . ILE A 1 372 ? 13.158 19.459 35.588 1.00 36.16 336 ILE A CA 1
ATOM 2552 C C . ILE A 1 372 ? 12.494 20.518 36.438 1.00 34.41 336 ILE A C 1
ATOM 2553 O O . ILE A 1 372 ? 12.360 20.372 37.651 1.00 33.38 336 ILE A O 1
ATOM 2558 N N . SER A 1 373 ? 12.133 21.624 35.804 1.00 33.86 337 SER A N 1
ATOM 2559 C CA . SER A 1 373 ? 11.464 22.708 36.510 1.00 37.52 337 SER A CA 1
ATOM 2560 C C . SER A 1 373 ? 10.351 23.185 35.593 1.00 41.93 337 SER A C 1
ATOM 2561 O O . SER A 1 373 ? 10.422 22.994 34.379 1.00 37.18 337 SER A O 1
ATOM 2564 N N . ILE A 1 374 ? 9.325 23.792 36.171 1.00 39.87 338 ILE A N 1
ATOM 2565 C CA . ILE A 1 374 ? 8.231 24.298 35.371 1.00 44.26 338 ILE A CA 1
ATOM 2566 C C . ILE A 1 374 ? 7.994 25.725 35.801 1.00 44.87 338 ILE A C 1
ATOM 2567 O O . ILE A 1 374 ? 7.883 26.013 36.990 1.00 45.87 338 ILE A O 1
ATOM 2572 N N . HIS A 1 375 ? 7.961 26.620 34.821 1.00 42.61 339 HIS A N 1
ATOM 2573 C CA . HIS A 1 375 ? 7.772 28.037 35.071 1.00 46.18 339 HIS A CA 1
ATOM 2574 C C . HIS A 1 375 ? 6.649 28.594 34.211 1.00 50.48 339 HIS A C 1
ATOM 2575 O O . HIS A 1 375 ? 6.350 28.071 33.136 1.00 47.69 339 HIS A O 1
ATOM 2582 N N . SER A 1 376 ? 6.042 29.668 34.699 1.00 55.64 340 SER A N 1
ATOM 2583 C CA . SER A 1 376 ? 4.966 30.354 33.999 1.00 66.76 340 SER A CA 1
ATOM 2584 C C . SER A 1 376 ? 4.918 31.733 34.630 1.00 73.92 340 SER A C 1
ATOM 2585 O O . SER A 1 376 ? 4.629 31.871 35.821 1.00 81.28 340 SER A O 1
ATOM 2588 N N . THR A 1 377 ? 5.232 32.750 33.836 1.00 79.61 341 THR A N 1
ATOM 2589 C CA . THR A 1 377 ? 5.252 34.123 34.331 1.00 82.37 341 THR A CA 1
ATOM 2590 C C . THR A 1 377 ? 3.984 34.898 33.977 1.00 81.84 341 THR A C 1
ATOM 2591 O O . THR A 1 377 ? 3.016 34.247 33.533 1.00 82.56 341 THR A O 1
ATOM 2595 N N . MET B 1 37 ? 19.711 48.676 -12.350 1.00 65.55 1 MET B N 1
ATOM 2596 C CA . MET B 1 37 ? 19.333 50.064 -11.949 1.00 63.70 1 MET B CA 1
ATOM 2597 C C . MET B 1 37 ? 17.820 50.194 -11.853 1.00 60.26 1 MET B C 1
ATOM 2598 O O . MET B 1 37 ? 17.077 49.791 -12.752 1.00 55.17 1 MET B O 1
ATOM 2603 N N . LEU B 1 38 ? 17.370 50.773 -10.749 1.00 56.33 2 LEU B N 1
ATOM 2604 C CA . LEU B 1 38 ? 15.950 50.940 -10.497 1.00 50.42 2 LEU B CA 1
ATOM 2605 C C . LEU B 1 38 ? 15.638 52.418 -10.395 1.00 50.92 2 LEU B C 1
ATOM 2606 O O . LEU B 1 38 ? 16.540 53.251 -10.377 1.00 48.70 2 LEU B O 1
ATOM 2611 N N . HIS B 1 39 ? 14.352 52.737 -10.338 1.00 50.89 3 HIS B N 1
ATOM 2612 C CA . HIS B 1 39 ? 13.931 54.111 -10.172 1.00 55.13 3 HIS B CA 1
ATOM 2613 C C . HIS B 1 39 ? 14.236 54.439 -8.708 1.00 54.92 3 HIS B C 1
ATOM 2614 O O . HIS B 1 39 ? 14.337 53.539 -7.872 1.00 52.99 3 HIS B O 1
ATOM 2621 N N . GLU B 1 40 ? 14.386 55.720 -8.401 1.00 54.67 4 GLU B N 1
ATOM 2622 C CA . GLU B 1 40 ? 14.716 56.155 -7.050 1.00 51.61 4 GLU B CA 1
ATOM 2623 C C . GLU B 1 40 ? 13.560 56.046 -6.060 1.00 54.17 4 GLU B C 1
ATOM 2624 O O . GLU B 1 40 ? 12.401 56.217 -6.423 1.00 52.85 4 GLU B O 1
ATOM 2626 N N . ILE B 1 41 ? 13.883 55.764 -4.803 1.00 52.97 5 ILE B N 1
ATOM 2627 C CA . ILE B 1 41 ? 12.860 55.665 -3.767 1.00 53.53 5 ILE B CA 1
ATOM 2628 C C . ILE B 1 41 ? 12.259 57.046 -3.472 1.00 52.69 5 ILE B C 1
ATOM 2629 O O . ILE B 1 41 ? 12.976 58.045 -3.408 1.00 47.90 5 ILE B O 1
ATOM 2634 N N . PRO B 1 42 ? 10.926 57.114 -3.295 1.00 51.87 6 PRO B N 1
ATOM 2635 C CA . PRO B 1 42 ? 10.172 58.344 -3.006 1.00 53.32 6 PRO B CA 1
ATOM 2636 C C . PRO B 1 42 ? 10.305 58.807 -1.551 1.00 49.82 6 PRO B C 1
ATOM 2637 O O . PRO B 1 42 ? 9.323 58.822 -0.803 1.00 50.80 6 PRO B O 1
ATOM 2641 N N . LYS B 1 43 ? 11.509 59.196 -1.158 1.00 50.65 7 LYS B N 1
ATOM 2642 C CA . LYS B 1 43 ? 11.755 59.640 0.210 1.00 54.63 7 LYS B CA 1
ATOM 2643 C C . LYS B 1 43 ? 10.727 60.645 0.732 1.00 59.91 7 LYS B C 1
ATOM 2644 O O . LYS B 1 43 ? 10.178 60.470 1.828 1.00 55.96 7 LYS B O 1
ATOM 2650 N N . SER B 1 44 ? 10.473 61.693 -0.052 1.00 60.57 8 SER B N 1
ATOM 2651 C CA . SER B 1 44 ? 9.522 62.741 0.329 1.00 58.59 8 SER B CA 1
ATOM 2652 C C . SER B 1 44 ? 8.123 62.198 0.579 1.00 54.88 8 SER B C 1
ATOM 2653 O O . SER B 1 44 ? 7.512 62.481 1.612 1.00 53.97 8 SER B O 1
ATOM 2656 N N . GLU B 1 45 ? 7.613 61.425 -0.374 1.00 52.58 9 GLU B N 1
ATOM 2657 C CA . GLU B 1 45 ? 6.280 60.851 -0.235 1.00 53.86 9 GLU B CA 1
ATOM 2658 C C . GLU B 1 45 ? 6.206 59.945 0.991 1.00 50.22 9 GLU B C 1
ATOM 2659 O O . GLU B 1 45 ? 5.172 59.867 1.656 1.00 46.69 9 GLU B O 1
ATOM 2665 N N . ILE B 1 46 ? 7.313 59.271 1.289 1.00 47.91 10 ILE B N 1
ATOM 2666 C CA . ILE B 1 46 ? 7.377 58.373 2.441 1.00 51.13 10 ILE B CA 1
ATOM 2667 C C . ILE B 1 46 ? 7.333 59.205 3.724 1.00 51.59 10 ILE B C 1
ATOM 2668 O O . ILE B 1 46 ? 6.484 58.990 4.596 1.00 49.88 10 ILE B O 1
ATOM 2673 N N . LEU B 1 47 ? 8.249 60.162 3.828 1.00 54.24 11 LEU B N 1
ATOM 2674 C CA . LEU B 1 47 ? 8.307 61.036 4.992 1.00 58.30 11 LEU B CA 1
ATOM 2675 C C . LEU B 1 47 ? 6.933 61.652 5.254 1.00 59.88 11 LEU B C 1
ATOM 2676 O O . LEU B 1 47 ? 6.437 61.642 6.386 1.00 61.43 11 LEU B O 1
ATOM 2681 N N . LYS B 1 48 ? 6.316 62.181 4.203 1.00 51.16 12 LYS B N 1
ATOM 2682 C CA . LYS B 1 48 ? 5.010 62.799 4.340 1.00 52.43 12 LYS B CA 1
ATOM 2683 C C . LYS B 1 48 ? 4.026 61.812 4.951 1.00 54.11 12 LYS B C 1
ATOM 2684 O O . LYS B 1 48 ? 3.249 62.153 5.849 1.00 48.45 12 LYS B O 1
ATOM 2686 N N . GLU B 1 49 ? 4.063 60.575 4.469 1.00 59.81 13 GLU B N 1
ATOM 2687 C CA . GLU B 1 49 ? 3.157 59.558 4.978 1.00 59.88 13 GLU B CA 1
ATOM 2688 C C . GLU B 1 49 ? 3.352 59.283 6.468 1.00 58.64 13 GLU B C 1
ATOM 2689 O O . GLU B 1 49 ? 2.380 59.169 7.222 1.00 48.73 13 GLU B O 1
ATOM 2695 N N . LEU B 1 50 ? 4.608 59.180 6.891 1.00 60.07 14 LEU B N 1
ATOM 2696 C CA . LEU B 1 50 ? 4.912 58.921 8.293 1.00 62.15 14 LEU B CA 1
ATOM 2697 C C . LEU B 1 50 ? 4.392 60.065 9.163 1.00 64.34 14 LEU B C 1
ATOM 2698 O O . LEU B 1 50 ? 3.770 59.840 10.207 1.00 59.96 14 LEU B O 1
ATOM 2703 N N . LYS B 1 51 ? 4.637 61.293 8.717 1.00 64.39 15 LYS B N 1
ATOM 2704 C CA . LYS B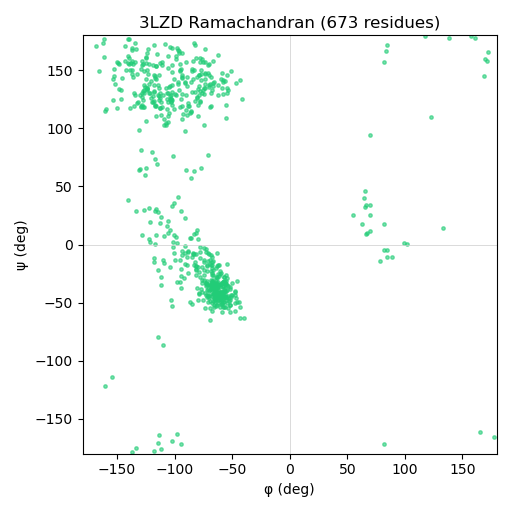 1 51 ? 4.172 62.466 9.443 1.00 65.38 15 LYS B CA 1
ATOM 2705 C C . LYS B 1 51 ? 2.646 62.497 9.494 1.00 62.38 15 LYS B C 1
ATOM 2706 O O . LYS B 1 51 ? 2.057 62.882 10.502 1.00 63.27 15 LYS B O 1
ATOM 2712 N N . ARG B 1 52 ? 2.010 62.075 8.407 1.00 61.24 16 ARG B N 1
ATOM 2713 C CA . ARG B 1 52 ? 0.557 62.060 8.342 1.00 59.56 16 ARG B CA 1
ATOM 2714 C C . ARG B 1 52 ? -0.038 61.214 9.465 1.00 62.08 16 ARG B C 1
ATOM 2715 O O . ARG B 1 52 ? -1.041 61.592 10.075 1.00 60.81 16 ARG B O 1
ATOM 2717 N N . ILE B 1 53 ? 0.582 60.069 9.739 1.00 65.17 17 ILE B N 1
ATOM 2718 C CA . ILE B 1 53 ? 0.102 59.183 10.796 1.00 67.24 17 ILE B CA 1
ATOM 2719 C C . ILE B 1 53 ? 0.820 59.481 12.104 1.00 68.37 17 ILE B C 1
ATOM 2720 O O . ILE B 1 53 ? 0.452 58.959 13.160 1.00 63.71 17 ILE B O 1
ATOM 2725 N N . GLY B 1 54 ? 1.844 60.325 12.029 1.00 67.96 18 GLY B N 1
ATOM 2726 C CA . GLY B 1 54 ? 2.607 60.642 13.219 1.00 71.30 18 GLY B CA 1
ATOM 2727 C C . GLY B 1 54 ? 3.400 59.415 13.630 1.00 71.71 18 GLY B C 1
ATOM 2728 O O . GLY B 1 54 ? 2.888 58.535 14.324 1.00 75.52 18 GLY B O 1
ATOM 2729 N N . ALA B 1 55 ? 4.648 59.344 13.183 1.00 69.15 19 ALA B N 1
ATOM 2730 C CA . ALA B 1 55 ? 5.514 58.217 13.505 1.00 63.93 19 ALA B CA 1
ATOM 2731 C C . ALA B 1 55 ? 6.864 58.736 13.978 1.00 59.56 19 ALA B C 1
ATOM 2732 O O . ALA B 1 55 ? 7.540 59.466 13.255 1.00 57.25 19 ALA B O 1
ATOM 2734 N N . LYS B 1 56 ? 7.257 58.350 15.189 1.00 61.37 20 LYS B N 1
ATOM 2735 C CA . LYS B 1 56 ? 8.533 58.790 15.761 1.00 62.07 20 LYS B CA 1
ATOM 2736 C C . LYS B 1 56 ? 9.666 57.786 15.550 1.00 61.58 20 LYS B C 1
ATOM 2737 O O . LYS B 1 56 ? 10.828 58.167 15.406 1.00 62.04 20 LYS B O 1
ATOM 2739 N N . ARG B 1 57 ? 9.318 56.504 15.531 1.00 59.49 21 ARG B N 1
ATOM 2740 C CA . ARG B 1 57 ? 10.302 55.448 15.353 1.00 56.76 21 ARG B CA 1
ATOM 2741 C C . ARG B 1 57 ? 9.797 54.439 14.334 1.00 54.80 21 ARG B C 1
ATOM 2742 O O . ARG B 1 57 ? 8.670 53.949 14.444 1.00 56.92 21 ARG B O 1
ATOM 2750 N N . VAL B 1 58 ? 10.630 54.133 13.342 1.00 48.41 22 VAL B N 1
ATOM 2751 C CA . VAL B 1 58 ? 10.260 53.173 12.314 1.00 47.27 22 VAL B CA 1
ATOM 2752 C C . VAL B 1 58 ? 11.347 52.145 12.033 1.00 46.50 22 VAL B C 1
ATOM 2753 O O . VAL B 1 58 ? 12.553 52.428 12.122 1.00 41.35 22 VAL B O 1
ATOM 2757 N N . LEU B 1 59 ? 10.896 50.940 11.704 1.00 40.62 23 LEU B N 1
ATOM 2758 C CA . LEU B 1 59 ? 11.793 49.851 11.363 1.00 38.72 23 LEU B CA 1
ATOM 2759 C C . LEU B 1 59 ? 11.752 49.744 9.839 1.00 40.33 23 LEU B C 1
ATOM 2760 O O . LEU B 1 59 ? 10.665 49.748 9.242 1.00 37.70 23 LEU B O 1
ATOM 2765 N N . ILE B 1 60 ? 12.922 49.679 9.207 1.00 36.83 24 ILE B N 1
ATOM 2766 C CA . ILE B 1 60 ? 12.980 49.546 7.750 1.00 43.23 24 ILE B CA 1
ATOM 2767 C C . ILE B 1 60 ? 13.549 48.181 7.346 1.00 40.75 24 ILE B C 1
ATOM 2768 O O . ILE B 1 60 ? 14.700 47.867 7.672 1.00 38.69 24 ILE B O 1
ATOM 2773 N N . GLN B 1 61 ? 12.749 47.367 6.661 1.00 40.00 25 GLN B N 1
ATOM 2774 C CA . GLN B 1 61 ? 13.256 46.084 6.169 1.00 42.74 25 GLN B CA 1
ATOM 2775 C C . GLN B 1 61 ? 13.528 46.263 4.689 1.00 43.14 25 GLN B C 1
ATOM 2776 O O . GLN B 1 61 ? 12.868 47.055 4.002 1.00 36.80 25 GLN B O 1
ATOM 2782 N N . SER B 1 62 ? 14.526 45.541 4.207 1.00 42.07 26 SER B N 1
ATOM 2783 C CA . SER B 1 62 ? 14.915 45.641 2.818 1.00 42.60 26 SER B CA 1
ATOM 2784 C C . SER B 1 62 ? 15.451 44.312 2.333 1.00 42.23 26 SER B C 1
ATOM 2785 O O . SER B 1 62 ? 15.932 43.500 3.144 1.00 34.82 26 SER B O 1
ATOM 2788 N N . PRO B 1 63 ? 15.367 44.076 1.005 1.00 40.55 27 PRO B N 1
ATOM 2789 C CA . PRO B 1 63 ? 15.819 42.882 0.281 1.00 43.27 27 PRO B CA 1
ATOM 2790 C C . PRO B 1 63 ? 17.310 43.030 0.017 1.00 45.56 27 PRO B C 1
ATOM 2791 O O . PRO B 1 63 ? 17.888 44.100 0.248 1.00 42.41 27 PRO B O 1
ATOM 2795 N N . GLU B 1 64 ? 17.912 41.970 -0.508 1.00 45.87 28 GLU B N 1
ATOM 2796 C CA . GLU B 1 64 ? 19.340 41.944 -0.792 1.00 51.22 28 GLU B CA 1
ATOM 2797 C C . GLU B 1 64 ? 19.841 43.111 -1.635 1.00 53.78 28 GLU B C 1
ATOM 2798 O O . GLU B 1 64 ? 20.835 43.751 -1.288 1.00 53.66 28 GLU B O 1
ATOM 2800 N N . GLY B 1 65 ? 19.156 43.393 -2.735 1.00 50.06 29 GLY B N 1
ATOM 2801 C CA . GLY B 1 65 ? 19.600 44.472 -3.596 1.00 48.52 29 GLY B CA 1
ATOM 2802 C C . GLY B 1 65 ? 19.224 45.879 -3.171 1.00 50.36 29 GLY B C 1
ATOM 2803 O O . GLY B 1 65 ? 19.362 46.812 -3.958 1.00 48.92 29 GLY B O 1
ATOM 2804 N N . LEU B 1 66 ? 18.752 46.060 -1.943 1.00 45.57 30 LEU B N 1
ATOM 2805 C CA . LEU B 1 66 ? 18.382 47.405 -1.513 1.00 41.31 30 LEU B CA 1
ATOM 2806 C C . LEU B 1 66 ? 18.924 47.740 -0.129 1.00 41.83 30 LEU B C 1
ATOM 2807 O O . LEU B 1 66 ? 18.353 48.546 0.598 1.00 40.59 30 LEU B O 1
ATOM 2812 N N . ARG B 1 67 ? 20.047 47.135 0.225 1.00 42.93 31 ARG B N 1
ATOM 2813 C CA . ARG B 1 67 ? 20.633 47.384 1.530 1.00 46.79 31 ARG B CA 1
ATOM 2814 C C . ARG B 1 67 ? 21.194 48.800 1.593 1.00 48.47 31 ARG B C 1
ATOM 2815 O O . ARG B 1 67 ? 20.958 49.519 2.560 1.00 48.18 31 ARG B O 1
ATOM 2823 N N . ARG B 1 68 ? 21.921 49.211 0.558 1.00 48.96 32 ARG B N 1
ATOM 2824 C CA . ARG B 1 68 ? 22.491 50.555 0.551 1.00 48.48 32 ARG B CA 1
ATOM 2825 C C . ARG B 1 68 ? 21.409 51.630 0.534 1.00 48.76 32 ARG B C 1
ATOM 2826 O O . ARG B 1 68 ? 21.586 52.701 1.114 1.00 51.15 32 ARG B O 1
ATOM 2828 N N . GLU B 1 69 ? 20.282 51.345 -0.113 1.00 44.45 33 GLU B N 1
ATOM 2829 C CA . GLU B 1 69 ? 19.194 52.307 -0.176 1.00 42.51 33 GLU B CA 1
ATOM 2830 C C . GLU B 1 69 ? 18.472 52.428 1.160 1.00 47.75 33 GLU B C 1
ATOM 2831 O O . GLU B 1 69 ? 17.969 53.496 1.514 1.00 46.45 33 GLU B O 1
ATOM 2837 N N . ALA B 1 70 ? 18.400 51.324 1.898 1.00 50.06 34 ALA B N 1
ATOM 2838 C CA . ALA B 1 70 ? 17.726 51.322 3.195 1.00 48.53 34 ALA B CA 1
ATOM 2839 C C . ALA B 1 70 ? 18.431 52.259 4.178 1.00 43.27 34 ALA B C 1
ATOM 2840 O O . ALA B 1 70 ? 17.790 52.902 5.005 1.00 39.07 34 ALA B O 1
ATOM 2842 N N . GLU B 1 71 ? 19.751 52.326 4.083 1.00 40.75 35 GLU B N 1
ATOM 2843 C CA . GLU B 1 71 ? 20.516 53.181 4.973 1.00 48.44 35 GLU B CA 1
ATOM 2844 C C . GLU B 1 71 ? 20.401 54.643 4.556 1.00 46.53 35 GLU B C 1
ATOM 2845 O O . GLU B 1 71 ? 20.405 55.528 5.406 1.00 47.85 35 GLU B O 1
ATOM 2851 N N . GLU B 1 72 ? 20.294 54.889 3.250 1.00 47.86 36 GLU B N 1
ATOM 2852 C CA . GLU B 1 72 ? 20.166 56.250 2.741 1.00 50.97 36 GLU B CA 1
ATOM 2853 C C . GLU B 1 72 ? 18.824 56.789 3.200 1.00 51.71 36 GLU B C 1
ATOM 2854 O O . GLU B 1 72 ? 18.715 57.924 3.648 1.00 55.11 36 GLU B O 1
ATOM 2860 N N . LEU B 1 73 ? 17.801 55.952 3.106 1.00 52.19 37 LEU B N 1
ATOM 2861 C CA . LEU B 1 73 ? 16.466 56.339 3.525 1.00 50.10 37 LEU B CA 1
ATOM 2862 C C . LEU B 1 73 ? 16.436 56.607 5.034 1.00 54.49 37 LEU B C 1
ATOM 2863 O O . LEU B 1 73 ? 15.750 57.528 5.504 1.00 51.95 37 LEU B O 1
ATOM 2868 N N . ALA B 1 74 ? 17.182 55.805 5.790 1.00 50.55 38 ALA B N 1
ATOM 2869 C CA . ALA B 1 74 ? 17.230 55.956 7.244 1.00 49.52 38 ALA B CA 1
ATOM 2870 C C . ALA B 1 74 ? 17.911 57.269 7.614 1.00 48.95 38 ALA B C 1
ATOM 2871 O O . ALA B 1 74 ? 17.383 58.040 8.412 1.00 50.33 38 ALA B O 1
ATOM 2873 N N . GLY B 1 75 ? 19.085 57.506 7.034 1.00 50.68 39 GLY B N 1
ATOM 2874 C CA . GLY B 1 75 ? 19.816 58.729 7.301 1.00 53.46 39 GLY B CA 1
ATOM 2875 C C . GLY B 1 75 ? 19.005 59.949 6.898 1.00 58.75 39 GLY B C 1
ATOM 2876 O O . GLY B 1 75 ? 19.195 61.040 7.434 1.00 64.73 39 GLY B O 1
ATOM 2877 N N . PHE B 1 76 ? 18.088 59.766 5.952 1.00 56.80 40 PHE B N 1
ATOM 2878 C CA . PHE B 1 76 ? 17.254 60.859 5.488 1.00 49.40 40 PHE B CA 1
ATOM 2879 C C . PHE B 1 76 ? 16.101 61.140 6.442 1.00 50.34 40 PHE B C 1
ATOM 2880 O O . PHE B 1 76 ? 15.848 62.294 6.794 1.00 49.31 40 PHE B O 1
ATOM 2888 N N . LEU B 1 77 ? 15.391 60.098 6.860 1.00 51.50 41 LEU B N 1
ATOM 2889 C CA . LEU B 1 77 ? 14.274 60.293 7.777 1.00 54.06 41 LEU B CA 1
ATOM 2890 C C . LEU B 1 77 ? 14.737 60.747 9.167 1.00 56.98 41 LEU B C 1
ATOM 2891 O O . LEU B 1 77 ? 13.958 61.346 9.913 1.00 56.59 41 LEU B O 1
ATOM 2896 N N . GLU B 1 78 ? 15.993 60.460 9.514 1.00 57.53 42 GLU B N 1
ATOM 2897 C CA . GLU B 1 78 ? 16.540 60.865 10.812 1.00 63.31 42 GLU B CA 1
ATOM 2898 C C . GLU B 1 78 ? 16.730 62.394 10.849 1.00 66.61 42 GLU B C 1
ATOM 2899 O O . GLU B 1 78 ? 16.368 63.056 11.829 1.00 64.95 42 GLU B O 1
ATOM 2905 N N . GLU B 1 79 ? 17.283 62.949 9.771 1.00 68.21 43 GLU B N 1
ATOM 2906 C CA . GLU B 1 79 ? 17.497 64.391 9.674 1.00 69.14 43 GLU B CA 1
ATOM 2907 C C . GLU B 1 79 ? 16.160 65.110 9.704 1.00 66.54 43 GLU B C 1
ATOM 2908 O O . GLU B 1 79 ? 16.104 66.334 9.761 1.00 67.52 43 GLU B O 1
ATOM 2914 N N . ASN B 1 80 ? 15.083 64.337 9.665 1.00 62.45 44 ASN B N 1
ATOM 2915 C CA . ASN B 1 80 ? 13.749 64.901 9.686 1.00 57.59 44 ASN B CA 1
ATOM 2916 C C . ASN B 1 80 ? 12.986 64.533 10.944 1.00 56.32 44 ASN B C 1
ATOM 2917 O O . ASN B 1 80 ? 11.754 64.456 10.945 1.00 57.89 44 ASN B O 1
ATOM 2922 N N . ASN B 1 81 ? 13.742 64.305 12.014 1.00 60.70 45 ASN B N 1
ATOM 2923 C CA . ASN B 1 81 ? 13.201 63.983 13.331 1.00 62.54 45 ASN B CA 1
ATOM 2924 C C . ASN B 1 81 ? 12.456 62.668 13.467 1.00 64.41 45 ASN B C 1
ATOM 2925 O O . ASN B 1 81 ? 11.373 62.616 14.054 1.00 65.01 45 ASN B O 1
ATOM 2930 N N . ILE B 1 82 ? 13.035 61.603 12.926 1.00 66.18 46 ILE B N 1
ATOM 2931 C CA . ILE B 1 82 ? 12.429 60.281 13.027 1.00 62.62 46 ILE B CA 1
ATOM 2932 C C . ILE B 1 82 ? 13.489 59.227 13.316 1.00 59.84 46 ILE B C 1
ATOM 2933 O O . ILE B 1 82 ? 14.414 59.018 12.529 1.00 62.43 46 ILE B O 1
ATOM 2938 N N . GLU B 1 83 ? 13.360 58.580 14.469 1.00 58.07 47 GLU B N 1
ATOM 2939 C CA . GLU B 1 83 ? 14.306 57.544 14.861 1.00 57.27 47 GLU B CA 1
ATOM 2940 C C . GLU B 1 83 ? 14.122 56.360 13.914 1.00 52.45 47 GLU B C 1
ATOM 2941 O O . GLU B 1 83 ? 12.995 55.945 13.647 1.00 52.29 47 GLU B O 1
ATOM 2947 N N . VAL B 1 84 ? 15.227 55.830 13.401 1.00 49.16 48 VAL B N 1
ATOM 2948 C CA . VAL B 1 84 ? 15.160 54.715 12.474 1.00 51.15 48 VAL B CA 1
ATOM 2949 C C . VAL B 1 84 ? 16.029 53.521 12.832 1.00 46.42 48 VAL B C 1
ATOM 2950 O O . VAL B 1 84 ? 17.214 53.665 13.113 1.00 47.84 48 VAL B O 1
ATOM 2954 N N . PHE B 1 85 ? 15.416 52.342 12.804 1.00 48.11 49 PHE B N 1
ATOM 2955 C CA . PHE B 1 85 ? 16.101 51.074 13.061 1.00 47.32 49 PHE B CA 1
ATOM 2956 C C . PHE B 1 85 ? 16.060 50.292 11.743 1.00 45.13 49 PHE B C 1
ATOM 2957 O O . PHE B 1 85 ? 15.034 50.269 11.068 1.00 41.61 49 PHE B O 1
ATOM 2965 N N . LEU B 1 86 ? 17.169 49.657 11.381 1.00 42.98 50 LEU B N 1
ATOM 2966 C CA . LEU B 1 86 ? 17.203 48.845 10.179 1.00 42.50 50 LEU B CA 1
ATOM 2967 C C . LEU B 1 86 ? 16.979 47.400 10.598 1.00 43.07 50 LEU B C 1
ATOM 2968 O O . LEU B 1 86 ? 17.508 46.962 11.620 1.00 43.47 50 LEU B O 1
ATOM 2973 N N . HIS B 1 87 ? 16.177 46.669 9.830 1.00 41.14 51 HIS B N 1
ATOM 2974 C CA . HIS B 1 87 ? 15.964 45.261 10.126 1.00 37.50 51 HIS B CA 1
ATOM 2975 C C . HIS B 1 87 ? 17.201 44.600 9.538 1.00 36.44 51 HIS B C 1
ATOM 2976 O O . HIS B 1 87 ? 17.525 44.816 8.368 1.00 40.90 51 HIS B O 1
ATOM 2983 N N . GLY B 1 88 ? 17.895 43.805 10.342 1.00 38.42 52 GLY B N 1
ATOM 2984 C CA . GLY B 1 88 ? 19.106 43.149 9.873 1.00 34.75 52 GLY B CA 1
ATOM 2985 C C . GLY B 1 88 ? 18.916 41.873 9.075 1.00 34.42 52 GLY B C 1
ATOM 2986 O O . GLY B 1 88 ? 19.857 41.389 8.432 1.00 37.11 52 GLY B O 1
ATOM 2987 N N . GLU B 1 89 ? 17.716 41.306 9.129 1.00 32.85 53 GLU B N 1
ATOM 2988 C CA . GLU B 1 89 ? 17.417 40.095 8.365 1.00 38.60 53 GLU B CA 1
ATOM 2989 C C . GLU B 1 89 ? 17.361 40.530 6.905 1.00 41.98 53 GLU B C 1
ATOM 2990 O O . GLU B 1 89 ? 17.099 41.695 6.617 1.00 42.73 53 GLU B O 1
ATOM 2996 N N . ILE B 1 90 ? 17.613 39.606 5.988 1.00 40.27 54 ILE B N 1
ATOM 2997 C CA . ILE B 1 90 ? 17.515 39.922 4.572 1.00 41.80 54 ILE B CA 1
ATOM 2998 C C . ILE B 1 90 ? 16.094 39.517 4.218 1.00 44.39 54 ILE B C 1
ATOM 2999 O O . ILE B 1 90 ? 15.716 38.357 4.379 1.00 45.57 54 ILE B O 1
ATOM 3004 N N . ASN B 1 91 ? 15.292 40.473 3.766 1.00 43.88 55 ASN B N 1
ATOM 3005 C CA . ASN B 1 91 ? 13.910 40.169 3.420 1.00 42.96 55 ASN B CA 1
ATOM 3006 C C . ASN B 1 91 ? 13.795 39.534 2.037 1.00 45.39 55 ASN B C 1
ATOM 3007 O O . ASN B 1 91 ? 14.538 39.890 1.122 1.00 39.51 55 ASN B O 1
ATOM 3012 N N . TYR B 1 92 ? 12.864 38.596 1.885 1.00 41.86 56 TYR B N 1
ATOM 3013 C CA . TYR B 1 92 ? 12.675 37.937 0.599 1.00 41.83 56 TYR B CA 1
ATOM 3014 C C . TYR B 1 92 ? 11.269 38.081 0.067 1.00 41.50 56 TYR B C 1
ATOM 3015 O O . TYR B 1 92 ? 10.948 37.496 -0.958 1.00 49.98 56 TYR B O 1
ATOM 3024 N N . GLY B 1 93 ? 10.419 38.842 0.755 1.00 38.58 57 GLY B N 1
ATOM 3025 C CA . GLY B 1 93 ? 9.068 39.010 0.252 1.00 36.27 57 GLY B CA 1
ATOM 3026 C C . GLY B 1 93 ? 8.085 39.667 1.185 1.00 36.63 57 GLY B C 1
ATOM 3027 O O . GLY B 1 93 ? 8.286 39.679 2.393 1.00 38.40 57 GLY B O 1
ATOM 3028 N N . ALA B 1 94 ? 7.009 40.203 0.616 1.00 37.37 58 ALA B N 1
ATOM 3029 C CA . ALA B 1 94 ? 5.981 40.876 1.399 1.00 37.64 58 ALA B CA 1
ATOM 3030 C C . ALA B 1 94 ? 5.209 39.869 2.227 1.00 34.92 58 ALA B C 1
ATOM 3031 O O . ALA B 1 94 ? 4.379 40.236 3.049 1.00 35.41 58 ALA B O 1
ATOM 3033 N N . CYS B 1 95 ? 5.473 38.593 1.983 1.00 36.47 59 CYS B N 1
ATOM 3034 C CA . CYS B 1 95 ? 4.815 37.522 2.719 1.00 36.86 59 CYS B CA 1
ATOM 3035 C C . CYS B 1 95 ? 5.433 37.483 4.108 1.00 38.68 59 CYS B C 1
ATOM 3036 O O . CYS B 1 95 ? 4.904 36.839 5.025 1.00 37.21 59 CYS B O 1
ATOM 3039 N N . ASP B 1 96 ? 6.556 38.181 4.263 1.00 35.61 60 ASP B N 1
ATOM 3040 C CA . ASP B 1 96 ? 7.254 38.217 5.550 1.00 38.62 60 ASP B CA 1
ATOM 3041 C C . ASP B 1 96 ? 7.507 39.621 6.120 1.00 34.99 60 ASP B C 1
ATOM 3042 O O . ASP B 1 96 ? 8.644 40.052 6.235 1.00 31.83 60 ASP B O 1
ATOM 3047 N N . PRO B 1 97 ? 6.442 40.346 6.489 1.00 33.37 61 PRO B N 1
ATOM 3048 C CA . PRO B 1 97 ? 6.611 41.692 7.053 1.00 39.01 61 PRO B CA 1
ATOM 3049 C C . PRO B 1 97 ? 7.215 41.573 8.455 1.00 41.20 61 PRO B C 1
ATOM 3050 O O . PRO B 1 97 ? 6.948 40.604 9.164 1.00 40.44 61 PRO B O 1
ATOM 3054 N N . ALA B 1 98 ? 8.020 42.551 8.853 1.00 36.57 62 ALA B N 1
ATOM 3055 C CA . ALA B 1 98 ? 8.628 42.520 10.172 1.00 40.92 62 ALA B CA 1
ATOM 3056 C C . ALA B 1 98 ? 7.798 43.367 11.145 1.00 38.91 62 ALA B C 1
ATOM 3057 O O . ALA B 1 98 ? 8.345 44.083 11.979 1.00 40.46 62 ALA B O 1
ATOM 3059 N N . ASP B 1 99 ? 6.476 43.279 11.044 1.00 38.54 63 ASP B N 1
ATOM 3060 C CA . ASP B 1 99 ? 5.629 44.070 11.923 1.00 45.73 63 ASP B CA 1
ATOM 3061 C C . ASP B 1 99 ? 5.725 43.621 13.379 1.00 47.48 63 ASP B C 1
ATOM 3062 O O . ASP B 1 99 ? 5.720 44.458 14.282 1.00 43.54 63 ASP B O 1
ATOM 3067 N N . ARG B 1 100 ? 5.836 42.313 13.607 1.00 49.42 64 ARG B N 1
ATOM 3068 C CA . ARG B 1 100 ? 5.973 41.781 14.964 1.00 50.34 64 ARG B CA 1
ATOM 3069 C C . ARG B 1 100 ? 7.259 42.315 15.578 1.00 46.86 64 ARG B C 1
ATOM 3070 O O . ARG B 1 100 ? 7.269 42.786 16.718 1.00 45.42 64 ARG B O 1
ATOM 3078 N N . GLU B 1 101 ? 8.345 42.225 14.819 1.00 40.04 65 GLU B N 1
ATOM 3079 C CA . GLU B 1 101 ? 9.634 42.694 15.304 1.00 43.52 65 GLU B CA 1
ATOM 3080 C C . GLU B 1 101 ? 9.587 44.189 15.573 1.00 46.65 65 GLU B C 1
ATOM 3081 O O . GLU B 1 101 ? 10.169 44.664 16.550 1.00 48.46 65 GLU B O 1
ATOM 3087 N N . ALA B 1 102 ? 8.909 44.934 14.704 1.00 45.00 66 ALA B N 1
ATOM 3088 C CA . ALA B 1 102 ? 8.791 46.377 14.886 1.00 49.20 66 ALA B CA 1
ATOM 3089 C C . ALA B 1 102 ? 8.140 46.634 16.258 1.00 50.20 66 ALA B C 1
ATOM 3090 O O . ALA B 1 102 ? 8.639 47.417 17.073 1.00 42.69 66 ALA B O 1
ATOM 3092 N N . LYS B 1 103 ? 7.029 45.949 16.504 1.00 49.91 67 LYS B N 1
ATOM 3093 C CA . LYS B 1 103 ? 6.314 46.066 17.767 1.00 54.66 67 LYS B CA 1
ATOM 3094 C C . LYS B 1 103 ? 7.252 45.808 18.945 1.00 54.65 67 LYS B C 1
ATOM 3095 O O . LYS B 1 103 ? 7.370 46.625 19.852 1.00 56.65 67 LYS B O 1
ATOM 3101 N N . LEU B 1 104 ? 7.914 44.656 18.921 1.00 53.63 68 LEU B N 1
ATOM 3102 C CA . LEU B 1 104 ? 8.824 44.263 19.981 1.00 49.74 68 LEU B CA 1
ATOM 3103 C C . LEU B 1 104 ? 9.857 45.300 20.371 1.00 49.10 68 LEU B C 1
ATOM 3104 O O . LEU B 1 104 ? 10.235 45.372 21.536 1.00 54.13 68 LEU B O 1
ATOM 3109 N N . VAL B 1 105 ? 10.314 46.105 19.419 1.00 46.80 69 VAL B N 1
ATOM 3110 C CA . VAL B 1 105 ? 11.319 47.123 19.730 1.00 45.90 69 VAL B CA 1
ATOM 3111 C C . VAL B 1 105 ? 10.745 48.551 19.766 1.00 47.81 69 VAL B C 1
ATOM 3112 O O . VAL B 1 105 ? 11.470 49.541 19.640 1.00 44.12 69 VAL B O 1
ATOM 3116 N N . GLY B 1 106 ? 9.429 48.635 19.941 1.00 49.63 70 GLY B N 1
ATOM 3117 C CA . GLY B 1 106 ? 8.742 49.916 20.034 1.00 48.39 70 GLY B CA 1
ATOM 3118 C C . GLY B 1 106 ? 8.679 50.859 18.846 1.00 49.03 70 GLY B C 1
ATOM 3119 O O . GLY B 1 106 ? 8.691 52.077 19.035 1.00 48.54 70 GLY B O 1
ATOM 3120 N N . CYS B 1 107 ? 8.608 50.329 17.628 1.00 46.92 71 CYS B N 1
ATOM 3121 C CA . CYS B 1 107 ? 8.530 51.196 16.456 1.00 49.35 71 CYS B CA 1
ATOM 3122 C C . CYS B 1 107 ? 7.067 51.513 16.146 1.00 50.56 71 CYS B C 1
ATOM 3123 O O . CYS B 1 107 ? 6.208 50.636 16.204 1.00 50.90 71 CYS B O 1
ATOM 3126 N N . ASP B 1 108 ? 6.789 52.776 15.836 1.00 50.66 72 ASP B N 1
ATOM 3127 C CA . ASP B 1 108 ? 5.429 53.224 15.530 1.00 60.55 72 ASP B CA 1
ATOM 3128 C C . ASP B 1 108 ? 4.910 52.655 14.204 1.00 58.73 72 ASP B C 1
ATOM 3129 O O . ASP B 1 108 ? 3.731 52.319 14.079 1.00 59.98 72 ASP B O 1
ATOM 3134 N N . ALA B 1 109 ? 5.789 52.566 13.211 1.00 56.39 73 ALA B N 1
ATOM 3135 C CA . ALA B 1 109 ? 5.405 52.044 11.905 1.00 55.52 73 ALA B CA 1
ATOM 3136 C C . ALA B 1 109 ? 6.511 51.206 11.264 1.00 52.32 73 ALA B C 1
ATOM 3137 O O . ALA B 1 109 ? 7.651 51.167 11.746 1.00 53.32 73 ALA B O 1
ATOM 3139 N N . LEU B 1 110 ? 6.160 50.540 10.171 1.00 43.15 74 LEU B N 1
ATOM 3140 C CA . LEU B 1 110 ? 7.099 49.699 9.442 1.00 43.89 74 LEU B CA 1
ATOM 3141 C C . LEU B 1 110 ? 7.198 50.121 7.979 1.00 43.75 74 LEU B C 1
ATOM 3142 O O . LEU B 1 110 ? 6.178 50.383 7.333 1.00 37.14 74 LEU B O 1
ATOM 3147 N N . ILE B 1 111 ? 8.427 50.200 7.473 1.00 39.18 75 ILE B N 1
ATOM 3148 C CA . ILE B 1 111 ? 8.668 50.534 6.072 1.00 40.49 75 ILE B CA 1
ATOM 3149 C C . ILE B 1 111 ? 9.220 49.271 5.387 1.00 40.76 75 ILE B C 1
ATOM 3150 O O . ILE B 1 111 ? 10.274 48.761 5.764 1.00 41.02 75 ILE B O 1
ATOM 3155 N N . HIS B 1 112 ? 8.490 48.767 4.396 1.00 42.48 76 HIS B N 1
ATOM 3156 C CA . HIS B 1 112 ? 8.879 47.562 3.670 1.00 40.58 76 HIS B CA 1
ATOM 3157 C C . HIS B 1 112 ? 9.350 47.934 2.267 1.00 38.38 76 HIS B C 1
ATOM 3158 O O . HIS B 1 112 ? 8.541 48.253 1.399 1.00 37.47 76 HIS B O 1
ATOM 3165 N N . LEU B 1 113 ? 10.657 47.895 2.051 1.00 38.86 77 LEU B N 1
ATOM 3166 C CA . LEU B 1 113 ? 11.227 48.229 0.756 1.00 38.91 77 LEU B CA 1
ATOM 3167 C C . LEU B 1 113 ? 11.239 47.064 -0.218 1.00 40.37 77 LEU B C 1
ATOM 3168 O O . LEU B 1 113 ? 11.325 45.903 0.187 1.00 38.37 77 LEU B O 1
ATOM 3173 N N . GLY B 1 114 ? 11.157 47.397 -1.505 1.00 39.69 78 GLY B N 1
ATOM 3174 C CA . GLY B 1 114 ? 11.236 46.404 -2.560 1.00 45.34 78 GLY B CA 1
ATOM 3175 C C . GLY B 1 114 ? 10.058 45.526 -2.928 1.00 46.29 78 GLY B C 1
ATOM 3176 O O . GLY B 1 114 ? 10.092 44.885 -3.974 1.00 49.26 78 GLY B O 1
ATOM 3177 N N . HIS B 1 115 ? 9.026 45.468 -2.102 1.00 42.86 79 HIS B N 1
ATOM 3178 C CA . HIS B 1 115 ? 7.892 44.625 -2.445 1.00 42.29 79 HIS B CA 1
ATOM 3179 C C . HIS B 1 115 ? 6.593 45.366 -2.223 1.00 40.21 79 HIS B C 1
ATOM 3180 O O . HIS B 1 115 ? 6.546 46.323 -1.450 1.00 39.50 79 HIS B O 1
ATOM 3187 N N . SER B 1 116 ? 5.549 44.922 -2.915 1.00 37.68 80 SER B N 1
ATOM 3188 C CA . SER B 1 116 ? 4.221 45.511 -2.794 1.00 39.71 80 SER B CA 1
ATOM 3189 C C . SER B 1 116 ? 3.404 44.648 -1.843 1.00 42.69 80 SER B C 1
ATOM 3190 O O . SER B 1 116 ? 3.692 43.472 -1.623 1.00 42.05 80 SER B O 1
ATOM 3193 N N . TYR B 1 117 ? 2.362 45.247 -1.303 1.00 42.84 81 TYR B N 1
ATOM 3194 C CA . TYR B 1 117 ? 1.479 44.603 -0.349 1.00 44.55 81 TYR B CA 1
ATOM 3195 C C . TYR B 1 117 ? 0.698 43.381 -0.827 1.00 43.80 81 TYR B C 1
ATOM 3196 O O . TYR B 1 117 ? 0.171 43.362 -1.947 1.00 39.59 81 TYR B O 1
ATOM 3205 N N . MET B 1 118 ? 0.642 42.365 0.035 1.00 37.83 82 MET B N 1
ATOM 3206 C CA . MET B 1 118 ? -0.173 41.180 -0.215 1.00 43.63 82 MET B CA 1
ATOM 3207 C C . MET B 1 118 ? -1.076 41.139 1.023 1.00 42.92 82 MET B C 1
ATOM 3208 O O . MET B 1 118 ? -0.672 41.563 2.114 1.00 38.84 82 MET B O 1
ATOM 3213 N N . LYS B 1 119 ? -2.305 40.669 0.858 1.00 49.50 83 LYS B N 1
ATOM 3214 C CA . LYS B 1 119 ? -3.256 40.640 1.971 1.00 46.72 83 LYS B CA 1
ATOM 3215 C C . LYS B 1 119 ? -2.764 39.903 3.219 1.00 46.43 83 LYS B C 1
ATOM 3216 O O . LYS B 1 119 ? -2.665 38.681 3.225 1.00 42.06 83 LYS B O 1
ATOM 3222 N N . LEU B 1 120 ? -2.471 40.661 4.273 1.00 46.77 84 LEU B N 1
ATOM 3223 C CA . LEU B 1 120 ? -2.006 40.111 5.550 1.00 45.71 84 LEU B CA 1
ATOM 3224 C C . LEU B 1 120 ? -2.368 41.057 6.678 1.00 46.13 84 LEU B C 1
ATOM 3225 O O . LEU B 1 120 ? -2.294 42.269 6.519 1.00 46.95 84 LEU B O 1
ATOM 3230 N N . PRO B 1 121 ? -2.744 40.519 7.844 1.00 47.21 85 PRO B N 1
ATOM 3231 C CA . PRO B 1 121 ? -3.075 41.434 8.937 1.00 49.90 85 PRO B CA 1
ATOM 3232 C C . PRO B 1 121 ? -1.739 41.995 9.438 1.00 51.21 85 PRO B C 1
ATOM 3233 O O . PRO B 1 121 ? -0.764 41.257 9.541 1.00 53.60 85 PRO B O 1
ATOM 3237 N N . LEU B 1 122 ? -1.681 43.292 9.723 1.00 49.86 86 LEU B N 1
ATOM 3238 C CA . LEU B 1 122 ? -0.437 43.912 10.179 1.00 51.22 86 LEU B CA 1
ATOM 3239 C C . LEU B 1 122 ? -0.618 44.580 11.539 1.00 53.34 86 LEU B C 1
ATOM 3240 O O . LEU B 1 122 ? -1.626 45.252 11.783 1.00 53.90 86 LEU B O 1
ATOM 3245 N N . GLU B 1 123 ? 0.374 44.398 12.408 1.00 56.82 87 GLU B N 1
ATOM 3246 C CA . GLU B 1 123 ? 0.349 44.936 13.767 1.00 59.62 87 GLU B CA 1
ATOM 3247 C C . GLU B 1 123 ? 0.742 46.399 13.902 1.00 56.75 87 GLU B C 1
ATOM 3248 O O . GLU B 1 123 ? 0.408 47.041 14.894 1.00 56.40 87 GLU B O 1
ATOM 3254 N N . VAL B 1 124 ? 1.466 46.926 12.922 1.00 55.66 88 VAL B N 1
ATOM 3255 C CA . VAL B 1 124 ? 1.846 48.334 12.956 1.00 51.39 88 VAL B CA 1
ATOM 3256 C C . VAL B 1 124 ? 1.646 48.911 11.570 1.00 53.15 88 VAL B C 1
ATOM 3257 O O . VAL B 1 124 ? 1.748 48.191 10.577 1.00 56.44 88 VAL B O 1
ATOM 3261 N N . PRO B 1 125 ? 1.335 50.214 11.479 1.00 52.68 89 PRO B N 1
ATOM 3262 C CA . PRO B 1 125 ? 1.140 50.809 10.154 1.00 46.62 89 PRO B CA 1
ATOM 3263 C C . PRO B 1 125 ? 2.373 50.499 9.323 1.00 44.83 89 PRO B C 1
ATOM 3264 O O . PRO B 1 125 ? 3.497 50.666 9.793 1.00 45.73 89 PRO B O 1
ATOM 3268 N N . THR B 1 126 ? 2.151 50.042 8.096 1.00 45.35 90 THR B N 1
ATOM 3269 C CA . THR B 1 126 ? 3.230 49.671 7.195 1.00 41.61 90 THR B CA 1
ATOM 3270 C C . THR B 1 126 ? 3.135 50.348 5.827 1.00 44.71 90 THR B C 1
ATOM 3271 O O . THR B 1 126 ? 2.080 50.359 5.178 1.00 45.45 90 THR B O 1
ATOM 3275 N N . ILE B 1 127 ? 4.264 50.894 5.395 1.00 42.63 91 ILE B N 1
ATOM 3276 C CA . ILE B 1 127 ? 4.372 51.556 4.108 1.00 43.17 91 ILE B CA 1
ATOM 3277 C C . ILE B 1 127 ? 5.170 50.651 3.178 1.00 47.94 91 ILE B C 1
ATOM 3278 O O . ILE B 1 127 ? 6.354 50.362 3.426 1.00 39.80 91 ILE B O 1
ATOM 3283 N N . PHE B 1 128 ? 4.525 50.190 2.112 1.00 44.73 92 PHE B N 1
ATOM 3284 C CA . PHE B 1 128 ? 5.220 49.349 1.162 1.00 45.15 92 PHE B CA 1
ATOM 3285 C C . PHE B 1 128 ? 5.804 50.252 0.100 1.00 44.18 92 PHE B C 1
ATOM 3286 O O . PHE B 1 128 ? 5.170 51.210 -0.329 1.00 40.99 92 PHE B O 1
ATOM 3294 N N . VAL B 1 129 ? 7.025 49.941 -0.311 1.00 44.49 93 VAL B N 1
ATOM 3295 C CA . VAL B 1 129 ? 7.723 50.740 -1.298 1.00 41.65 93 VAL B CA 1
ATOM 3296 C C . VAL B 1 129 ? 8.268 49.876 -2.435 1.00 42.05 93 VAL B C 1
ATOM 3297 O O . VAL B 1 129 ? 9.451 49.524 -2.455 1.00 39.21 93 VAL B O 1
ATOM 3301 N N . PRO B 1 130 ? 7.407 49.532 -3.405 1.00 41.31 94 PRO B N 1
ATOM 3302 C CA . PRO B 1 130 ? 7.794 48.704 -4.555 1.00 45.47 94 PRO B CA 1
ATOM 3303 C C . PRO B 1 130 ? 9.050 49.188 -5.284 1.00 40.63 94 PRO B C 1
ATOM 3304 O O . PRO B 1 130 ? 9.343 50.376 -5.326 1.00 46.29 94 PRO B O 1
ATOM 3308 N N . ALA B 1 131 ? 9.792 48.252 -5.857 1.00 41.78 95 ALA B N 1
ATOM 3309 C CA . ALA B 1 131 ? 10.986 48.590 -6.614 1.00 40.91 95 ALA B CA 1
ATOM 3310 C C . ALA B 1 131 ? 10.625 48.390 -8.082 1.00 40.07 95 ALA B C 1
ATOM 3311 O O . ALA B 1 131 ? 10.075 47.356 -8.446 1.00 35.71 95 ALA B O 1
ATOM 3313 N N . PHE B 1 132 ? 10.913 49.379 -8.918 1.00 35.94 96 PHE B N 1
ATOM 3314 C CA . PHE B 1 132 ? 10.613 49.274 -10.340 1.00 38.20 96 PHE B CA 1
ATOM 3315 C C . PHE B 1 132 ? 11.898 49.400 -11.163 1.00 39.60 96 PHE B C 1
ATOM 3316 O O . PHE B 1 132 ? 12.650 50.361 -11.007 1.00 40.51 96 PHE B O 1
ATOM 3324 N N . ALA B 1 133 ? 12.141 48.423 -12.033 1.00 37.38 97 ALA B N 1
ATOM 3325 C CA . ALA B 1 133 ? 13.325 48.406 -12.888 1.00 33.82 97 ALA B CA 1
ATOM 3326 C C . ALA B 1 133 ? 13.108 49.350 -14.065 1.00 39.01 97 ALA B C 1
ATOM 3327 O O . ALA B 1 133 ? 11.990 49.499 -14.557 1.00 42.66 97 ALA B O 1
ATOM 3329 N N . ARG B 1 134 ? 14.177 49.993 -14.517 1.00 40.20 98 ARG B N 1
ATOM 3330 C CA . ARG B 1 134 ? 14.064 50.942 -15.611 1.00 40.93 98 ARG B CA 1
ATOM 3331 C C . ARG B 1 134 ? 14.214 50.295 -16.983 1.00 42.98 98 ARG B C 1
ATOM 3332 O O . ARG B 1 134 ? 13.711 50.823 -17.978 1.00 43.05 98 ARG B O 1
ATOM 3334 N N . VAL B 1 135 ? 14.899 49.156 -17.044 1.00 43.91 99 VAL B N 1
ATOM 3335 C CA . VAL B 1 135 ? 15.094 48.475 -18.322 1.00 42.58 99 VAL B CA 1
ATOM 3336 C C . VAL B 1 135 ? 13.788 48.473 -19.122 1.00 41.38 99 VAL B C 1
ATOM 3337 O O . VAL B 1 135 ? 12.704 48.331 -18.557 1.00 39.99 99 VAL B O 1
ATOM 3341 N N . SER B 1 136 ? 13.897 48.651 -20.434 1.00 40.91 100 SER B N 1
ATOM 3342 C CA . SER B 1 136 ? 12.732 48.693 -21.309 1.00 41.08 100 SER B CA 1
ATOM 3343 C C . SER B 1 136 ? 12.276 47.309 -21.757 1.00 40.51 100 SER B C 1
ATOM 3344 O O . SER B 1 136 ? 13.000 46.629 -22.493 1.00 35.99 100 SER B O 1
ATOM 3347 N N . VAL B 1 137 ? 11.081 46.897 -21.336 1.00 35.70 101 VAL B N 1
ATOM 3348 C CA . VAL B 1 137 ? 10.576 45.587 -21.737 1.00 35.39 101 VAL B CA 1
ATOM 3349 C C . VAL B 1 137 ? 10.248 45.573 -23.227 1.00 31.82 101 VAL B C 1
ATOM 3350 O O . VAL B 1 137 ? 10.519 44.592 -23.910 1.00 35.94 101 VAL B O 1
ATOM 3354 N N . VAL B 1 138 ? 9.683 46.669 -23.730 1.00 32.78 102 VAL B N 1
ATOM 3355 C CA . VAL B 1 138 ? 9.311 46.761 -25.139 1.00 36.27 102 VAL B CA 1
ATOM 3356 C C . VAL B 1 138 ? 10.477 46.510 -26.088 1.00 39.42 102 VAL B C 1
ATOM 3357 O O . VAL B 1 138 ? 10.293 45.881 -27.140 1.00 33.34 102 VAL B O 1
ATOM 3361 N N . GLU B 1 139 ? 11.668 46.986 -25.723 1.00 38.66 103 GLU B N 1
ATOM 3362 C CA . GLU B 1 139 ? 12.844 46.755 -26.556 1.00 40.25 103 GLU B CA 1
ATOM 3363 C C . GLU B 1 139 ? 13.123 45.261 -26.612 1.00 42.26 103 GLU B C 1
ATOM 3364 O O . GLU B 1 139 ? 13.483 44.730 -27.663 1.00 38.40 103 GLU B O 1
ATOM 3370 N N . ALA B 1 140 ? 12.959 44.576 -25.482 1.00 35.23 104 ALA B N 1
ATOM 3371 C CA . ALA B 1 140 ? 13.211 43.141 -25.467 1.00 37.40 104 ALA B CA 1
ATOM 3372 C C . ALA B 1 140 ? 12.153 42.404 -26.288 1.00 39.55 104 ALA B C 1
ATOM 3373 O O . ALA B 1 140 ? 12.432 41.365 -26.894 1.00 38.81 104 ALA B O 1
ATOM 3375 N N . LEU B 1 141 ? 10.945 42.961 -26.324 1.00 38.93 105 LEU B N 1
ATOM 3376 C CA . LEU B 1 141 ? 9.853 42.344 -27.067 1.00 38.80 105 LEU B CA 1
ATOM 3377 C C . LEU B 1 141 ? 10.023 42.494 -28.575 1.00 32.41 105 LEU B C 1
ATOM 3378 O O . LEU B 1 141 ? 9.768 41.543 -29.316 1.00 31.11 105 LEU B O 1
ATOM 3383 N N . LYS B 1 142 ? 10.447 43.677 -29.020 1.00 33.40 106 LYS B N 1
ATOM 3384 C CA . LYS B 1 142 ? 10.644 43.956 -30.445 1.00 39.90 106 LYS B CA 1
ATOM 3385 C C . LYS B 1 142 ? 11.733 43.092 -31.039 1.00 40.10 106 LYS B C 1
ATOM 3386 O O . LYS B 1 142 ? 11.699 42.760 -32.222 1.00 39.09 106 LYS B O 1
ATOM 3392 N N . GLU B 1 143 ? 12.711 42.756 -30.209 1.00 41.93 107 GLU B N 1
ATOM 3393 C CA . GLU B 1 143 ? 13.828 41.931 -30.623 1.00 45.66 107 GLU B CA 1
ATOM 3394 C C . GLU B 1 143 ? 13.380 40.481 -30.836 1.00 47.17 107 GLU B C 1
ATOM 3395 O O . GLU B 1 143 ? 14.014 39.731 -31.585 1.00 43.71 107 GLU B O 1
ATOM 3401 N N . ASN B 1 144 ? 12.273 40.099 -30.200 1.00 44.69 108 ASN B N 1
ATOM 3402 C CA . ASN B 1 144 ? 11.792 38.718 -30.269 1.00 44.78 108 ASN B CA 1
ATOM 3403 C C . ASN B 1 144 ? 10.389 38.500 -30.830 1.00 43.97 108 ASN B C 1
ATOM 3404 O O . ASN B 1 144 ? 9.788 37.453 -30.599 1.00 43.43 108 ASN B O 1
ATOM 3409 N N . ILE B 1 145 ? 9.871 39.478 -31.562 1.00 41.04 109 ILE B N 1
ATOM 3410 C CA . ILE B 1 145 ? 8.530 39.382 -32.139 1.00 38.83 109 ILE B CA 1
ATOM 3411 C C . ILE B 1 145 ? 8.282 38.051 -32.844 1.00 40.36 109 ILE B C 1
ATOM 3412 O O . ILE B 1 145 ? 7.213 37.456 -32.717 1.00 36.83 109 ILE B O 1
ATOM 3417 N N . GLY B 1 146 ? 9.272 37.605 -33.608 1.00 40.06 110 GLY B N 1
ATOM 3418 C CA . GLY B 1 146 ? 9.141 36.362 -34.346 1.00 36.82 110 GLY B CA 1
ATOM 3419 C C . GLY B 1 146 ? 8.841 35.197 -33.435 1.00 37.99 110 GLY B C 1
ATOM 3420 O O . GLY B 1 146 ? 7.960 34.381 -33.721 1.00 39.51 110 GLY B O 1
ATOM 3421 N N . GLU B 1 147 ? 9.570 35.112 -32.330 1.00 36.31 111 GLU B N 1
ATOM 3422 C CA . GLU B 1 147 ? 9.348 34.026 -31.386 1.00 34.34 111 GLU B CA 1
ATOM 3423 C C . GLU B 1 147 ? 7.976 34.145 -30.711 1.00 33.74 111 GLU B C 1
ATOM 3424 O O . GLU B 1 147 ? 7.293 33.143 -30.497 1.00 32.34 111 GLU B O 1
ATOM 3430 N N . ILE B 1 148 ? 7.562 35.371 -30.396 1.00 31.22 112 ILE B N 1
ATOM 3431 C CA . ILE B 1 148 ? 6.282 35.581 -29.725 1.00 31.93 112 ILE B CA 1
ATOM 3432 C C . ILE B 1 148 ? 5.092 35.177 -30.592 1.00 35.11 112 ILE B C 1
ATOM 3433 O O . ILE B 1 148 ? 4.096 34.672 -30.082 1.00 33.84 112 ILE B O 1
ATOM 3438 N N . LYS B 1 149 ? 5.204 35.392 -31.900 1.00 35.62 113 LYS B N 1
ATOM 3439 C CA . LYS B 1 149 ? 4.133 35.033 -32.826 1.00 42.34 113 LYS B CA 1
ATOM 3440 C C . LYS B 1 149 ? 3.919 33.513 -32.816 1.00 41.14 113 LYS B C 1
ATOM 3441 O O . LYS B 1 149 ? 2.815 33.036 -33.089 1.00 38.57 113 LYS B O 1
ATOM 3447 N N . LYS B 1 150 ? 4.975 32.762 -32.506 1.00 34.57 114 LYS B N 1
ATOM 3448 C CA . LYS B 1 150 ? 4.877 31.303 -32.445 1.00 39.42 114 LYS B CA 1
ATOM 3449 C C . LYS B 1 150 ? 3.977 30.881 -31.293 1.00 38.37 114 LYS B C 1
ATOM 3450 O O . LYS B 1 150 ? 3.448 29.772 -31.274 1.00 38.49 114 LYS B O 1
ATOM 3456 N N . LEU B 1 151 ? 3.819 31.773 -30.328 1.00 37.25 115 LEU B N 1
ATOM 3457 C CA . LEU B 1 151 ? 3.014 31.497 -29.149 1.00 42.64 115 LEU B CA 1
ATOM 3458 C C . LEU B 1 151 ? 1.521 31.428 -29.451 1.00 42.33 115 LEU B C 1
ATOM 3459 O O . LEU B 1 151 ? 0.794 30.653 -28.844 1.00 44.81 115 LEU B O 1
ATOM 3464 N N . GLY B 1 152 ? 1.067 32.240 -30.394 1.00 41.00 116 GLY B N 1
ATOM 3465 C CA . GLY B 1 152 ? -0.347 32.245 -30.739 1.00 41.97 116 GLY B CA 1
ATOM 3466 C C . GLY B 1 152 ? -0.847 33.662 -30.951 1.00 40.45 116 GLY B C 1
ATOM 3467 O O . GLY B 1 152 ? -0.078 34.615 -30.794 1.00 39.67 116 GLY B O 1
ATOM 3468 N N . ARG B 1 153 ? -2.116 33.816 -31.320 1.00 38.32 117 ARG B N 1
ATOM 3469 C CA . ARG B 1 153 ? -2.670 35.152 -31.518 1.00 40.56 117 ARG B CA 1
ATOM 3470 C C . ARG B 1 153 ? -3.151 35.698 -30.181 1.00 37.65 117 ARG B C 1
ATOM 3471 O O . ARG B 1 153 ? -2.799 36.818 -29.791 1.00 38.73 117 ARG B O 1
ATOM 3479 N N . LYS B 1 154 ? -3.962 34.914 -29.477 1.00 36.77 118 LYS B N 1
ATOM 3480 C CA . LYS B 1 154 ? -4.453 35.339 -28.165 1.00 38.13 118 LYS B CA 1
ATOM 3481 C C . LYS B 1 154 ? -3.476 34.788 -27.137 1.00 35.38 118 LYS B C 1
ATOM 3482 O O . LYS B 1 154 ? -3.397 33.572 -26.933 1.00 33.83 118 LYS B O 1
ATOM 3488 N N . ILE B 1 155 ? -2.738 35.679 -26.486 1.00 33.93 119 ILE B N 1
ATOM 3489 C CA . ILE B 1 155 ? -1.730 35.255 -25.516 1.00 33.83 119 ILE B CA 1
ATOM 3490 C C . ILE B 1 155 ? -1.901 35.850 -24.123 1.00 30.11 119 ILE B C 1
ATOM 3491 O O . ILE B 1 155 ? -2.388 36.971 -23.965 1.00 31.87 119 ILE B O 1
ATOM 3496 N N . ILE B 1 156 ? -1.471 35.097 -23.116 1.00 26.50 120 ILE B N 1
ATOM 3497 C CA . ILE B 1 156 ? -1.539 35.556 -21.730 1.00 30.44 120 ILE B CA 1
ATOM 3498 C C . ILE B 1 156 ? -0.188 36.200 -21.408 1.00 35.02 120 ILE B C 1
ATOM 3499 O O . ILE B 1 156 ? 0.868 35.607 -21.664 1.00 28.30 120 ILE B O 1
ATOM 3504 N N . VAL B 1 157 ? -0.215 37.414 -20.865 1.00 32.95 121 VAL B N 1
ATOM 3505 C CA . VAL B 1 157 ? 1.035 38.094 -20.544 1.00 29.16 121 VAL B CA 1
ATOM 3506 C C . VAL B 1 157 ? 1.194 38.268 -19.049 1.00 28.82 121 VAL B C 1
ATOM 3507 O O . VAL B 1 157 ? 0.261 38.661 -18.346 1.00 25.57 121 VAL B O 1
ATOM 3511 N N . THR B 1 158 ? 2.390 37.957 -18.563 1.00 28.29 122 THR B N 1
ATOM 3512 C CA . THR B 1 158 ? 2.682 38.031 -17.133 1.00 25.92 122 THR B CA 1
ATOM 3513 C C . THR B 1 158 ? 4.082 38.603 -16.919 1.00 31.05 122 THR B C 1
ATOM 3514 O O . THR B 1 158 ? 4.925 38.579 -17.816 1.00 27.52 122 THR B O 1
ATOM 3518 N N . THR B 1 159 ? 4.338 39.091 -15.714 1.00 30.18 123 THR B N 1
ATOM 3519 C CA . THR B 1 159 ? 5.625 39.676 -15.418 1.00 31.46 123 THR B CA 1
ATOM 3520 C C . THR B 1 159 ? 5.772 39.734 -13.906 1.00 35.15 123 THR B C 1
ATOM 3521 O O . THR B 1 159 ? 4.837 39.415 -13.174 1.00 36.04 123 THR B O 1
ATOM 3525 N N . THR B 1 160 ? 6.955 40.113 -13.440 1.00 34.91 124 THR B N 1
ATOM 3526 C CA . THR B 1 160 ? 7.192 40.225 -12.008 1.00 33.96 124 THR B CA 1
ATOM 3527 C C . THR B 1 160 ? 7.020 41.685 -11.613 1.00 32.57 124 THR B C 1
ATOM 3528 O O . THR B 1 160 ? 6.949 42.567 -12.470 1.00 32.67 124 THR B O 1
ATOM 3532 N N . ALA B 1 161 ? 6.947 41.926 -10.315 1.00 28.59 125 ALA B N 1
ATOM 3533 C CA . ALA B 1 161 ? 6.754 43.263 -9.778 1.00 34.61 125 ALA B CA 1
ATOM 3534 C C . ALA B 1 161 ? 7.659 44.356 -10.358 1.00 36.45 125 ALA B C 1
ATOM 3535 O O . ALA B 1 161 ? 7.185 45.473 -10.604 1.00 33.68 125 ALA B O 1
ATOM 3537 N N . GLN B 1 162 ? 8.937 44.032 -10.587 1.00 32.37 126 GLN B N 1
ATOM 3538 C CA . GLN B 1 162 ? 9.920 44.988 -11.112 1.00 36.05 126 GLN B CA 1
ATOM 3539 C C . GLN B 1 162 ? 9.629 45.550 -12.493 1.00 36.51 126 GLN B C 1
ATOM 3540 O O . GLN B 1 162 ? 10.222 46.557 -12.876 1.00 36.87 126 GLN B O 1
ATOM 3546 N N . HIS B 1 163 ? 8.752 44.899 -13.255 1.00 31.75 127 HIS B N 1
ATOM 3547 C CA . HIS B 1 163 ? 8.428 45.378 -14.599 1.00 29.95 127 HIS B CA 1
ATOM 3548 C C . HIS B 1 163 ? 6.931 45.666 -14.728 1.00 32.11 127 HIS B C 1
ATOM 3549 O O . HIS B 1 163 ? 6.448 46.035 -15.794 1.00 30.86 127 HIS B O 1
ATOM 3556 N N . ILE B 1 164 ? 6.198 45.496 -13.636 1.00 31.27 128 ILE B N 1
ATOM 3557 C CA . ILE B 1 164 ? 4.756 45.695 -13.657 1.00 31.26 128 ILE B CA 1
ATOM 3558 C C . ILE B 1 164 ? 4.353 47.079 -14.149 1.00 33.16 128 ILE B C 1
ATOM 3559 O O . ILE B 1 164 ? 3.303 47.224 -14.786 1.00 29.92 128 ILE B O 1
ATOM 3564 N N . HIS B 1 165 ? 5.183 48.091 -13.877 1.00 31.97 129 HIS B N 1
ATOM 3565 C CA . HIS B 1 165 ? 4.869 49.459 -14.308 1.00 34.88 129 HIS B CA 1
ATOM 3566 C C . HIS B 1 165 ? 4.938 49.619 -15.815 1.00 32.82 129 HIS B C 1
ATOM 3567 O O . HIS B 1 165 ? 4.407 50.582 -16.355 1.00 39.28 129 HIS B O 1
ATOM 3574 N N . GLN B 1 166 ? 5.599 48.682 -16.490 1.00 35.66 130 GLN B N 1
ATOM 3575 C CA . GLN B 1 166 ? 5.719 48.741 -17.943 1.00 36.49 130 GLN B CA 1
ATOM 3576 C C . GLN B 1 166 ? 4.818 47.708 -18.633 1.00 37.06 130 GLN B C 1
ATOM 3577 O O . GLN B 1 166 ? 4.906 47.502 -19.842 1.00 34.92 130 GLN B O 1
ATOM 3583 N N . LEU B 1 167 ? 3.936 47.070 -17.873 1.00 35.02 131 LEU B N 1
ATOM 3584 C CA . LEU B 1 167 ? 3.060 46.065 -18.455 1.00 32.18 131 LEU B CA 1
ATOM 3585 C C . LEU B 1 167 ? 2.112 46.666 -19.469 1.00 32.19 131 LEU B C 1
ATOM 3586 O O . LEU B 1 167 ? 1.880 46.080 -20.527 1.00 36.85 131 LEU B O 1
ATOM 3591 N N . LYS B 1 168 ? 1.563 47.834 -19.148 1.00 34.70 132 LYS B N 1
ATOM 3592 C CA . LYS B 1 168 ? 0.635 48.511 -20.048 1.00 35.83 132 LYS B CA 1
ATOM 3593 C C . LYS B 1 168 ? 1.292 48.802 -21.407 1.00 36.26 132 LYS B C 1
ATOM 3594 O O . LYS B 1 168 ? 0.679 48.577 -22.452 1.00 34.88 132 LYS B O 1
ATOM 3596 N N . GLU B 1 169 ? 2.537 49.282 -21.400 1.00 34.56 133 GLU B N 1
ATOM 3597 C CA . GLU B 1 169 ? 3.242 49.551 -22.652 1.00 36.05 133 GLU B CA 1
ATOM 3598 C C . GLU B 1 169 ? 3.473 48.252 -23.389 1.00 32.60 133 GLU B C 1
ATOM 3599 O O . GLU B 1 169 ? 3.386 48.196 -24.617 1.00 36.61 133 GLU B O 1
ATOM 3605 N N . ALA B 1 170 ? 3.801 47.198 -22.651 1.00 31.43 134 ALA B N 1
ATOM 3606 C CA . ALA B 1 170 ? 4.024 45.919 -23.310 1.00 30.40 134 ALA B CA 1
ATOM 3607 C C . ALA B 1 170 ? 2.713 45.475 -23.965 1.00 30.45 134 ALA B C 1
ATOM 3608 O O . ALA B 1 170 ? 2.714 45.020 -25.100 1.00 32.71 134 ALA B O 1
ATOM 3610 N N . LYS B 1 171 ? 1.590 45.621 -23.262 1.00 29.73 135 LYS B N 1
ATOM 3611 C CA . LYS B 1 171 ? 0.307 45.219 -23.847 1.00 30.66 135 LYS B CA 1
ATOM 3612 C C . LYS B 1 171 ? -0.032 45.957 -25.153 1.00 28.04 135 LYS B C 1
ATOM 3613 O O . LYS B 1 171 ? -0.431 45.331 -26.150 1.00 32.03 135 LYS B O 1
ATOM 3619 N N . GLU B 1 172 ? 0.116 47.279 -25.144 1.00 31.03 136 GLU B N 1
ATOM 3620 C CA . GLU B 1 172 ? -0.171 48.100 -26.321 1.00 33.23 136 GLU B CA 1
ATOM 3621 C C . GLU B 1 172 ? 0.793 47.771 -27.454 1.00 29.35 136 GLU B C 1
ATOM 3622 O O . GLU B 1 172 ? 0.431 47.819 -28.631 1.00 31.13 136 GLU B O 1
ATOM 3628 N N . PHE B 1 173 ? 2.033 47.437 -27.117 1.00 32.58 137 PHE B N 1
ATOM 3629 C CA . PHE B 1 173 ? 2.970 47.078 -28.174 1.00 28.86 137 PHE B CA 1
ATOM 3630 C C . PHE B 1 173 ? 2.509 45.771 -28.811 1.00 30.99 137 PHE B C 1
ATOM 3631 O O . PHE B 1 173 ? 2.432 45.646 -30.038 1.00 35.03 137 PHE B O 1
ATOM 3639 N N . LEU B 1 174 ? 2.204 44.784 -27.980 1.00 31.93 138 LEU B N 1
ATOM 3640 C CA . LEU B 1 174 ? 1.774 43.489 -28.508 1.00 28.60 138 LEU B CA 1
ATOM 3641 C C . LEU B 1 174 ? 0.483 43.612 -29.301 1.00 31.34 138 LEU B C 1
ATOM 3642 O O . LEU B 1 174 ? 0.286 42.914 -30.309 1.00 29.89 138 LEU B O 1
ATOM 3647 N N . GLU B 1 175 ? -0.408 44.498 -28.871 1.00 31.25 139 GLU B N 1
ATOM 3648 C CA . GLU B 1 175 ? -1.651 44.644 -29.619 1.00 36.06 139 GLU B CA 1
ATOM 3649 C C . GLU B 1 175 ? -1.380 45.264 -30.992 1.00 34.80 139 GLU B C 1
ATOM 3650 O O . GLU B 1 175 ? -2.038 44.919 -31.971 1.00 34.32 139 GLU B O 1
ATOM 3656 N N . SER B 1 176 ? -0.402 46.163 -31.055 1.00 31.08 140 SER B N 1
ATOM 3657 C CA . SER B 1 176 ? -0.057 46.826 -32.298 1.00 31.65 140 SER B CA 1
ATOM 3658 C C . SER B 1 176 ? 0.618 45.815 -33.224 1.00 35.56 140 SER B C 1
ATOM 3659 O O . SER B 1 176 ? 0.764 46.055 -34.427 1.00 34.79 140 SER B O 1
ATOM 3662 N N . GLU B 1 177 ? 1.023 44.682 -32.660 1.00 30.40 141 GLU B N 1
ATOM 3663 C CA . GLU B 1 177 ? 1.662 43.637 -33.447 1.00 33.09 141 GLU B CA 1
ATOM 3664 C C . GLU B 1 177 ? 0.680 42.543 -33.812 1.00 32.90 141 GLU B C 1
ATOM 3665 O O . GLU B 1 177 ? 1.068 41.519 -34.364 1.00 37.64 141 GLU B O 1
ATOM 3671 N N . GLY B 1 178 ? -0.594 42.742 -33.499 1.00 34.12 142 GLY B N 1
ATOM 3672 C CA . GLY B 1 178 ? -1.570 41.745 -33.885 1.00 29.92 142 GLY B CA 1
ATOM 3673 C C . GLY B 1 178 ? -2.034 40.751 -32.845 1.00 34.50 142 GLY B C 1
ATOM 3674 O O . GLY B 1 178 ? -2.851 39.878 -33.170 1.00 39.21 142 GLY B O 1
ATOM 3675 N N . PHE B 1 179 ? -1.539 40.860 -31.610 1.00 35.10 143 PHE B N 1
ATOM 3676 C CA . PHE B 1 179 ? -1.962 39.940 -30.558 1.00 34.93 143 PHE B CA 1
ATOM 3677 C C . PHE B 1 179 ? -3.175 40.433 -29.799 1.00 32.94 143 PHE B C 1
ATOM 3678 O O . PHE B 1 179 ? -3.480 41.623 -29.795 1.00 31.12 143 PHE B O 1
ATOM 3686 N N . GLU B 1 180 ? -3.884 39.490 -29.189 1.00 35.24 144 GLU B N 1
ATOM 3687 C CA . GLU B 1 180 ? -5.009 39.810 -28.322 1.00 34.90 144 GLU B CA 1
ATOM 3688 C C . GLU B 1 180 ? -4.335 39.523 -26.977 1.00 37.11 144 GLU B C 1
ATOM 3689 O O . GLU B 1 180 ? -3.834 38.420 -26.756 1.00 33.46 144 GLU B O 1
ATOM 3695 N N . VAL B 1 181 ? -4.286 40.505 -26.089 1.00 36.92 145 VAL B N 1
ATOM 3696 C CA . VAL B 1 181 ? -3.622 40.304 -24.815 1.00 35.15 145 VAL B CA 1
ATOM 3697 C C . VAL B 1 181 ? -4.540 40.025 -23.632 1.00 36.08 145 VAL B C 1
ATOM 3698 O O . VAL B 1 181 ? -5.334 40.867 -23.236 1.00 36.34 145 VAL B O 1
ATOM 3702 N N . SER B 1 182 ? -4.397 38.837 -23.060 1.00 31.32 146 SER B N 1
ATOM 3703 C CA . SER B 1 182 ? -5.189 38.448 -21.910 1.00 37.80 146 SER B CA 1
ATOM 3704 C C . SER B 1 182 ? -4.340 38.566 -20.652 1.00 37.99 146 SER B C 1
ATOM 3705 O O . SER B 1 182 ? -3.287 37.924 -20.524 1.00 35.41 146 SER B O 1
ATOM 3708 N N . ILE B 1 183 ? -4.803 39.405 -19.734 1.00 32.91 147 ILE B N 1
ATOM 3709 C CA . ILE B 1 183 ? -4.118 39.630 -18.478 1.00 37.63 147 ILE B CA 1
ATOM 3710 C C . ILE B 1 183 ? -5.094 39.403 -17.325 1.00 39.32 147 ILE B C 1
ATOM 3711 O O . ILE B 1 183 ? -6.116 40.092 -17.223 1.00 39.04 147 ILE B O 1
ATOM 3716 N N . GLY B 1 184 ? -4.779 38.428 -16.474 1.00 32.61 148 GLY B N 1
ATOM 3717 C CA . GLY B 1 184 ? -5.624 38.118 -15.331 1.00 27.43 148 GLY B CA 1
ATOM 3718 C C . GLY B 1 184 ? -5.409 38.980 -14.096 1.00 34.49 148 GLY B C 1
ATOM 3719 O O . GLY B 1 184 ? -4.300 39.475 -13.829 1.00 35.26 148 GLY B O 1
ATOM 3720 N N . ARG B 1 185 ? -6.472 39.167 -13.315 1.00 34.87 149 ARG B N 1
ATOM 3721 C CA . ARG B 1 185 ? -6.359 39.986 -12.117 1.00 33.19 149 ARG B CA 1
ATOM 3722 C C . ARG B 1 185 ? -5.623 39.292 -10.990 1.00 30.12 149 ARG B C 1
ATOM 3723 O O . ARG B 1 185 ? -4.962 39.949 -10.194 1.00 32.52 149 ARG B O 1
ATOM 3731 N N . GLY B 1 186 ? -5.720 37.970 -10.918 1.00 34.03 150 GLY B N 1
ATOM 3732 C CA . GLY B 1 186 ? -5.051 37.266 -9.835 1.00 40.06 150 GLY B CA 1
ATOM 3733 C C . GLY B 1 186 ? -5.870 37.305 -8.558 1.00 38.30 150 GLY B C 1
ATOM 3734 O O . GLY B 1 186 ? -7.008 37.772 -8.568 1.00 41.78 150 GLY B O 1
ATOM 3735 N N . ASP B 1 187 ? -5.295 36.844 -7.451 1.00 38.89 151 ASP B N 1
ATOM 3736 C CA . ASP B 1 187 ? -6.012 36.819 -6.182 1.00 35.03 151 ASP B CA 1
ATOM 3737 C C . ASP B 1 187 ? -5.431 37.768 -5.136 1.00 38.23 151 ASP B C 1
ATOM 3738 O O . ASP B 1 187 ? -4.639 38.646 -5.462 1.00 35.36 151 ASP B O 1
ATOM 3743 N N . SER B 1 188 ? -5.814 37.572 -3.874 1.00 39.67 152 SER B N 1
ATOM 3744 C CA . SER B 1 188 ? -5.361 38.436 -2.778 1.00 42.47 152 SER B CA 1
ATOM 3745 C C . SER B 1 188 ? -3.868 38.375 -2.441 1.00 42.62 152 SER B C 1
ATOM 3746 O O . SER B 1 188 ? -3.371 39.237 -1.712 1.00 40.30 152 SER B O 1
ATOM 3749 N N . ARG B 1 189 ? -3.154 37.369 -2.950 1.00 38.56 153 ARG B N 1
ATOM 3750 C CA . ARG B 1 189 ? -1.710 37.285 -2.697 1.00 43.20 153 ARG B CA 1
ATOM 3751 C C . ARG B 1 189 ? -1.007 38.211 -3.684 1.00 36.98 153 ARG B C 1
ATOM 3752 O O . ARG B 1 189 ? 0.141 38.589 -3.485 1.00 36.33 153 ARG B O 1
ATOM 3760 N N . ILE B 1 190 ? -1.722 38.561 -4.750 1.00 34.61 154 ILE B N 1
ATOM 3761 C CA . ILE B 1 190 ? -1.204 39.404 -5.833 1.00 33.99 154 ILE B CA 1
ATOM 3762 C C . ILE B 1 190 ? -1.501 40.890 -5.658 1.00 33.17 154 ILE B C 1
ATOM 3763 O O . ILE B 1 190 ? -2.542 41.258 -5.125 1.00 39.79 154 ILE B O 1
ATOM 3768 N N . SER B 1 191 ? -0.574 41.739 -6.099 1.00 33.60 155 SER B N 1
ATOM 3769 C CA . SER B 1 191 ? -0.731 43.193 -5.984 1.00 36.18 155 SER B CA 1
ATOM 3770 C C . SER B 1 191 ? -1.326 43.883 -7.219 1.00 40.27 155 SER B C 1
ATOM 3771 O O . SER B 1 191 ? -2.103 44.836 -7.089 1.00 34.34 155 SER B O 1
ATOM 3774 N N . TRP B 1 192 ? -0.949 43.413 -8.407 1.00 39.85 156 TRP B N 1
ATOM 3775 C CA . TRP B 1 192 ? -1.433 44.004 -9.659 1.00 38.45 156 TRP B CA 1
ATOM 3776 C C . TRP B 1 192 ? -1.772 42.950 -10.692 1.00 35.76 156 TRP B C 1
ATOM 3777 O O . TRP B 1 192 ? -1.156 41.892 -10.740 1.00 38.31 156 TRP B O 1
ATOM 3788 N N . PRO B 1 193 ? -2.743 43.246 -11.562 1.00 36.29 157 PRO B N 1
ATOM 3789 C CA . PRO B 1 193 ? -3.106 42.282 -12.593 1.00 29.31 157 PRO B CA 1
ATOM 3790 C C . PRO B 1 193 ? -1.851 41.987 -13.424 1.00 28.54 157 PRO B C 1
ATOM 3791 O O . PRO B 1 193 ? -1.053 42.893 -13.686 1.00 26.46 157 PRO B O 1
ATOM 3795 N N . GLY B 1 194 ? -1.677 40.729 -13.825 1.00 25.76 158 GLY B N 1
ATOM 3796 C CA . GLY B 1 194 ? -0.532 40.341 -14.642 1.00 26.77 158 GLY B CA 1
ATOM 3797 C C . GLY B 1 194 ? 0.749 40.034 -13.885 1.00 29.62 158 GLY B C 1
ATOM 3798 O O . GLY B 1 194 ? 1.757 39.615 -14.476 1.00 29.18 158 GLY B O 1
ATOM 3799 N N . GLN B 1 195 ? 0.719 40.237 -12.572 1.00 33.59 159 GLN B N 1
ATOM 3800 C CA . GLN B 1 195 ? 1.881 39.972 -11.728 1.00 30.15 159 GLN B CA 1
ATOM 3801 C C . GLN B 1 195 ? 1.911 38.537 -11.183 1.00 33.46 159 GLN B C 1
ATOM 3802 O O . GLN B 1 195 ? 0.917 38.049 -10.626 1.00 26.89 159 GLN B O 1
ATOM 3808 N N . VAL B 1 196 ? 3.036 37.849 -11.360 1.00 31.53 160 VAL B N 1
ATOM 3809 C CA . VAL B 1 196 ? 3.156 36.502 -10.802 1.00 29.58 160 VAL B CA 1
ATOM 3810 C C . VAL B 1 196 ? 4.180 36.555 -9.661 1.00 35.60 160 VAL B C 1
ATOM 3811 O O . VAL B 1 196 ? 5.014 37.465 -9.591 1.00 38.43 160 VAL B O 1
ATOM 3815 N N . LEU B 1 197 ? 4.086 35.596 -8.753 1.00 31.46 161 LEU B N 1
ATOM 3816 C CA . LEU B 1 197 ? 5.040 35.468 -7.660 1.00 29.08 161 LEU B CA 1
ATOM 3817 C C . LEU B 1 197 ? 5.546 34.047 -7.849 1.00 29.90 161 LEU B C 1
ATOM 3818 O O . LEU B 1 197 ? 4.919 33.263 -8.567 1.00 30.00 161 LEU B O 1
ATOM 3823 N N . GLY B 1 198 ? 6.659 33.696 -7.211 1.00 30.12 162 GLY B N 1
ATOM 3824 C CA . GLY B 1 198 ? 7.167 32.349 -7.370 1.00 27.68 162 GLY B CA 1
ATOM 3825 C C . GLY B 1 198 ? 6.185 31.318 -6.831 1.00 33.36 162 GLY B C 1
ATOM 3826 O O . GLY B 1 198 ? 6.133 30.189 -7.304 1.00 35.62 162 GLY B O 1
ATOM 3827 N N . CYS B 1 199 ? 5.395 31.719 -5.842 1.00 34.92 163 CYS B N 1
ATOM 3828 C CA . CYS B 1 199 ? 4.416 30.838 -5.215 1.00 38.29 163 CYS B CA 1
ATOM 3829 C C . CYS B 1 199 ? 2.978 31.108 -5.650 1.00 34.90 163 CYS B C 1
ATOM 3830 O O . CYS B 1 199 ? 2.054 30.599 -5.017 1.00 37.56 163 CYS B O 1
ATOM 3833 N N . ASN B 1 200 ? 2.766 31.902 -6.696 1.00 33.27 164 ASN B N 1
ATOM 3834 C CA . ASN B 1 200 ? 1.387 32.197 -7.108 1.00 30.40 164 ASN B CA 1
ATOM 3835 C C . ASN B 1 200 ? 1.260 32.679 -8.532 1.00 30.28 164 ASN B C 1
ATOM 3836 O O . ASN B 1 200 ? 1.775 33.757 -8.902 1.00 25.27 164 ASN B O 1
ATOM 3841 N N . TYR B 1 201 ? 0.552 31.882 -9.333 1.00 27.51 165 TYR B N 1
ATOM 3842 C CA . TYR B 1 201 ? 0.350 32.197 -10.744 1.00 28.94 165 TYR B CA 1
ATOM 3843 C C . TYR B 1 201 ? -1.122 32.434 -11.077 1.00 29.55 165 TYR B C 1
ATOM 3844 O O . TYR B 1 201 ? -1.548 32.176 -12.190 1.00 31.83 165 TYR B O 1
ATOM 3853 N N . SER B 1 202 ? -1.890 32.934 -10.116 1.00 30.30 166 SER B N 1
ATOM 3854 C CA . SER B 1 202 ? -3.319 33.181 -10.343 1.00 36.63 166 SER B CA 1
ATOM 3855 C C . SER B 1 202 ? -3.636 34.119 -11.529 1.00 34.58 166 SER B C 1
ATOM 3856 O O . SER B 1 202 ? -4.664 33.955 -12.183 1.00 36.36 166 SER B O 1
ATOM 3859 N N . VAL B 1 203 ? -2.774 35.087 -11.829 1.00 35.84 167 VAL B N 1
ATOM 3860 C CA . VAL B 1 203 ? -3.055 35.980 -12.964 1.00 29.17 167 VAL B CA 1
ATOM 3861 C C . VAL B 1 203 ? -2.949 35.267 -14.303 1.00 30.52 167 VAL B C 1
ATOM 3862 O O . VAL B 1 203 ? -3.452 35.755 -15.323 1.00 28.92 167 VAL B O 1
ATOM 3866 N N . ALA B 1 204 ? -2.306 34.102 -14.310 1.00 30.47 168 ALA B N 1
ATOM 3867 C CA . ALA B 1 204 ? -2.141 33.354 -15.547 1.00 32.94 168 ALA B CA 1
ATOM 3868 C C . ALA B 1 204 ? -3.226 32.312 -15.786 1.00 36.67 168 ALA B C 1
ATOM 3869 O O . ALA B 1 204 ? -3.247 31.677 -16.843 1.00 34.03 168 ALA B O 1
ATOM 3871 N N . LYS B 1 205 ? -4.118 32.125 -14.818 1.00 38.72 169 LYS B N 1
ATOM 3872 C CA . LYS B 1 205 ? -5.187 31.131 -14.970 1.00 43.40 169 LYS B CA 1
ATOM 3873 C C . LYS B 1 205 ? -6.358 31.723 -15.761 1.00 44.40 169 LYS B C 1
ATOM 3874 O O . LYS B 1 205 ? -7.459 31.877 -15.231 1.00 47.66 169 LYS B O 1
ATOM 3880 N N . VAL B 1 206 ? -6.108 32.077 -17.020 1.00 40.09 170 VAL B N 1
ATOM 3881 C CA . VAL B 1 206 ? -7.134 32.648 -17.882 1.00 39.38 170 VAL B CA 1
ATOM 3882 C C . VAL B 1 206 ? -7.063 31.944 -19.224 1.00 39.68 170 VAL B C 1
ATOM 3883 O O . VAL B 1 206 ? -6.302 30.989 -19.392 1.00 42.86 170 VAL B O 1
ATOM 3887 N N . ARG B 1 207 ? -7.854 32.401 -20.183 1.00 39.22 171 ARG B N 1
ATOM 3888 C CA . ARG B 1 207 ? -7.855 31.778 -21.504 1.00 39.63 171 ARG B CA 1
ATOM 3889 C C . ARG B 1 207 ? -6.746 32.323 -22.391 1.00 37.62 171 ARG B C 1
ATOM 3890 O O . ARG B 1 207 ? -6.450 33.517 -22.359 1.00 36.28 171 ARG B O 1
ATOM 3898 N N . GLY B 1 208 ? -6.154 31.444 -23.190 1.00 33.73 172 GLY B N 1
ATOM 3899 C CA . GLY B 1 208 ? -5.108 31.854 -24.103 1.00 35.32 172 GLY B CA 1
ATOM 3900 C C . GLY B 1 208 ? -4.451 30.656 -24.758 1.00 37.22 172 GLY B C 1
ATOM 3901 O O . GLY B 1 208 ? -4.533 29.539 -24.237 1.00 37.68 172 GLY B O 1
ATOM 3902 N N . GLU B 1 209 ? -3.815 30.874 -25.905 1.00 37.51 173 GLU B N 1
ATOM 3903 C CA . GLU B 1 209 ? -3.140 29.793 -26.612 1.00 35.99 173 GLU B CA 1
ATOM 3904 C C . GLU B 1 209 ? -1.764 29.545 -26.000 1.00 39.47 173 GLU B C 1
ATOM 3905 O O . GLU B 1 209 ? -1.191 28.471 -26.163 1.00 41.49 173 GLU B O 1
ATOM 3911 N N . GLY B 1 210 ? -1.235 30.548 -25.304 1.00 39.39 174 GLY B N 1
ATOM 3912 C CA . GLY B 1 210 ? 0.079 30.403 -24.696 1.00 36.60 174 GLY B CA 1
ATOM 3913 C C . GLY B 1 210 ? 0.380 31.530 -23.729 1.00 34.29 174 GLY B C 1
ATOM 3914 O O . GLY B 1 210 ? -0.344 32.528 -23.667 1.00 35.31 174 GLY B O 1
ATOM 3915 N N . ILE B 1 211 ? 1.468 31.388 -22.984 1.00 29.87 175 ILE B N 1
ATOM 3916 C CA . ILE B 1 211 ? 1.828 32.396 -22.004 1.00 27.57 175 ILE B CA 1
ATOM 3917 C C . ILE B 1 211 ? 3.170 33.085 -22.265 1.00 30.70 175 ILE B C 1
ATOM 3918 O O . ILE B 1 211 ? 4.186 32.431 -22.525 1.00 30.08 175 ILE B O 1
ATOM 3923 N N . LEU B 1 212 ? 3.166 34.408 -22.209 1.00 30.62 176 LEU B N 1
ATOM 3924 C CA . LEU B 1 212 ? 4.400 35.167 -22.368 1.00 33.42 176 LEU B CA 1
ATOM 3925 C C . LEU B 1 212 ? 4.806 35.621 -20.968 1.00 30.41 176 LEU B C 1
ATOM 3926 O O . LEU B 1 212 ? 3.996 36.208 -20.244 1.00 28.92 176 LEU B O 1
ATOM 3931 N N . PHE B 1 213 ? 6.033 35.302 -20.560 1.00 25.20 177 PHE B N 1
ATOM 3932 C CA . PHE B 1 213 ? 6.534 35.735 -19.256 1.00 27.85 177 PHE B CA 1
ATOM 3933 C C . PHE B 1 213 ? 7.673 36.731 -19.491 1.00 31.27 177 PHE B C 1
ATOM 3934 O O . PHE B 1 213 ? 8.658 36.430 -20.200 1.00 24.64 177 PHE B O 1
ATOM 3942 N N . ILE B 1 214 ? 7.523 37.911 -18.899 1.00 31.97 178 ILE B N 1
ATOM 3943 C CA . ILE B 1 214 ? 8.505 38.987 -19.024 1.00 33.93 178 ILE B CA 1
ATOM 3944 C C . ILE B 1 214 ? 9.278 39.111 -17.710 1.00 29.48 178 ILE B C 1
ATOM 3945 O O . ILE B 1 214 ? 8.735 39.539 -16.690 1.00 29.48 178 ILE B O 1
ATOM 3950 N N . GLY B 1 215 ? 10.550 38.736 -17.752 1.00 31.86 179 GLY B N 1
ATOM 3951 C CA . GLY B 1 215 ? 11.385 38.789 -16.568 1.00 32.91 179 GLY B CA 1
ATOM 3952 C C . GLY B 1 215 ? 12.554 37.832 -16.719 1.00 36.19 179 GLY B C 1
ATOM 3953 O O . GLY B 1 215 ? 12.682 37.134 -17.724 1.00 38.65 179 GLY B O 1
ATOM 3954 N N . SER B 1 216 ? 13.409 37.784 -15.710 1.00 36.82 180 SER B N 1
ATOM 3955 C CA . SER B 1 216 ? 14.576 36.923 -15.760 1.00 42.62 180 SER B CA 1
ATOM 3956 C C . SER B 1 216 ? 14.395 35.688 -14.901 1.00 40.66 180 SER B C 1
ATOM 3957 O O . SER B 1 216 ? 13.444 35.597 -14.109 1.00 41.33 180 SER B O 1
ATOM 3960 N N . GLY B 1 217 ? 15.325 34.748 -15.050 1.00 36.59 181 GLY B N 1
ATOM 3961 C CA . GLY B 1 217 ? 15.269 33.523 -14.273 1.00 39.12 181 GLY B CA 1
ATOM 3962 C C . GLY B 1 217 ? 14.358 32.485 -14.900 1.00 44.62 181 GLY B C 1
ATOM 3963 O O . GLY B 1 217 ? 13.566 32.796 -15.799 1.00 48.67 181 GLY B O 1
ATOM 3964 N N . ILE B 1 218 ? 14.453 31.252 -14.420 1.00 43.38 182 ILE B N 1
ATOM 3965 C CA . ILE B 1 218 ? 13.633 30.176 -14.954 1.00 45.78 182 ILE B CA 1
ATOM 3966 C C . ILE B 1 218 ? 12.553 29.678 -14.005 1.00 42.04 182 ILE B C 1
ATOM 3967 O O . ILE B 1 218 ? 11.651 28.947 -14.433 1.00 43.67 182 ILE B O 1
ATOM 3972 N N . PHE B 1 219 ? 12.630 30.066 -12.732 1.00 38.50 183 PHE B N 1
ATOM 3973 C CA . PHE B 1 219 ? 11.657 29.600 -11.750 1.00 36.14 183 PHE B CA 1
ATOM 3974 C C . PHE B 1 219 ? 10.217 30.033 -12.056 1.00 32.90 183 PHE B C 1
ATOM 3975 O O . PHE B 1 219 ? 9.311 29.203 -12.045 1.00 35.58 183 PHE B O 1
ATOM 3983 N N . HIS B 1 220 ? 10.001 31.319 -12.315 1.00 30.14 184 HIS B N 1
ATOM 3984 C CA . HIS B 1 220 ? 8.660 31.793 -12.635 1.00 34.90 184 HIS B CA 1
ATOM 3985 C C . HIS B 1 220 ? 8.117 31.119 -13.898 1.00 34.13 184 HIS B C 1
ATOM 3986 O O . HIS B 1 220 ? 7.039 30.529 -13.872 1.00 34.42 184 HIS B O 1
ATOM 3993 N N . PRO B 1 221 ? 8.866 31.183 -15.013 1.00 34.43 185 PRO B N 1
ATOM 3994 C CA . PRO B 1 221 ? 8.428 30.565 -16.276 1.00 35.65 185 PRO B CA 1
ATOM 3995 C C . PRO B 1 221 ? 8.114 29.063 -16.085 1.00 40.76 185 PRO B C 1
ATOM 3996 O O . PRO B 1 221 ? 7.149 28.534 -16.641 1.00 33.40 185 PRO B O 1
ATOM 4000 N N . LEU B 1 222 ? 8.946 28.385 -15.302 1.00 35.39 186 LEU B N 1
ATOM 4001 C CA . LEU B 1 222 ? 8.757 26.966 -15.036 1.00 37.31 186 LEU B CA 1
ATOM 4002 C C . LEU B 1 222 ? 7.448 26.713 -14.267 1.00 37.87 186 LEU B C 1
ATOM 4003 O O . LEU B 1 222 ? 6.682 25.810 -14.611 1.00 35.50 186 LEU B O 1
ATOM 4008 N N . GLY B 1 223 ? 7.206 27.513 -13.233 1.00 30.40 187 GLY B N 1
ATOM 4009 C CA . GLY B 1 223 ? 5.999 27.377 -12.439 1.00 29.91 187 GLY B CA 1
ATOM 4010 C C . GLY B 1 223 ? 4.775 27.624 -13.301 1.00 35.65 187 GLY B C 1
ATOM 4011 O O . GLY B 1 223 ? 3.761 26.928 -13.184 1.00 34.03 187 GLY B O 1
ATOM 4012 N N . LEU B 1 224 ? 4.863 28.628 -14.166 1.00 37.64 188 LEU B N 1
ATOM 4013 C CA . LEU B 1 224 ? 3.771 28.947 -15.069 1.00 34.56 188 LEU B CA 1
ATOM 4014 C C . LEU B 1 224 ? 3.478 27.758 -15.990 1.00 33.69 188 LEU B C 1
ATOM 4015 O O . LEU B 1 224 ? 2.322 27.382 -16.184 1.00 31.92 188 LEU B O 1
ATOM 4020 N N . ALA B 1 225 ? 4.521 27.168 -16.560 1.00 29.65 189 ALA B N 1
ATOM 4021 C CA . ALA B 1 225 ? 4.322 26.044 -17.464 1.00 36.49 189 ALA B CA 1
ATOM 4022 C C . ALA B 1 225 ? 3.674 24.855 -16.762 1.00 38.16 189 ALA B C 1
ATOM 4023 O O . ALA B 1 225 ? 2.779 24.215 -17.320 1.00 37.39 189 ALA B O 1
ATOM 4025 N N . VAL B 1 226 ? 4.111 24.565 -15.540 1.00 35.58 190 VAL B N 1
ATOM 4026 C CA . VAL B 1 226 ? 3.546 23.447 -14.797 1.00 32.22 190 VAL B CA 1
ATOM 4027 C C . VAL B 1 226 ? 2.137 23.732 -14.295 1.00 33.96 190 VAL B C 1
ATOM 4028 O O . VAL B 1 226 ? 1.253 22.880 -14.395 1.00 30.95 190 VAL B O 1
ATOM 4032 N N . ALA B 1 227 ? 1.929 24.931 -13.758 1.00 30.79 191 ALA B N 1
ATOM 4033 C CA . ALA B 1 227 ? 0.627 25.313 -13.216 1.00 31.67 191 ALA B CA 1
ATOM 4034 C C . ALA B 1 227 ? -0.508 25.453 -14.233 1.00 38.59 191 ALA B C 1
ATOM 4035 O O . ALA B 1 227 ? -1.664 25.196 -13.897 1.00 39.20 191 ALA B O 1
ATOM 4037 N N . THR B 1 228 ? -0.185 25.840 -15.468 1.00 33.37 192 THR B N 1
ATOM 4038 C CA . THR B 1 228 ? -1.212 26.051 -16.479 1.00 33.64 192 THR B CA 1
ATOM 4039 C C . THR B 1 228 ? -1.280 25.032 -17.615 1.00 37.88 192 THR B C 1
ATOM 4040 O O . THR B 1 228 ? -2.272 24.978 -18.348 1.00 42.32 192 THR B O 1
ATOM 4044 N N . ARG B 1 229 ? -0.229 24.235 -17.773 1.00 39.60 193 ARG B N 1
ATOM 4045 C CA . ARG B 1 229 ? -0.174 23.254 -18.843 1.00 40.78 193 ARG B CA 1
ATOM 4046 C C . ARG B 1 229 ? -0.198 23.894 -20.229 1.00 36.41 193 ARG B C 1
ATOM 4047 O O . ARG B 1 229 ? -0.481 23.235 -21.220 1.00 41.47 193 ARG B O 1
ATOM 4055 N N . LYS B 1 230 ? 0.089 25.182 -20.302 1.00 32.54 194 LYS B N 1
ATOM 4056 C CA . LYS B 1 230 ? 0.160 25.844 -21.600 1.00 32.94 194 LYS B CA 1
ATOM 4057 C C . LYS B 1 230 ? 1.646 26.075 -21.914 1.00 31.25 194 LYS B C 1
ATOM 4058 O O . LYS B 1 230 ? 2.503 26.011 -21.018 1.00 32.60 194 LYS B O 1
ATOM 4064 N N . LYS B 1 231 ? 1.934 26.317 -23.188 1.00 30.45 195 LYS B N 1
ATOM 4065 C CA . LYS B 1 231 ? 3.283 26.580 -23.682 1.00 33.42 195 LYS B CA 1
ATOM 4066 C C . LYS B 1 231 ? 3.672 27.961 -23.151 1.00 34.53 195 LYS B C 1
ATOM 4067 O O . LYS B 1 231 ? 2.866 28.908 -23.163 1.00 26.55 195 LYS B O 1
ATOM 4073 N N . VAL B 1 232 ? 4.906 28.077 -22.682 1.00 27.60 196 VAL B N 1
ATOM 4074 C CA . VAL B 1 232 ? 5.379 29.332 -22.118 1.00 26.97 196 VAL B CA 1
ATOM 4075 C C . VAL B 1 232 ? 6.650 29.805 -22.788 1.00 30.12 196 VAL B C 1
ATOM 4076 O O . VAL B 1 232 ? 7.568 29.023 -23.017 1.00 30.36 196 VAL B O 1
ATOM 4080 N N . LEU B 1 233 ? 6.694 31.095 -23.100 1.00 31.84 197 LEU B N 1
ATOM 4081 C CA . LEU B 1 233 ? 7.870 31.704 -23.700 1.00 30.43 197 LEU B CA 1
ATOM 4082 C C . LEU B 1 233 ? 8.323 32.762 -22.708 1.00 32.17 197 LEU B C 1
ATOM 4083 O O . LEU B 1 233 ? 7.544 33.638 -22.339 1.00 28.72 197 LEU B O 1
ATOM 4088 N N . ALA B 1 234 ? 9.573 32.651 -22.258 1.00 29.31 198 ALA B N 1
ATOM 4089 C CA . ALA B 1 234 ? 10.136 33.611 -21.333 1.00 28.18 198 ALA B CA 1
ATOM 4090 C C . ALA B 1 234 ? 11.090 34.534 -22.097 1.00 35.01 198 ALA B C 1
ATOM 4091 O O . ALA B 1 234 ? 11.870 34.082 -22.939 1.00 34.12 198 ALA B O 1
ATOM 4093 N N . ILE B 1 235 ? 10.994 35.830 -21.813 1.00 31.66 199 ILE B N 1
ATOM 4094 C CA . ILE B 1 235 ? 11.842 36.832 -22.439 1.00 37.40 19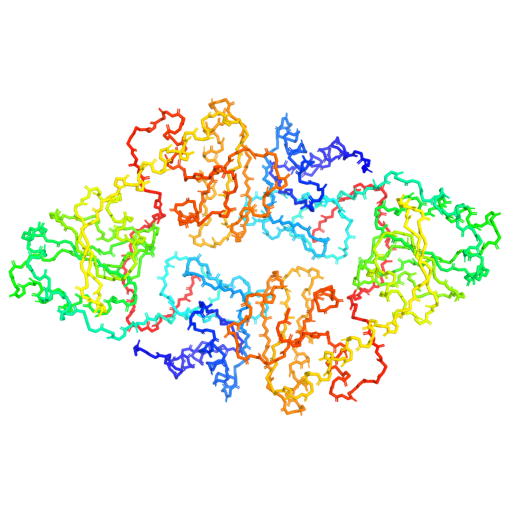9 ILE B CA 1
ATOM 4095 C C . ILE B 1 235 ? 12.446 37.690 -21.316 1.00 39.44 199 ILE B C 1
ATOM 4096 O O . ILE B 1 235 ? 11.728 38.326 -20.532 1.00 36.41 199 ILE B O 1
ATOM 4101 N N . ASP B 1 236 ? 13.771 37.670 -21.237 1.00 36.15 200 ASP B N 1
ATOM 4102 C CA . ASP B 1 236 ? 14.523 38.402 -20.221 1.00 33.19 200 ASP B CA 1
ATOM 4103 C C . ASP B 1 236 ? 14.766 39.824 -20.722 1.00 33.20 200 ASP B C 1
ATOM 4104 O O . ASP B 1 236 ? 15.493 40.034 -21.682 1.00 34.18 200 ASP B O 1
ATOM 4109 N N . PRO B 1 237 ? 14.152 40.823 -20.072 1.00 35.09 201 PRO B N 1
ATOM 4110 C CA . PRO B 1 237 ? 14.294 42.232 -20.456 1.00 39.88 201 PRO B CA 1
ATOM 4111 C C . PRO B 1 237 ? 15.735 42.749 -20.510 1.00 40.03 201 PRO B C 1
ATOM 4112 O O . PRO B 1 237 ? 16.054 43.604 -21.327 1.00 41.20 201 PRO B O 1
ATOM 4116 N N . TYR B 1 238 ? 16.598 42.254 -19.631 1.00 40.70 202 TYR B N 1
ATOM 4117 C CA . TYR B 1 238 ? 17.977 42.729 -19.616 1.00 41.91 202 TYR B CA 1
ATOM 4118 C C . TYR B 1 238 ? 18.810 42.203 -20.776 1.00 44.88 202 TYR B C 1
ATOM 4119 O O . TYR B 1 238 ? 19.394 42.985 -21.521 1.00 51.50 202 TYR B O 1
ATOM 4128 N N . THR B 1 239 ? 18.856 40.884 -20.938 1.00 43.29 203 THR B N 1
ATOM 4129 C CA . THR B 1 239 ? 19.628 40.275 -22.012 1.00 41.10 203 THR B CA 1
ATOM 4130 C C . THR B 1 239 ? 18.897 40.221 -23.345 1.00 43.98 203 THR B C 1
ATOM 4131 O O . THR B 1 239 ? 19.516 40.012 -24.392 1.00 37.06 203 THR B O 1
ATOM 4135 N N . LYS B 1 240 ? 17.577 40.387 -23.303 1.00 43.84 204 LYS B N 1
ATOM 4136 C CA . LYS B 1 240 ? 16.744 40.314 -24.499 1.00 40.04 204 LYS B CA 1
ATOM 4137 C C . LYS B 1 240 ? 16.738 38.898 -25.066 1.00 39.03 204 LYS B C 1
ATOM 4138 O O . LYS B 1 240 ? 16.259 38.658 -26.176 1.00 39.97 204 LYS B O 1
ATOM 4144 N N . ALA B 1 241 ? 17.282 37.965 -24.297 1.00 36.41 205 ALA B N 1
ATOM 4145 C CA . ALA B 1 241 ? 17.334 36.566 -24.698 1.00 39.04 205 ALA B CA 1
ATOM 4146 C C . ALA B 1 241 ? 15.949 35.947 -24.464 1.00 40.76 205 ALA B C 1
ATOM 4147 O O . ALA B 1 241 ? 15.173 36.459 -23.649 1.00 38.64 205 ALA B O 1
ATOM 4149 N N . PHE B 1 242 ? 15.643 34.860 -25.174 1.00 39.95 206 PHE B N 1
ATOM 4150 C CA . PHE B 1 242 ? 14.353 34.189 -25.022 1.00 41.82 206 PHE B CA 1
ATOM 4151 C C . PHE B 1 242 ? 14.523 32.717 -24.694 1.00 39.72 206 PHE B C 1
ATOM 4152 O O . PHE B 1 242 ? 15.548 32.112 -24.997 1.00 39.44 206 PHE B O 1
ATOM 4160 N N . SER B 1 243 ? 13.505 32.136 -24.072 1.00 40.61 207 SER B N 1
ATOM 4161 C CA . SER B 1 243 ? 13.570 30.737 -23.707 1.00 37.85 207 SER B CA 1
ATOM 4162 C C . SER B 1 243 ? 12.211 30.044 -23.778 1.00 38.05 207 SER B C 1
ATOM 4163 O O . SER B 1 243 ? 11.245 30.500 -23.168 1.00 36.56 207 SER B O 1
ATOM 4166 N N . TRP B 1 244 ? 12.140 28.954 -24.538 1.00 39.01 208 TRP B N 1
ATOM 4167 C CA . TRP B 1 244 ? 10.909 28.176 -24.642 1.00 38.26 208 TRP B CA 1
ATOM 4168 C C . TRP B 1 244 ? 10.975 27.146 -23.528 1.00 38.30 208 TRP B C 1
ATOM 4169 O O . TRP B 1 244 ? 11.788 26.229 -23.572 1.00 46.18 208 TRP B O 1
ATOM 4180 N N . ILE B 1 245 ? 10.116 27.291 -22.528 1.00 36.03 209 ILE B N 1
ATOM 4181 C CA . ILE B 1 245 ? 10.120 26.381 -21.393 1.00 37.16 209 ILE B CA 1
ATOM 4182 C C . ILE B 1 245 ? 9.713 24.933 -21.689 1.00 38.43 209 ILE B C 1
ATOM 4183 O O . ILE B 1 245 ? 8.772 24.665 -22.431 1.00 38.88 209 ILE B O 1
ATOM 4188 N N . ASP B 1 246 ? 10.464 24.000 -21.119 1.00 42.79 210 ASP B N 1
ATOM 4189 C CA . ASP B 1 246 ? 10.201 22.571 -21.264 1.00 42.36 210 ASP B CA 1
ATOM 4190 C C . ASP B 1 246 ? 10.258 22.072 -19.834 1.00 43.10 210 ASP B C 1
ATOM 4191 O O . ASP B 1 246 ? 11.334 21.854 -19.294 1.00 46.74 210 ASP B O 1
ATOM 4196 N N . PRO B 1 247 ? 9.093 21.903 -19.194 1.00 40.96 211 PRO B N 1
ATOM 4197 C CA . PRO B 1 247 ? 9.022 21.438 -17.803 1.00 45.08 211 PRO B CA 1
ATOM 4198 C C . PRO B 1 247 ? 9.540 20.015 -17.533 1.00 47.12 211 PRO B C 1
ATOM 4199 O O . PRO B 1 247 ? 9.897 19.678 -16.406 1.00 44.23 211 PRO B O 1
ATOM 4203 N N . GLU B 1 248 ? 9.599 19.208 -18.584 1.00 50.32 212 GLU B N 1
ATOM 4204 C CA . GLU B 1 248 ? 10.043 17.815 -18.521 1.00 55.22 212 GLU B CA 1
ATOM 4205 C C . GLU B 1 248 ? 11.229 17.525 -17.599 1.00 55.22 212 GLU B C 1
ATOM 4206 O O . GLU B 1 248 ? 11.100 16.779 -16.629 1.00 56.13 212 GLU B O 1
ATOM 4212 N N . ARG B 1 249 ? 12.387 18.099 -17.900 1.00 50.54 213 ARG B N 1
ATOM 4213 C CA . ARG B 1 249 ? 13.559 17.857 -17.074 1.00 54.68 213 ARG B CA 1
ATOM 4214 C C . ARG B 1 249 ? 13.287 18.173 -15.598 1.00 52.50 213 ARG B C 1
ATOM 4215 O O . ARG B 1 249 ? 13.736 17.455 -14.705 1.00 52.46 213 ARG B O 1
ATOM 4217 N N . PHE B 1 250 ? 12.546 19.242 -15.345 1.00 49.69 214 PHE B N 1
ATOM 4218 C CA . PHE B 1 250 ? 12.237 19.622 -13.976 1.00 44.90 214 PHE B CA 1
ATOM 4219 C C . PHE B 1 250 ? 11.366 18.576 -13.288 1.00 45.63 214 PHE B C 1
ATOM 4220 O O . PHE B 1 250 ? 11.666 18.142 -12.174 1.00 46.11 214 PHE B O 1
ATOM 4228 N N . ILE B 1 251 ? 10.288 18.177 -13.956 1.00 40.57 215 ILE B N 1
ATOM 4229 C CA . ILE B 1 251 ? 9.369 17.197 -13.405 1.00 42.02 215 ILE B CA 1
ATOM 4230 C C . ILE B 1 251 ? 10.063 15.858 -13.182 1.00 49.84 215 ILE B C 1
ATOM 4231 O O . ILE B 1 251 ? 9.737 15.137 -12.236 1.00 46.85 215 ILE B O 1
ATOM 4236 N N . ARG B 1 252 ? 11.029 15.539 -14.041 1.00 52.36 216 ARG B N 1
ATOM 4237 C CA . ARG B 1 252 ? 11.783 14.293 -13.919 1.00 51.90 216 ARG B CA 1
ATOM 4238 C C . ARG B 1 252 ? 12.604 14.313 -12.643 1.00 51.14 216 ARG B C 1
ATOM 4239 O O . ARG B 1 252 ? 12.536 13.383 -11.840 1.00 51.48 216 ARG B O 1
ATOM 4247 N N . LYS B 1 253 ? 13.378 15.380 -12.462 1.00 47.47 217 LYS B N 1
ATOM 4248 C CA . LYS B 1 253 ? 14.230 15.506 -11.286 1.00 48.68 217 LYS B CA 1
ATOM 4249 C C . LYS B 1 253 ? 13.408 15.516 -10.000 1.00 48.67 217 LYS B C 1
ATOM 4250 O O . LYS B 1 253 ? 13.896 15.120 -8.939 1.00 49.99 217 LYS B O 1
ATOM 4252 N N . ARG B 1 254 ? 12.161 15.968 -10.089 1.00 44.74 218 ARG B N 1
ATOM 4253 C CA . ARG B 1 254 ? 11.297 15.995 -8.917 1.00 44.43 218 ARG B CA 1
ATOM 4254 C C . ARG B 1 254 ? 10.806 14.579 -8.620 1.00 47.11 218 ARG B C 1
ATOM 4255 O O . ARG B 1 254 ? 10.748 14.162 -7.457 1.00 47.06 218 ARG B O 1
ATOM 4263 N N . TRP B 1 255 ? 10.459 13.836 -9.668 1.00 47.59 219 TRP B N 1
ATOM 4264 C CA . TRP B 1 255 ? 9.986 12.459 -9.490 1.00 48.43 219 TRP B CA 1
ATOM 4265 C C . TRP B 1 255 ? 11.087 11.607 -8.883 1.00 43.86 219 TRP B C 1
ATOM 4266 O O . TRP B 1 255 ? 10.818 10.704 -8.094 1.00 42.79 219 TRP B O 1
ATOM 4277 N N . ALA B 1 256 ? 12.326 11.911 -9.253 1.00 43.50 220 ALA B N 1
ATOM 4278 C CA . ALA B 1 256 ? 13.480 11.190 -8.730 1.00 48.86 220 ALA B CA 1
ATOM 4279 C C . ALA B 1 256 ? 13.521 11.419 -7.223 1.00 49.97 220 ALA B C 1
ATOM 4280 O O . ALA B 1 256 ? 13.868 10.527 -6.451 1.00 55.09 220 ALA B O 1
ATOM 4282 N N . GLN B 1 257 ? 13.160 12.629 -6.814 1.00 44.63 221 GLN B N 1
ATOM 4283 C CA . GLN B 1 257 ? 13.125 12.979 -5.404 1.00 46.70 221 GLN B CA 1
ATOM 4284 C C . GLN B 1 257 ? 11.947 12.238 -4.750 1.00 44.73 221 GLN B C 1
ATOM 4285 O O . GLN B 1 257 ? 12.043 11.764 -3.618 1.00 39.69 221 GLN B O 1
ATOM 4291 N N . ILE B 1 258 ? 10.835 12.129 -5.470 1.00 47.96 222 ILE B N 1
ATOM 4292 C CA . ILE B 1 258 ? 9.670 11.432 -4.940 1.00 48.91 222 ILE B CA 1
ATOM 4293 C C . ILE B 1 258 ? 9.993 9.950 -4.758 1.00 52.76 222 ILE B C 1
ATOM 4294 O O . ILE B 1 258 ? 9.621 9.346 -3.748 1.00 47.12 222 ILE B O 1
ATOM 4299 N N . ALA B 1 259 ? 10.690 9.371 -5.737 1.00 52.66 223 ALA B N 1
ATOM 4300 C CA . ALA B 1 259 ? 11.072 7.957 -5.673 1.00 52.74 223 ALA B CA 1
ATOM 4301 C C . ALA B 1 259 ? 11.868 7.682 -4.391 1.00 50.96 223 ALA B C 1
ATOM 4302 O O . ALA B 1 259 ? 11.513 6.789 -3.607 1.00 48.68 223 ALA B O 1
ATOM 4304 N N . LYS B 1 260 ? 12.931 8.457 -4.174 1.00 44.00 224 LYS B N 1
ATOM 4305 C CA . LYS B 1 260 ? 13.761 8.299 -2.978 1.00 49.42 224 LYS B CA 1
ATOM 4306 C C . LYS B 1 260 ? 12.962 8.349 -1.678 1.00 47.04 224 LYS B C 1
ATOM 4307 O O . LYS B 1 260 ? 13.275 7.651 -0.712 1.00 46.91 224 LYS B O 1
ATOM 4313 N N . ALA B 1 261 ? 11.933 9.182 -1.649 1.00 43.80 225 ALA B N 1
ATOM 4314 C CA . ALA B 1 261 ? 11.126 9.310 -0.446 1.00 41.39 225 ALA B CA 1
ATOM 4315 C C . ALA B 1 261 ? 10.175 8.132 -0.274 1.00 38.46 225 ALA B C 1
ATOM 4316 O O . ALA B 1 261 ? 9.704 7.872 0.829 1.00 38.10 225 ALA B O 1
ATOM 4318 N N . MET B 1 262 ? 9.902 7.404 -1.353 1.00 42.69 226 MET B N 1
ATOM 4319 C CA . MET B 1 262 ? 8.986 6.272 -1.254 1.00 49.90 226 MET B CA 1
ATOM 4320 C C . MET B 1 262 ? 9.438 5.175 -0.295 1.00 52.48 226 MET B C 1
ATOM 4321 O O . MET B 1 262 ? 8.614 4.413 0.214 1.00 54.41 226 MET B O 1
ATOM 4326 N N . ASP B 1 263 ? 10.739 5.111 -0.030 1.00 51.31 227 ASP B N 1
ATOM 4327 C CA . ASP B 1 263 ? 11.286 4.115 0.886 1.00 57.08 227 ASP B CA 1
ATOM 4328 C C . ASP B 1 263 ? 11.317 4.619 2.329 1.00 49.53 227 ASP B C 1
ATOM 4329 O O . ASP B 1 263 ? 11.558 3.839 3.246 1.00 52.59 227 ASP B O 1
ATOM 4334 N N . ALA B 1 264 ? 11.075 5.913 2.531 1.00 42.49 228 ALA B N 1
ATOM 4335 C CA . ALA B 1 264 ? 11.121 6.494 3.875 1.00 39.44 228 ALA B CA 1
ATOM 4336 C C . ALA B 1 264 ? 9.953 6.141 4.787 1.00 38.72 228 ALA B C 1
ATOM 4337 O O . ALA B 1 264 ? 8.819 5.982 4.340 1.00 41.64 228 ALA B O 1
ATOM 4339 N N . LYS B 1 265 ? 10.242 6.037 6.079 1.00 35.00 229 LYS B N 1
ATOM 4340 C CA . LYS B 1 265 ? 9.221 5.724 7.061 1.00 41.65 229 LYS B CA 1
ATOM 4341 C C . LYS B 1 265 ? 9.015 6.897 8.007 1.00 39.67 229 LYS B C 1
ATOM 4342 O O . LYS B 1 265 ? 7.955 7.027 8.622 1.00 47.93 229 LYS B O 1
ATOM 4344 N N . LYS B 1 266 ? 10.021 7.762 8.107 1.00 34.73 230 LYS B N 1
ATOM 4345 C CA . LYS B 1 266 ? 9.965 8.899 9.024 1.00 39.43 230 LYS B CA 1
ATOM 4346 C C . LYS B 1 266 ? 10.002 10.263 8.329 1.00 34.13 230 LYS B C 1
ATOM 4347 O O . LYS B 1 266 ? 10.978 10.611 7.667 1.00 35.20 230 LYS B O 1
ATOM 4353 N N . PHE B 1 267 ? 8.947 11.047 8.511 1.00 34.15 231 PHE B N 1
ATOM 4354 C CA . PHE B 1 267 ? 8.861 12.352 7.858 1.00 33.14 231 PHE B CA 1
ATOM 4355 C C . PHE B 1 267 ? 8.790 13.545 8.799 1.00 32.89 231 PHE B C 1
ATOM 4356 O O . PHE B 1 267 ? 8.191 13.465 9.870 1.00 33.10 231 PHE B O 1
ATOM 4364 N N . GLY B 1 268 ? 9.396 14.652 8.371 1.00 30.49 232 GLY B N 1
ATOM 4365 C CA . GLY B 1 268 ? 9.323 15.898 9.124 1.00 27.66 232 GLY B CA 1
ATOM 4366 C C . GLY B 1 268 ? 8.437 16.824 8.269 1.00 28.31 232 GLY B C 1
ATOM 4367 O O . GLY B 1 268 ? 8.687 16.961 7.080 1.00 30.67 232 GLY B O 1
ATOM 4368 N N . VAL B 1 269 ? 7.397 17.433 8.838 1.00 27.50 233 VAL B N 1
ATOM 4369 C CA . VAL B 1 269 ? 6.517 18.324 8.065 1.00 28.83 233 VAL B CA 1
ATOM 4370 C C . VAL B 1 269 ? 6.753 19.731 8.593 1.00 26.00 233 VAL B C 1
ATOM 4371 O O . VAL B 1 269 ? 6.392 20.071 9.724 1.00 30.29 233 VAL B O 1
ATOM 4375 N N . ILE B 1 270 ? 7.365 20.547 7.744 1.00 29.17 234 ILE B N 1
ATOM 4376 C CA . ILE B 1 270 ? 7.787 21.897 8.104 1.00 23.97 234 ILE B CA 1
ATOM 4377 C C . ILE B 1 270 ? 6.889 23.072 7.764 1.00 25.02 234 ILE B C 1
ATOM 4378 O O . ILE B 1 270 ? 6.414 23.196 6.646 1.00 25.95 234 ILE B O 1
ATOM 4383 N N . VAL B 1 271 ? 6.682 23.947 8.740 1.00 27.00 235 VAL B N 1
ATOM 4384 C CA . VAL B 1 271 ? 5.926 25.168 8.497 1.00 28.64 235 VAL B CA 1
ATOM 4385 C C . VAL B 1 271 ? 6.838 26.312 8.924 1.00 32.46 235 VAL B C 1
ATOM 4386 O O . VAL B 1 271 ? 7.814 26.103 9.670 1.00 28.73 235 VAL B O 1
ATOM 4390 N N . SER B 1 272 ? 6.522 27.503 8.432 1.00 29.01 236 SER B N 1
ATOM 4391 C CA . SER B 1 272 ? 7.252 28.719 8.761 1.00 32.15 236 SER B CA 1
ATOM 4392 C C . SER B 1 272 ? 6.282 29.656 9.479 1.00 35.87 236 SER B C 1
ATOM 4393 O O . SER B 1 272 ? 5.085 29.696 9.160 1.00 36.48 236 SER B O 1
ATOM 4396 N N . ILE B 1 273 ? 6.794 30.412 10.441 1.00 32.45 237 ILE B N 1
ATOM 4397 C CA . ILE B 1 273 ? 5.967 31.328 11.203 1.00 39.00 237 ILE B CA 1
ATOM 4398 C C . ILE B 1 273 ? 5.764 32.675 10.522 1.00 37.57 237 ILE B C 1
ATOM 4399 O O . ILE B 1 273 ? 4.966 33.482 10.998 1.00 37.76 237 ILE B O 1
ATOM 4404 N N . LYS B 1 274 ? 6.485 32.916 9.426 1.00 35.56 238 LYS B N 1
ATOM 4405 C CA . LYS B 1 274 ? 6.346 34.169 8.679 1.00 40.59 238 LYS B CA 1
ATOM 4406 C C . LYS B 1 274 ? 4.855 34.301 8.339 1.00 43.30 238 LYS B C 1
ATOM 4407 O O . LYS B 1 274 ? 4.231 33.358 7.837 1.00 41.80 238 LYS B O 1
ATOM 4413 N N . LYS B 1 275 ? 4.287 35.465 8.627 1.00 44.08 239 LYS B N 1
ATOM 4414 C CA . LYS B 1 275 ? 2.863 35.691 8.413 1.00 46.46 239 LYS B CA 1
ATOM 4415 C C . LYS B 1 275 ? 2.257 35.182 7.115 1.00 47.27 239 LYS B C 1
ATOM 4416 O O . LYS B 1 275 ? 1.273 34.445 7.144 1.00 46.30 239 LYS B O 1
ATOM 4422 N N . GLY B 1 276 ? 2.834 35.559 5.981 1.00 44.34 240 GLY B N 1
ATOM 4423 C CA . GLY B 1 276 ? 2.288 35.104 4.719 1.00 41.54 240 GLY B CA 1
ATOM 4424 C C . GLY B 1 276 ? 2.743 33.721 4.296 1.00 44.87 240 GLY B C 1
ATOM 4425 O O . GLY B 1 276 ? 2.469 33.300 3.171 1.00 40.46 240 GLY B O 1
ATOM 4426 N N . GLN B 1 277 ? 3.432 33.006 5.182 1.00 42.39 241 GLN B N 1
ATOM 4427 C CA . GLN B 1 277 ? 3.919 31.667 4.845 1.00 44.65 241 GLN B CA 1
ATOM 4428 C C . GLN B 1 277 ? 3.366 30.540 5.705 1.00 38.60 241 GLN B C 1
ATOM 4429 O O . GLN B 1 277 ? 3.487 29.375 5.346 1.00 41.66 241 GLN B O 1
ATOM 4435 N N . LEU B 1 278 ? 2.760 30.886 6.835 1.00 37.46 242 LEU B N 1
ATOM 4436 C CA . LEU B 1 278 ? 2.223 29.888 7.744 1.00 36.22 242 LEU B CA 1
ATOM 4437 C C . LEU B 1 278 ? 1.020 29.161 7.172 1.00 40.89 242 LEU B C 1
ATOM 4438 O O . LEU B 1 278 ? -0.014 29.772 6.883 1.00 40.62 242 LEU B O 1
ATOM 4443 N N . ARG B 1 279 ? 1.165 27.848 7.026 1.00 38.64 243 ARG B N 1
ATOM 4444 C CA . ARG B 1 279 ? 0.119 26.988 6.485 1.00 40.38 243 ARG B CA 1
ATOM 4445 C C . ARG B 1 279 ? -0.042 25.811 7.461 1.00 36.42 243 ARG B C 1
ATOM 4446 O O . ARG B 1 279 ? 0.216 24.651 7.125 1.00 36.48 243 ARG B O 1
ATOM 4454 N N . LEU B 1 280 ? -0.491 26.124 8.670 1.00 34.02 244 LEU B N 1
ATOM 4455 C CA . LEU B 1 280 ? -0.641 25.125 9.722 1.00 33.93 244 LEU B CA 1
ATOM 4456 C C . LEU B 1 280 ? -1.688 24.038 9.488 1.00 42.89 244 LEU B C 1
ATOM 4457 O O . LEU B 1 280 ? -1.416 22.847 9.699 1.00 39.17 244 LEU B O 1
ATOM 4462 N N . ALA B 1 281 ? -2.882 24.433 9.054 1.00 44.86 245 ALA B N 1
ATOM 4463 C CA . ALA B 1 281 ? -3.941 23.457 8.813 1.00 44.95 245 ALA B CA 1
ATOM 4464 C C . ALA B 1 281 ? -3.462 22.467 7.770 1.00 42.86 245 ALA B C 1
ATOM 4465 O O . ALA B 1 281 ? -3.665 21.259 7.887 1.00 43.37 245 ALA B O 1
ATOM 4467 N N . GLU B 1 282 ? -2.813 22.988 6.741 1.00 42.53 246 GLU B N 1
ATOM 4468 C CA . GLU B 1 282 ? -2.318 22.143 5.676 1.00 41.99 246 GLU B CA 1
ATOM 4469 C C . GLU B 1 282 ? -1.207 21.221 6.178 1.00 40.48 246 GLU B C 1
ATOM 4470 O O . GLU B 1 282 ? -1.115 20.060 5.772 1.00 39.27 246 GLU B O 1
ATOM 4476 N N . ALA B 1 283 ? -0.371 21.727 7.075 1.00 40.58 247 ALA B N 1
ATOM 4477 C CA . ALA B 1 283 ? 0.719 20.905 7.600 1.00 42.02 247 ALA B CA 1
ATOM 4478 C C . ALA B 1 283 ? 0.134 19.800 8.480 1.00 37.17 247 ALA B C 1
ATOM 4479 O O . ALA B 1 283 ? 0.492 18.624 8.341 1.00 36.61 247 ALA B O 1
ATOM 4481 N N . LYS B 1 284 ? -0.760 20.182 9.389 1.00 36.53 248 LYS B N 1
ATOM 4482 C CA . LYS B 1 284 ? -1.408 19.207 10.263 1.00 39.86 248 LYS B CA 1
ATOM 4483 C C . LYS B 1 284 ? -2.106 18.111 9.452 1.00 36.77 248 LYS B C 1
ATOM 4484 O O . LYS B 1 284 ? -2.162 16.967 9.881 1.00 45.80 248 LYS B O 1
ATOM 4490 N N . ARG B 1 285 ? -2.635 18.458 8.282 1.00 39.54 249 ARG B N 1
ATOM 4491 C CA . ARG B 1 285 ? -3.318 17.486 7.430 1.00 39.84 249 ARG B CA 1
ATOM 4492 C C . ARG B 1 285 ? -2.338 16.514 6.770 1.00 42.69 249 ARG B C 1
ATOM 4493 O O . ARG B 1 285 ? -2.648 15.334 6.572 1.00 40.50 249 ARG B O 1
ATOM 4501 N N . ILE B 1 286 ? -1.158 17.012 6.414 1.00 41.97 250 ILE B N 1
ATOM 4502 C CA . ILE B 1 286 ? -0.138 16.172 5.786 1.00 35.98 250 ILE B CA 1
ATOM 4503 C C . ILE B 1 286 ? 0.369 15.166 6.831 1.00 30.47 250 ILE B C 1
ATOM 4504 O O . ILE B 1 286 ? 0.678 14.022 6.521 1.00 38.13 250 ILE B O 1
ATOM 4509 N N . VAL B 1 287 ? 0.442 15.611 8.076 1.00 36.15 251 VAL B N 1
ATOM 4510 C CA . VAL B 1 287 ? 0.895 14.764 9.180 1.00 39.83 251 VAL B CA 1
ATOM 4511 C C . VAL B 1 287 ? -0.099 13.619 9.358 1.00 43.71 251 VAL B C 1
ATOM 4512 O O . VAL B 1 287 ? 0.270 12.437 9.351 1.00 41.04 251 VAL B O 1
ATOM 4516 N N . LYS B 1 288 ? -1.369 13.989 9.490 1.00 43.01 252 LYS B N 1
ATOM 4517 C CA . LYS B 1 288 ? -2.437 13.021 9.684 1.00 45.20 252 LYS B CA 1
ATOM 4518 C C . LYS B 1 288 ? -2.435 12.048 8.520 1.00 42.91 252 LYS B C 1
ATOM 4519 O O . LYS B 1 288 ? -2.564 10.834 8.705 1.00 45.83 252 LYS B O 1
ATOM 4525 N N . LEU B 1 289 ? -2.234 12.589 7.323 1.00 38.68 253 LEU B N 1
ATOM 4526 C CA . LEU B 1 289 ? -2.217 11.805 6.101 1.00 36.21 253 LEU B CA 1
ATOM 4527 C C . LEU B 1 289 ? -1.050 10.815 6.006 1.00 47.19 253 LEU B C 1
ATOM 4528 O O . LEU B 1 289 ? -1.216 9.688 5.516 1.00 50.50 253 LEU B O 1
ATOM 4533 N N . LEU B 1 290 ? 0.139 11.234 6.431 1.00 38.56 254 LEU B N 1
ATOM 4534 C CA . LEU B 1 290 ? 1.279 10.334 6.374 1.00 41.29 254 LEU B CA 1
ATOM 4535 C C . LEU B 1 290 ? 1.088 9.217 7.397 1.00 39.15 254 LEU B C 1
ATOM 4536 O O . LEU B 1 290 ? 1.466 8.077 7.158 1.00 44.03 254 LEU B O 1
ATOM 4541 N N . LYS B 1 291 ? 0.489 9.540 8.532 1.00 41.09 255 LYS B N 1
ATOM 4542 C CA . LYS B 1 291 ? 0.251 8.529 9.551 1.00 48.78 255 LYS B CA 1
ATOM 4543 C C . LYS B 1 291 ? -0.746 7.482 9.041 1.00 53.83 255 LYS B C 1
ATOM 4544 O O . LYS B 1 291 ? -0.520 6.272 9.180 1.00 52.34 255 LYS B O 1
ATOM 4550 N N . LYS B 1 292 ? -1.838 7.948 8.439 1.00 53.53 256 LYS B N 1
ATOM 4551 C CA . LYS B 1 292 ? -2.849 7.042 7.899 1.00 55.44 256 LYS B CA 1
ATOM 4552 C C . LYS B 1 292 ? -2.242 5.993 6.970 1.00 57.72 256 LYS B C 1
ATOM 4553 O O . LYS B 1 292 ? -2.688 4.845 6.941 1.00 60.51 256 LYS B O 1
ATOM 4559 N N . HIS B 1 293 ? -1.228 6.388 6.207 1.00 54.32 257 HIS B N 1
ATOM 4560 C CA . HIS B 1 293 ? -0.596 5.473 5.270 1.00 50.68 257 HIS B CA 1
ATOM 4561 C C . HIS B 1 293 ? 0.626 4.779 5.855 1.00 48.35 257 HIS B C 1
ATOM 4562 O O . HIS B 1 293 ? 1.551 4.414 5.132 1.00 48.68 257 HIS B O 1
ATOM 4569 N N . GLY B 1 294 ? 0.622 4.607 7.171 1.00 49.00 258 GLY B N 1
ATOM 4570 C CA . GLY B 1 294 ? 1.713 3.916 7.836 1.00 50.56 258 GLY B CA 1
ATOM 4571 C C . GLY B 1 294 ? 3.077 4.578 7.926 1.00 53.92 258 GLY B C 1
ATOM 4572 O O . GLY B 1 294 ? 4.086 3.884 8.024 1.00 49.60 258 GLY B O 1
ATOM 4573 N N . ARG B 1 295 ? 3.125 5.905 7.881 1.00 51.03 259 ARG B N 1
ATOM 4574 C CA . ARG B 1 295 ? 4.394 6.615 8.011 1.00 49.18 259 ARG B CA 1
ATOM 4575 C C . ARG B 1 295 ? 4.392 7.342 9.341 1.00 46.00 259 ARG B C 1
ATOM 4576 O O . ARG B 1 295 ? 3.328 7.655 9.878 1.00 50.30 259 ARG B O 1
ATOM 4584 N N . GLU B 1 296 ? 5.575 7.591 9.887 1.00 39.98 260 GLU B N 1
ATOM 4585 C CA . GLU B 1 296 ? 5.662 8.362 11.116 1.00 40.51 260 GLU B CA 1
ATOM 4586 C C . GLU B 1 296 ? 5.774 9.808 10.605 1.00 38.98 260 GLU B C 1
ATOM 4587 O O . GLU B 1 296 ? 6.378 10.053 9.560 1.00 37.07 260 GLU B O 1
ATOM 4593 N N . ALA B 1 297 ? 5.177 10.762 11.307 1.00 37.48 261 ALA B N 1
ATOM 4594 C CA . ALA B 1 297 ? 5.250 12.146 10.863 1.00 37.25 261 ALA B CA 1
ATOM 4595 C C . ALA B 1 297 ? 5.298 13.136 12.019 1.00 35.44 261 ALA B C 1
ATOM 4596 O O . ALA B 1 297 ? 4.655 12.951 13.053 1.00 38.32 261 ALA B O 1
ATOM 4598 N N . ARG B 1 298 ? 6.073 14.196 11.841 1.00 37.38 262 ARG B N 1
ATOM 4599 C CA . ARG B 1 298 ? 6.222 15.208 12.885 1.00 34.67 262 ARG B CA 1
ATOM 4600 C C . ARG B 1 298 ? 6.137 16.620 12.290 1.00 32.88 262 ARG B C 1
ATOM 4601 O O . ARG B 1 298 ? 6.799 16.932 11.312 1.00 30.03 262 ARG B O 1
ATOM 4609 N N . LEU B 1 299 ? 5.314 17.456 12.899 1.00 34.69 263 LEU B N 1
ATOM 4610 C CA . LEU B 1 299 ? 5.143 18.837 12.492 1.00 36.25 263 LEU B CA 1
ATOM 4611 C C . LEU B 1 299 ? 6.354 19.567 13.078 1.00 36.25 263 LEU B C 1
ATOM 4612 O O . LEU B 1 299 ? 6.629 19.435 14.267 1.00 34.25 263 LEU B O 1
ATOM 4617 N N . ILE B 1 300 ? 7.068 20.316 12.244 1.00 34.13 264 ILE B N 1
ATOM 4618 C CA . ILE B 1 300 ? 8.243 21.080 12.673 1.00 33.66 264 ILE B CA 1
ATOM 4619 C C . ILE B 1 300 ? 7.997 22.584 12.432 1.00 30.46 264 ILE B C 1
ATOM 4620 O O . ILE B 1 300 ? 7.624 22.990 11.338 1.00 32.20 264 ILE B O 1
ATOM 4625 N N . VAL B 1 301 ? 8.195 23.399 13.462 1.00 33.08 265 VAL B N 1
ATOM 4626 C CA . VAL B 1 301 ? 7.998 24.837 13.359 1.00 30.59 265 VAL B CA 1
ATOM 4627 C C . VAL B 1 301 ? 9.322 25.603 13.265 1.00 38.41 265 VAL B C 1
ATOM 4628 O O . VAL B 1 301 ? 10.184 25.460 14.135 1.00 38.01 265 VAL B O 1
ATOM 4632 N N . MET B 1 302 ? 9.460 26.421 12.219 1.00 34.95 266 MET B N 1
ATOM 4633 C CA . MET B 1 302 ? 10.665 27.228 11.987 1.00 39.79 266 MET B CA 1
ATOM 4634 C C . MET B 1 302 ? 10.278 28.647 11.545 1.00 44.49 266 MET B C 1
ATOM 4635 O O . MET B 1 302 ? 9.097 28.992 11.463 1.00 33.13 266 MET B O 1
ATOM 4640 N N . ASN B 1 303 ? 11.288 29.471 11.276 1.00 49.06 267 ASN B N 1
ATOM 4641 C CA . ASN B 1 303 ? 11.044 30.805 10.740 1.00 52.80 267 ASN B CA 1
ATOM 4642 C C . ASN B 1 303 ? 11.661 30.704 9.344 1.00 50.03 267 ASN B C 1
ATOM 4643 O O . ASN B 1 303 ? 10.950 30.518 8.357 1.00 52.82 267 ASN B O 1
ATOM 4648 N N . ASP B 1 304 ? 12.979 30.811 9.244 1.00 48.12 268 ASP B N 1
ATOM 4649 C CA . ASP B 1 304 ? 13.603 30.639 7.935 1.00 51.46 268 ASP B CA 1
ATOM 4650 C C . ASP B 1 304 ? 13.713 29.129 7.796 1.00 46.89 268 ASP B C 1
ATOM 4651 O O . ASP B 1 304 ? 14.164 28.461 8.726 1.00 47.03 268 ASP B O 1
ATOM 4656 N N . VAL B 1 305 ? 13.291 28.582 6.660 1.00 44.29 269 VAL B N 1
ATOM 4657 C CA . VAL B 1 305 ? 13.378 27.139 6.460 1.00 44.11 269 VAL B CA 1
ATOM 4658 C C . VAL B 1 305 ? 14.699 26.767 5.808 1.00 50.92 269 VAL B C 1
ATOM 4659 O O . VAL B 1 305 ? 14.858 26.859 4.595 1.00 53.98 269 VAL B O 1
ATOM 4663 N N . ASN B 1 306 ? 15.653 26.357 6.636 1.00 55.33 270 ASN B N 1
ATOM 4664 C CA . ASN B 1 306 ? 16.975 25.965 6.169 1.00 56.22 270 ASN B CA 1
ATOM 4665 C C . ASN B 1 306 ? 17.170 24.504 6.523 1.00 59.04 270 ASN B C 1
ATOM 4666 O O . ASN B 1 306 ? 17.052 24.131 7.697 1.00 56.46 270 ASN B O 1
ATOM 4671 N N . TYR B 1 307 ? 17.456 23.682 5.517 1.00 57.40 271 TYR B N 1
ATOM 4672 C CA . TYR B 1 307 ? 17.673 22.255 5.736 1.00 59.27 271 TYR B CA 1
ATOM 4673 C C . TYR B 1 307 ? 18.808 22.059 6.733 1.00 51.61 271 TYR B C 1
ATOM 4674 O O . TYR B 1 307 ? 18.818 21.101 7.500 1.00 50.60 271 TYR B O 1
ATOM 4683 N N . HIS B 1 308 ? 19.757 22.983 6.703 1.00 48.20 272 HIS B N 1
ATOM 4684 C CA . HIS B 1 308 ? 20.937 22.951 7.559 1.00 48.91 272 HIS B CA 1
ATOM 4685 C C . HIS B 1 308 ? 20.587 22.787 9.032 1.00 42.10 272 HIS B C 1
ATOM 4686 O O . HIS B 1 308 ? 21.276 22.098 9.770 1.00 40.13 272 HIS B O 1
ATOM 4693 N N . LYS B 1 309 ? 19.511 23.426 9.463 1.00 33.09 273 LYS B N 1
ATOM 4694 C CA . LYS B 1 309 ? 19.110 23.332 10.859 1.00 39.35 273 LYS B CA 1
ATOM 4695 C C . LYS B 1 309 ? 18.483 21.987 11.237 1.00 33.40 273 LYS B C 1
ATOM 4696 O O . LYS B 1 309 ? 18.386 21.654 12.412 1.00 39.84 273 LYS B O 1
ATOM 4702 N N . LEU B 1 310 ? 18.097 21.195 10.246 1.00 36.57 274 LEU B N 1
ATOM 4703 C CA . LEU B 1 310 ? 17.434 19.923 10.521 1.00 41.58 274 LEU B CA 1
ATOM 4704 C C . LEU B 1 310 ? 18.286 18.649 10.425 1.00 40.63 274 LEU B C 1
ATOM 4705 O O . LEU B 1 310 ? 17.799 17.554 10.716 1.00 38.99 274 LEU B O 1
ATOM 4710 N N . GLU B 1 311 ? 19.553 18.787 10.053 1.00 39.97 275 GLU B N 1
ATOM 4711 C CA . GLU B 1 311 ? 20.424 17.626 9.867 1.00 42.49 275 GLU B CA 1
ATOM 4712 C C . GLU B 1 311 ? 20.543 16.655 11.046 1.00 37.83 275 GLU B C 1
ATOM 4713 O O . GLU B 1 311 ? 20.762 15.464 10.842 1.00 43.58 275 GLU B O 1
ATOM 4719 N N . GLY B 1 312 ? 20.390 17.145 12.268 1.00 37.94 276 GLY B N 1
ATOM 4720 C CA . GLY B 1 312 ? 20.485 16.269 13.424 1.00 33.67 276 GLY B CA 1
ATOM 4721 C C . GLY B 1 312 ? 19.222 15.493 13.786 1.00 39.33 276 GLY B C 1
ATOM 4722 O O . GLY B 1 312 ? 19.249 14.625 14.669 1.00 38.38 276 GLY B O 1
ATOM 4723 N N . PHE B 1 313 ? 18.104 15.801 13.133 1.00 36.00 277 PHE B N 1
ATOM 4724 C CA . PHE B 1 313 ? 16.848 15.106 13.426 1.00 32.78 277 PHE B CA 1
ATOM 4725 C C . PHE B 1 313 ? 16.883 13.717 12.783 1.00 33.46 277 PHE B C 1
ATOM 4726 O O . PHE B 1 313 ? 17.637 13.475 11.847 1.00 34.96 277 PHE B O 1
ATOM 4734 N N . PRO B 1 314 ? 16.054 12.790 13.266 1.00 33.98 278 PRO B N 1
ATOM 4735 C CA . PRO B 1 314 ? 16.044 11.436 12.709 1.00 34.93 278 PRO B CA 1
ATOM 4736 C C . PRO B 1 314 ? 15.245 11.232 11.425 1.00 39.39 278 PRO B C 1
ATOM 4737 O O . PRO B 1 314 ? 15.323 10.171 10.819 1.00 40.89 278 PRO B O 1
ATOM 4741 N N . PHE B 1 315 ? 14.494 12.241 10.995 1.00 38.45 279 PHE B N 1
ATOM 4742 C CA . PHE B 1 315 ? 13.676 12.103 9.787 1.00 34.83 279 PHE B CA 1
ATOM 4743 C C . PHE B 1 315 ? 14.430 11.713 8.527 1.00 34.27 279 PHE B C 1
ATOM 4744 O O . PHE B 1 315 ? 15.548 12.179 8.276 1.00 37.28 279 PHE B O 1
ATOM 4752 N N . GLU B 1 316 ? 13.806 10.853 7.725 1.00 35.60 280 GLU B N 1
ATOM 4753 C CA . GLU B 1 316 ? 14.414 10.373 6.485 1.00 36.96 280 GLU B CA 1
ATOM 4754 C C . GLU B 1 316 ? 14.008 11.166 5.260 1.00 34.16 280 GLU B C 1
ATOM 4755 O O . GLU B 1 316 ? 14.695 11.147 4.242 1.00 35.54 280 GLU B O 1
ATOM 4761 N N . ALA B 1 317 ? 12.886 11.863 5.357 1.00 34.33 281 ALA B N 1
ATOM 4762 C CA . ALA B 1 317 ? 12.396 12.656 4.243 1.00 35.58 281 ALA B CA 1
ATOM 4763 C C . ALA B 1 317 ? 11.659 13.839 4.834 1.00 35.70 281 ALA B C 1
ATOM 4764 O O . ALA B 1 317 ? 11.194 13.777 5.970 1.00 36.02 281 ALA B O 1
ATOM 4766 N N . TYR B 1 318 ? 11.556 14.917 4.068 1.00 34.40 282 TYR B N 1
ATOM 4767 C CA . TYR B 1 318 ? 10.889 16.114 4.555 1.00 32.60 282 TYR B CA 1
ATOM 4768 C C . TYR B 1 318 ? 9.830 16.657 3.596 1.00 34.21 282 TYR B C 1
ATOM 4769 O O . TYR B 1 318 ? 9.907 16.475 2.386 1.00 33.46 282 TYR B O 1
ATOM 4778 N N . VAL B 1 319 ? 8.827 17.312 4.159 1.00 34.67 283 VAL B N 1
ATOM 4779 C CA . VAL B 1 319 ? 7.798 17.946 3.348 1.00 35.84 283 VAL B CA 1
ATOM 4780 C C . VAL B 1 319 ? 7.764 19.376 3.854 1.00 30.73 283 VAL B C 1
ATOM 4781 O O . VAL B 1 319 ? 7.610 19.616 5.049 1.00 29.48 283 VAL B O 1
ATOM 4785 N N . VAL B 1 320 ? 7.942 20.325 2.954 1.00 28.59 284 VAL B N 1
ATOM 4786 C CA . VAL B 1 320 ? 7.926 21.716 3.363 1.00 26.17 284 VAL B CA 1
ATOM 4787 C C . VAL B 1 320 ? 6.582 22.307 2.955 1.00 28.23 284 VAL B C 1
ATOM 4788 O O . VAL B 1 320 ? 6.207 22.264 1.787 1.00 26.80 284 VAL B O 1
ATOM 4792 N N . VAL B 1 321 ? 5.872 22.851 3.930 1.00 26.84 285 VAL B N 1
ATOM 4793 C CA . VAL B 1 321 ? 4.565 23.443 3.702 1.00 36.72 285 VAL B CA 1
ATOM 4794 C C . VAL B 1 321 ? 4.663 24.915 4.042 1.00 31.04 285 VAL B C 1
ATOM 4795 O O . VAL B 1 321 ? 4.176 25.359 5.068 1.00 39.60 285 VAL B O 1
ATOM 4799 N N . ALA B 1 322 ? 5.312 25.663 3.163 1.00 36.44 286 ALA B N 1
ATOM 4800 C CA . ALA B 1 322 ? 5.503 27.088 3.351 1.00 38.25 286 ALA B CA 1
ATOM 4801 C C . ALA B 1 322 ? 5.818 27.650 1.980 1.00 41.52 286 ALA B C 1
ATOM 4802 O O . ALA B 1 322 ? 5.030 27.501 1.054 1.00 43.95 286 ALA B O 1
ATOM 4804 N N . CYS B 1 323 ? 6.971 28.292 1.834 1.00 41.25 287 CYS B N 1
ATOM 4805 C CA . CYS B 1 323 ? 7.325 28.818 0.528 1.00 43.44 287 CYS B CA 1
ATOM 4806 C C . CYS B 1 323 ? 7.815 27.653 -0.324 1.00 39.04 287 CYS B C 1
ATOM 4807 O O . CYS B 1 323 ? 8.742 26.955 0.072 1.00 43.03 287 CYS B O 1
ATOM 4810 N N . PRO B 1 324 ? 7.195 27.422 -1.502 1.00 37.80 288 PRO B N 1
ATOM 4811 C CA . PRO B 1 324 ? 7.589 26.327 -2.396 1.00 36.21 288 PRO B CA 1
ATOM 4812 C C . PRO B 1 324 ? 8.971 26.492 -3.024 1.00 39.30 288 PRO B C 1
ATOM 4813 O O . PRO B 1 324 ? 9.536 25.545 -3.574 1.00 33.35 288 PRO B O 1
ATOM 4817 N N . ARG B 1 325 ? 9.516 27.698 -2.959 1.00 38.31 289 ARG B N 1
ATOM 4818 C CA . ARG B 1 325 ? 10.830 27.922 -3.519 1.00 43.06 289 ARG B CA 1
ATOM 4819 C C . ARG B 1 325 ? 11.843 27.054 -2.785 1.00 43.78 289 ARG B C 1
ATOM 4820 O O . ARG B 1 325 ? 12.881 26.712 -3.341 1.00 44.71 289 ARG B O 1
ATOM 4828 N N . VAL B 1 326 ? 11.542 26.694 -1.537 1.00 42.41 290 VAL B N 1
ATOM 4829 C CA . VAL B 1 326 ? 12.478 25.892 -0.757 1.00 45.09 290 VAL B CA 1
ATOM 4830 C C . VAL B 1 326 ? 12.669 24.486 -1.276 1.00 41.41 290 VAL B C 1
ATOM 4831 O O . VAL B 1 326 ? 13.794 24.090 -1.565 1.00 45.77 290 VAL B O 1
ATOM 4835 N N . PRO B 1 327 ? 11.584 23.702 -1.393 1.00 38.63 291 PRO B N 1
ATOM 4836 C CA . PRO B 1 327 ? 11.795 22.344 -1.907 1.00 38.28 291 PRO B CA 1
ATOM 4837 C C . PRO B 1 327 ? 11.977 22.288 -3.424 1.00 41.88 291 PRO B C 1
ATOM 4838 O O . PRO B 1 327 ? 12.652 21.393 -3.944 1.00 43.30 291 PRO B O 1
ATOM 4842 N N . LEU B 1 328 ? 11.389 23.258 -4.124 1.00 38.40 292 LEU B N 1
ATOM 4843 C CA . LEU B 1 328 ? 11.415 23.295 -5.587 1.00 43.78 292 LEU B CA 1
ATOM 4844 C C . LEU B 1 328 ? 12.551 24.043 -6.272 1.00 46.36 292 LEU B C 1
ATOM 4845 O O . LEU B 1 328 ? 12.691 23.974 -7.495 1.00 43.97 292 LEU B O 1
ATOM 4850 N N . ASP B 1 329 ? 13.372 24.749 -5.514 1.00 51.80 293 ASP B N 1
ATOM 4851 C CA . ASP B 1 329 ? 14.438 25.506 -6.151 1.00 56.48 293 ASP B CA 1
ATOM 4852 C C . ASP B 1 329 ? 15.825 25.256 -5.560 1.00 53.12 293 ASP B C 1
ATOM 4853 O O . ASP B 1 329 ? 15.950 24.772 -4.438 1.00 55.89 293 ASP B O 1
ATOM 4858 N N . TRP B 1 334 ? 19.850 19.768 0.363 1.00 74.63 298 TRP B N 1
ATOM 4859 C CA . TRP B 1 334 ? 19.100 18.781 1.136 1.00 71.57 298 TRP B CA 1
ATOM 4860 C C . TRP B 1 334 ? 19.633 17.372 0.908 1.00 70.95 298 TRP B C 1
ATOM 4861 O O . TRP B 1 334 ? 19.477 16.799 -0.166 1.00 74.18 298 TRP B O 1
ATOM 4872 N N . ARG B 1 335 ? 20.269 16.819 1.933 1.00 70.77 299 ARG B N 1
ATOM 4873 C CA . ARG B 1 335 ? 20.829 15.474 1.854 1.00 70.17 299 ARG B CA 1
ATOM 4874 C C . ARG B 1 335 ? 19.715 14.430 1.846 1.00 67.76 299 ARG B C 1
ATOM 4875 O O . ARG B 1 335 ? 19.937 13.269 1.471 1.00 67.85 299 ARG B O 1
ATOM 4877 N N . LYS B 1 336 ? 18.525 14.847 2.277 1.00 57.99 300 LYS B N 1
ATOM 4878 C CA . LYS B 1 336 ? 17.361 13.967 2.309 1.00 48.24 300 LYS B CA 1
ATOM 4879 C C . LYS B 1 336 ? 16.275 14.541 1.389 1.00 46.14 300 LYS B C 1
ATOM 4880 O O . LYS B 1 336 ? 16.240 15.743 1.113 1.00 42.81 300 LYS B O 1
ATOM 4882 N N . PRO B 1 337 ? 15.385 13.684 0.881 1.00 44.04 301 PRO B N 1
ATOM 4883 C CA . PRO B 1 337 ? 14.317 14.160 -0.009 1.00 40.51 301 PRO B CA 1
ATOM 4884 C C . PRO B 1 337 ? 13.463 15.232 0.671 1.00 39.43 301 PRO B C 1
ATOM 4885 O O . PRO B 1 337 ? 13.010 15.056 1.801 1.00 40.51 301 PRO B O 1
ATOM 4889 N N . VAL B 1 338 ? 13.258 16.353 -0.003 1.00 33.03 302 VAL B N 1
ATOM 4890 C CA . VAL B 1 338 ? 12.443 17.406 0.570 1.00 34.36 302 VAL B CA 1
ATOM 4891 C C . VAL B 1 338 ? 11.334 17.608 -0.468 1.00 36.55 302 VAL B C 1
ATOM 4892 O O . VAL B 1 338 ? 11.605 17.738 -1.662 1.00 38.38 302 VAL B O 1
ATOM 4896 N N . LEU B 1 339 ? 10.081 17.615 -0.027 1.00 31.73 303 LEU B N 1
ATOM 4897 C CA . LEU B 1 339 ? 8.998 17.696 -0.989 1.00 33.02 303 LEU B CA 1
ATOM 4898 C C . LEU B 1 339 ? 7.930 18.710 -0.645 1.00 33.00 303 LEU B C 1
ATOM 4899 O O . LEU B 1 339 ? 7.902 19.241 0.459 1.00 31.46 303 LEU B O 1
ATOM 4904 N N . THR B 1 340 ? 7.053 18.978 -1.611 1.00 31.32 304 THR B N 1
ATOM 4905 C CA . THR B 1 340 ? 5.937 19.892 -1.383 1.00 32.14 304 THR B CA 1
ATOM 4906 C C . THR B 1 340 ? 4.735 19.028 -1.016 1.00 31.63 304 THR B C 1
ATOM 4907 O O . THR B 1 340 ? 4.742 17.804 -1.197 1.00 31.14 304 THR B O 1
ATOM 4911 N N . PRO B 1 341 ? 3.682 19.654 -0.500 1.00 30.69 305 PRO B N 1
ATOM 4912 C CA . PRO B 1 341 ? 2.481 18.897 -0.130 1.00 35.73 305 PRO B CA 1
ATOM 4913 C C . PRO B 1 341 ? 1.930 18.121 -1.342 1.00 36.21 305 PRO B C 1
ATOM 4914 O O . PRO B 1 341 ? 1.475 16.988 -1.214 1.00 45.95 305 PRO B O 1
ATOM 4918 N N . LYS B 1 342 ? 1.985 18.723 -2.523 1.00 34.04 306 LYS B N 1
ATOM 4919 C CA . LYS B 1 342 ? 1.480 18.054 -3.723 1.00 38.84 306 LYS B CA 1
ATOM 4920 C C . LYS B 1 342 ? 2.290 16.799 -4.004 1.00 41.16 306 LYS B C 1
ATOM 4921 O O . LYS B 1 342 ? 1.733 15.743 -4.297 1.00 40.05 306 LYS B O 1
ATOM 4927 N N . GLU B 1 343 ? 3.609 16.916 -3.928 1.00 32.56 307 GLU B N 1
ATOM 4928 C CA . GLU B 1 343 ? 4.450 15.766 -4.200 1.00 39.70 307 GLU B CA 1
ATOM 4929 C C . GLU B 1 343 ? 4.253 14.658 -3.169 1.00 34.89 307 GLU B C 1
ATOM 4930 O O . GLU B 1 343 ? 4.321 13.478 -3.502 1.00 36.93 307 GLU B O 1
ATOM 4936 N N . VAL B 1 344 ? 3.986 15.018 -1.922 1.00 36.28 308 VAL B N 1
ATOM 4937 C CA . VAL B 1 344 ? 3.808 13.980 -0.927 1.00 43.11 308 VAL B CA 1
ATOM 4938 C C . VAL B 1 344 ? 2.525 13.227 -1.270 1.00 44.56 308 VAL B C 1
ATOM 4939 O O . VAL B 1 344 ? 2.413 12.020 -1.030 1.00 44.16 308 VAL B O 1
ATOM 4943 N N . GLU B 1 345 ? 1.564 13.938 -1.849 1.00 41.00 309 GLU B N 1
ATOM 4944 C CA . GLU B 1 345 ? 0.306 13.307 -2.242 1.00 43.89 309 GLU B CA 1
ATOM 4945 C C . GLU B 1 345 ? 0.584 12.291 -3.348 1.00 44.39 309 GLU B C 1
ATOM 4946 O O . GLU B 1 345 ? 0.065 11.169 -3.341 1.00 42.52 309 GLU B O 1
ATOM 4952 N N . ILE B 1 346 ? 1.431 12.689 -4.287 1.00 38.84 310 ILE B N 1
ATOM 4953 C CA . ILE B 1 346 ? 1.822 11.821 -5.383 1.00 42.51 310 ILE B CA 1
ATOM 4954 C C . ILE B 1 346 ? 2.557 10.610 -4.804 1.00 49.54 310 ILE B C 1
ATOM 4955 O O . ILE B 1 346 ? 2.300 9.469 -5.195 1.00 45.08 310 ILE B O 1
ATOM 4960 N N . LEU B 1 347 ? 3.477 10.864 -3.875 1.00 43.52 311 LEU B N 1
ATOM 4961 C CA . LEU B 1 347 ? 4.228 9.779 -3.259 1.00 49.52 311 LEU B CA 1
ATOM 4962 C C . LEU B 1 347 ? 3.306 8.743 -2.624 1.00 50.85 311 LEU B C 1
ATOM 4963 O O . LEU B 1 347 ? 3.544 7.536 -2.751 1.00 51.54 311 LEU B O 1
ATOM 4968 N N . LEU B 1 348 ? 2.262 9.213 -1.942 1.00 46.45 312 LEU B N 1
ATOM 4969 C CA . LEU B 1 348 ? 1.306 8.318 -1.292 1.00 51.75 312 LEU B CA 1
ATOM 4970 C C . LEU B 1 348 ? 0.288 7.799 -2.296 1.00 55.27 312 LEU B C 1
ATOM 4971 O O . LEU B 1 348 ? -0.713 7.190 -1.919 1.00 56.11 312 LEU B O 1
ATOM 4976 N N . GLY B 1 349 ? 0.547 8.060 -3.573 1.00 56.67 313 GLY B N 1
ATOM 4977 C CA . GLY B 1 349 ? -0.347 7.615 -4.626 1.00 62.84 313 GLY B CA 1
ATOM 4978 C C . GLY B 1 349 ? -1.726 8.249 -4.637 1.00 61.29 313 GLY B C 1
ATOM 4979 O O . GLY B 1 349 ? -2.584 7.814 -5.395 1.00 65.06 313 GLY B O 1
ATOM 4980 N N . LEU B 1 350 ? -1.945 9.276 -3.818 1.00 63.69 314 LEU B N 1
ATOM 4981 C CA . LEU B 1 350 ? -3.249 9.945 -3.754 1.00 59.81 314 LEU B CA 1
ATOM 4982 C C . LEU B 1 350 ? -3.402 11.057 -4.792 1.00 57.91 314 LEU B C 1
ATOM 4983 O O . LEU B 1 350 ? -4.401 11.778 -4.793 1.00 59.19 314 LEU B O 1
ATOM 4988 N N . ARG B 1 351 ? -2.408 11.193 -5.665 1.00 51.89 315 ARG B N 1
ATOM 4989 C CA . ARG B 1 351 ? -2.415 12.201 -6.726 1.00 51.66 315 ARG B CA 1
ATOM 4990 C C . ARG B 1 351 ? -1.569 11.624 -7.855 1.00 53.41 315 ARG B C 1
ATOM 4991 O O . ARG B 1 351 ? -0.510 11.044 -7.613 1.00 51.97 315 ARG B O 1
ATOM 4999 N N . GLU B 1 352 ? -2.030 11.785 -9.087 1.00 56.63 316 GLU B N 1
ATOM 5000 C CA . GLU B 1 352 ? -1.317 11.236 -10.229 1.00 56.38 316 GLU B CA 1
ATOM 5001 C C . GLU B 1 352 ? -0.516 12.261 -11.022 1.00 55.93 316 GLU B C 1
ATOM 5002 O O . GLU B 1 352 ? 0.674 12.076 -11.265 1.00 59.03 316 GLU B O 1
ATOM 5008 N N . GLU B 1 353 ? -1.167 13.343 -11.429 1.00 54.51 317 GLU B N 1
ATOM 5009 C CA . GLU B 1 353 ? -0.496 14.364 -12.225 1.00 53.45 317 GLU B CA 1
ATOM 5010 C C . GLU B 1 353 ? 0.385 15.293 -11.392 1.00 50.16 317 GLU B C 1
ATOM 5011 O O . GLU B 1 353 ? -0.014 15.737 -10.314 1.00 48.96 317 GLU B O 1
ATOM 5013 N N . TYR B 1 354 ? 1.582 15.590 -11.885 1.00 45.53 318 TYR B N 1
ATOM 5014 C CA . TYR B 1 354 ? 2.458 16.482 -11.147 1.00 47.98 318 TYR B CA 1
ATOM 5015 C C . TYR B 1 354 ? 1.851 17.871 -11.097 1.00 49.52 318 TYR B C 1
ATOM 5016 O O . TYR B 1 354 ? 1.282 18.350 -12.082 1.00 50.13 318 TYR B O 1
ATOM 5025 N N . GLU B 1 355 ? 1.977 18.514 -9.941 1.00 44.30 319 GLU B N 1
ATOM 5026 C CA . GLU B 1 355 ? 1.434 19.847 -9.741 1.00 41.31 319 GLU B CA 1
ATOM 5027 C C . GLU B 1 355 ? 2.422 20.752 -8.994 1.00 40.64 319 GLU B C 1
ATOM 5028 O O . GLU B 1 355 ? 3.174 20.281 -8.152 1.00 45.13 319 GLU B O 1
ATOM 5034 N N . PHE B 1 356 ? 2.422 22.046 -9.311 1.00 43.80 320 PHE B N 1
ATOM 5035 C CA . PHE B 1 356 ? 3.314 23.012 -8.658 1.00 37.69 320 PHE B CA 1
ATOM 5036 C C . PHE B 1 356 ? 2.606 23.467 -7.400 1.00 39.07 320 PHE B C 1
ATOM 5037 O O . PHE B 1 356 ? 1.401 23.679 -7.418 1.00 42.04 320 PHE B O 1
ATOM 5045 N N . ASP B 1 357 ? 3.351 23.615 -6.309 1.00 39.69 321 ASP B N 1
ATOM 5046 C CA . ASP B 1 357 ? 2.783 24.053 -5.045 1.00 38.87 321 ASP B CA 1
ATOM 5047 C C . ASP B 1 357 ? 2.619 25.563 -5.107 1.00 40.28 321 ASP B C 1
ATOM 5048 O O . ASP B 1 357 ? 3.531 26.274 -5.521 1.00 44.26 321 ASP B O 1
ATOM 5053 N N . GLU B 1 358 ? 1.456 26.049 -4.692 1.00 41.06 322 GLU B N 1
ATOM 5054 C CA . GLU B 1 358 ? 1.162 27.477 -4.713 1.00 36.35 322 GLU B CA 1
ATOM 5055 C C . GLU B 1 358 ? 0.491 27.871 -3.428 1.00 40.78 322 GLU B C 1
ATOM 5056 O O . GLU B 1 358 ? -0.133 27.047 -2.770 1.00 41.03 322 GLU B O 1
ATOM 5062 N N . ILE B 1 359 ? 0.625 29.141 -3.074 1.00 39.28 323 ILE B N 1
ATOM 5063 C CA . ILE B 1 359 ? -0.044 29.658 -1.904 1.00 37.79 323 ILE B CA 1
ATOM 5064 C C . ILE B 1 359 ? -1.103 30.546 -2.540 1.00 37.73 323 ILE B C 1
ATOM 5065 O O . ILE B 1 359 ? -0.786 31.578 -3.110 1.00 36.68 323 ILE B O 1
ATOM 5070 N N . LEU B 1 360 ? -2.359 30.125 -2.481 1.00 40.51 324 LEU B N 1
ATOM 5071 C CA . LEU B 1 360 ? -3.431 30.909 -3.083 1.00 40.84 324 LEU B CA 1
ATOM 5072 C C . LEU B 1 360 ? -4.106 31.819 -2.085 1.00 41.87 324 LEU B C 1
ATOM 5073 O O . LEU B 1 360 ? -4.070 31.574 -0.882 1.00 47.20 324 LEU B O 1
ATOM 5078 N N . GLY B 1 361 ? -4.704 32.891 -2.587 1.00 42.12 325 GLY B N 1
ATOM 5079 C CA . GLY B 1 361 ? -5.424 33.802 -1.721 1.00 38.67 325 GLY B CA 1
ATOM 5080 C C . GLY B 1 361 ? -6.862 33.763 -2.198 1.00 42.82 325 GLY B C 1
ATOM 5081 O O . GLY B 1 361 ? -7.187 33.019 -3.120 1.00 42.69 325 GLY B O 1
ATOM 5082 N N . GLY B 1 362 ? -7.730 34.554 -1.582 1.00 47.38 326 GLY B N 1
ATOM 5083 C CA . GLY B 1 362 ? -9.115 34.577 -2.006 1.00 42.75 326 GLY B CA 1
ATOM 5084 C C . GLY B 1 362 ? -9.267 35.723 -2.984 1.00 45.56 326 GLY B C 1
ATOM 5085 O O . GLY B 1 362 ? -8.268 36.308 -3.379 1.00 41.84 326 GLY B O 1
ATOM 5086 N N . PRO B 1 363 ? -10.495 36.071 -3.394 1.00 50.04 327 PRO B N 1
ATOM 5087 C CA . PRO B 1 363 ? -10.698 37.174 -4.341 1.00 51.69 327 PRO B CA 1
ATOM 5088 C C . PRO B 1 363 ? -10.145 38.499 -3.831 1.00 47.45 327 PRO B C 1
ATOM 5089 O O . PRO B 1 363 ? -10.128 38.746 -2.629 1.00 42.97 327 PRO B O 1
ATOM 5093 N N . ARG B 1 364 ? -9.675 39.341 -4.748 1.00 46.60 328 ARG B N 1
ATOM 5094 C CA . ARG B 1 364 ? -9.112 40.637 -4.372 1.00 46.74 328 ARG B CA 1
ATOM 5095 C C . ARG B 1 364 ? -10.002 41.758 -4.899 1.00 49.37 328 ARG B C 1
ATOM 5096 O O . ARG B 1 364 ? -10.316 41.804 -6.093 1.00 50.69 328 ARG B O 1
ATOM 5104 N N . GLU B 1 365 ? -10.390 42.668 -4.012 1.00 51.15 329 GLU B N 1
ATOM 5105 C CA . GLU B 1 365 ? -11.265 43.777 -4.386 1.00 53.07 329 GLU B CA 1
ATOM 5106 C C . GLU B 1 365 ? -10.582 44.795 -5.287 1.00 51.92 329 GLU B C 1
ATOM 5107 O O . GLU B 1 365 ? -10.970 44.973 -6.438 1.00 55.09 329 GLU B O 1
ATOM 5109 N N . SER B 1 366 ? -9.564 45.465 -4.760 1.00 54.81 330 SER B N 1
ATOM 5110 C CA . SER B 1 366 ? -8.862 46.485 -5.529 1.00 53.97 330 SER B CA 1
ATOM 5111 C C . SER B 1 366 ? -7.430 46.107 -5.890 1.00 51.93 330 SER B C 1
ATOM 5112 O O . SER B 1 366 ? -6.969 45.001 -5.600 1.00 49.97 330 SER B O 1
ATOM 5115 N N . ASP B 1 367 ? -6.734 47.045 -6.524 1.00 46.69 331 ASP B N 1
ATOM 5116 C CA . ASP B 1 367 ? -5.356 46.844 -6.947 1.00 46.45 331 ASP B CA 1
ATOM 5117 C C . ASP B 1 367 ? -4.469 47.814 -6.199 1.00 47.25 331 ASP B C 1
ATOM 5118 O O . ASP B 1 367 ? -4.927 48.871 -5.790 1.00 50.00 331 ASP B O 1
ATOM 5123 N N . GLU B 1 368 ? -3.198 47.461 -6.031 1.00 44.01 332 GLU B N 1
ATOM 5124 C CA . GLU B 1 368 ? -2.263 48.336 -5.344 1.00 40.30 332 GLU B CA 1
ATOM 5125 C C . GLU B 1 368 ? -1.859 49.418 -6.311 1.00 43.06 332 GLU B C 1
ATOM 5126 O O . GLU B 1 368 ? -2.030 49.270 -7.514 1.00 45.77 332 GLU B O 1
ATOM 5132 N N . PRO B 1 369 ? -1.329 50.531 -5.798 1.00 46.08 333 PRO B N 1
ATOM 5133 C CA . PRO B 1 369 ? -0.914 51.618 -6.686 1.00 44.62 333 PRO B CA 1
ATOM 5134 C C . PRO B 1 369 ? 0.459 51.349 -7.269 1.00 48.41 333 PRO B C 1
ATOM 5135 O O . PRO B 1 369 ? 1.213 50.534 -6.742 1.00 45.61 333 PRO B O 1
ATOM 5139 N N . PHE B 1 370 ? 0.775 52.022 -8.370 1.00 45.94 334 PHE B N 1
ATOM 5140 C CA . PHE B 1 370 ? 2.082 51.878 -8.996 1.00 49.07 334 PHE B CA 1
ATOM 5141 C C . PHE B 1 370 ? 3.026 52.858 -8.297 1.00 50.29 334 PHE B C 1
ATOM 5142 O O . PHE B 1 370 ? 3.627 53.732 -8.919 1.00 48.24 334 PHE B O 1
ATOM 5150 N N . GLY B 1 371 ? 3.126 52.692 -6.981 1.00 53.50 335 GLY B N 1
ATOM 5151 C CA . GLY B 1 371 ? 3.960 53.542 -6.149 1.00 51.69 335 GLY B CA 1
ATOM 5152 C C . GLY B 1 371 ? 3.771 53.085 -4.710 1.00 54.75 335 GLY B C 1
ATOM 5153 O O . GLY B 1 371 ? 3.212 52.013 -4.480 1.00 50.01 335 GLY B O 1
ATOM 5154 N N . ILE B 1 372 ? 4.204 53.881 -3.737 1.00 49.65 336 ILE B N 1
ATOM 5155 C CA . ILE B 1 372 ? 4.069 53.465 -2.349 1.00 53.75 336 ILE B CA 1
ATOM 5156 C C . ILE B 1 372 ? 2.617 53.282 -1.921 1.00 56.44 336 ILE B C 1
ATOM 5157 O O . ILE B 1 372 ? 1.689 53.744 -2.593 1.00 58.91 336 ILE B O 1
ATOM 5162 N N . SER B 1 373 ? 2.435 52.588 -0.802 1.00 53.94 337 SER B N 1
ATOM 5163 C CA . SER B 1 373 ? 1.109 52.340 -0.242 1.00 51.81 337 SER B CA 1
ATOM 5164 C C . SER B 1 373 ? 1.237 52.237 1.273 1.00 51.74 337 SER B C 1
ATOM 5165 O O . SER B 1 373 ? 2.320 51.951 1.792 1.00 50.76 337 SER B O 1
ATOM 5168 N N . ILE B 1 374 ? 0.136 52.476 1.979 1.00 53.08 338 ILE B N 1
ATOM 5169 C CA . ILE B 1 374 ? 0.133 52.389 3.436 1.00 53.50 338 ILE B CA 1
ATOM 5170 C C . ILE B 1 374 ? -0.953 51.411 3.836 1.00 55.00 338 ILE B C 1
ATOM 5171 O O . ILE B 1 374 ? -2.067 51.472 3.324 1.00 55.16 338 ILE B O 1
ATOM 5176 N N . HIS B 1 375 ? -0.632 50.502 4.746 1.00 52.29 339 HIS B N 1
ATOM 5177 C CA . HIS B 1 375 ? -1.607 49.519 5.187 1.00 53.23 339 HIS B CA 1
ATOM 5178 C C . HIS B 1 375 ? -1.565 49.371 6.703 1.00 56.31 339 HIS B C 1
ATOM 5179 O O . HIS B 1 375 ? -0.498 49.458 7.302 1.00 57.60 339 HIS B O 1
ATOM 5186 N N . SER B 1 376 ? -2.726 49.156 7.319 1.00 61.79 340 SER B N 1
ATOM 5187 C CA . SER B 1 376 ? -2.816 49.007 8.774 1.00 67.24 340 SER B CA 1
ATOM 5188 C C . SER B 1 376 ? -3.744 47.870 9.175 1.00 72.70 340 SER B C 1
ATOM 5189 O O . SER B 1 376 ? -4.501 47.361 8.353 1.00 77.42 340 SER B O 1
ATOM 5192 N N . THR B 1 377 ? -3.680 47.493 10.451 1.00 78.55 341 THR B N 1
ATOM 5193 C CA . THR B 1 377 ? -4.506 46.427 11.027 1.00 79.56 341 THR B CA 1
ATOM 5194 C C . THR B 1 377 ? -4.208 45.042 10.453 1.00 80.93 341 THR B C 1
ATOM 5195 O O . THR B 1 377 ? -3.747 44.976 9.293 1.00 81.08 341 THR B O 1
#

Secondary structure (DSSP, 8-state):
--S--HHHHHHHHHHTT--EEEEE--GGGHHHHHHHHHHHHTTT-EEEEE-SPP--TTS--HHHHHHTT-SEEEEEE----S---SS-EEEEE-------HHHHHHTHHHHHTT-SEEEEEE-GGGGGGHHHHHHHHHHTT-EEE-----TT-SSTTB-BTTB-GGG-SS-SEEEEESSSSHHHHHHHHHH-SEEEEE-TTT--EEE---HHHHHHHHHHHHHHTT--EEEEEEE-STTT--HHHHHHHHHHHHHTT-EEEEEEESS--HHHHTTS--SEEEE-S-THHHHS--S--SS-EE-HHHHHHHTTS--S-----------SS---SS-EEE--/-BPPP-HHHHHHHHHHH--SEEEEE-BGGGHHHHHHHHHHHHTTT-EEEEE-SPB--TTS--HHHHHHTT-SEEEEEE----S---SS-EEEEE--B-S-HHHHHHHTHHHHHTT-SEEEEEE-GGGGGGHHHHHHHHHHTT-EEE-----TT-SSTTB-BTTB-GGG-S--SEEEEESSSSHHHHHHHHHH-S-EEEE-TTT--EEE---HHHHHHHHHHHHHHHT--EEEEEEE-STTT--HHHHHHHHHHHHHTT-EEEEEEESS--GGGGTTS--SEEEE-S-THHHH---S-EE-HHHHHHHTTS--S------------S---SS-EEE--

Solvent-accessible surface area: 26775 Å² total; per-residue (Å²): 104,63,78,45,34,31,80,100,0,26,54,47,0,110,144,64,40,6,139,65,0,0,1,2,1,22,65,67,40,6,148,69,0,25,67,6,0,24,60,0,48,145,41,127,5,64,2,2,0,13,0,28,49,5,176,10,6,16,32,4,3,0,46,39,0,115,78,3,44,5,56,0,0,0,0,1,13,40,10,26,14,143,22,87,10,83,9,40,0,1,2,7,13,46,14,19,170,32,63,0,35,58,2,0,45,116,11,56,48,34,0,58,143,9,19,161,21,0,0,0,0,1,17,27,81,2,5,38,24,11,67,95,0,74,118,36,0,78,89,90,59,21,40,18,30,47,3,114,18,16,12,20,1,2,0,37,0,5,2,41,10,15,0,0,21,0,1,105,47,90,16,100,0,0,0,0,3,4,54,61,101,21,34,0,27,0,0,5,17,22,19,95,71,58,2,0,9,0,27,7,127,93,86,57,93,53,93,25,91,32,125,203,23,46,5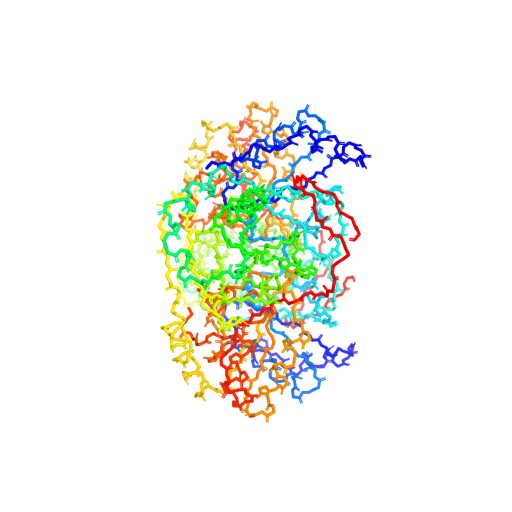8,50,18,102,47,34,7,56,140,0,106,102,10,48,72,0,0,0,0,0,0,22,30,39,8,22,58,33,35,82,46,0,65,113,0,19,60,29,0,94,83,70,74,56,100,5,14,5,0,0,2,42,48,24,54,19,136,27,0,53,44,5,51,6,69,0,0,0,0,0,2,26,1,88,40,2,14,51,53,213,44,67,26,190,46,20,4,0,0,0,40,0,0,12,16,11,19,63,89,67,93,75,31,72,7,0,24,17,119,35,34,139,27,111,77,64,24,65,108,23,27,14,58,39,82,99,200,70,106,96,33,40,62,82,102,0,24,55,56,0,104,83,77,54,10,66,50,0,0,1,1,1,18,65,65,13,6,48,58,0,21,103,0,0,28,61,0,42,154,48,138,7,60,2,2,0,12,0,30,32,4,178,9,7,18,33,6,2,0,54,31,0,113,79,1,43,7,61,0,0,0,0,1,12,42,10,39,12,141,19,95,8,81,8,41,0,0,2,4,14,19,27,0,48,36,44,2,23,86,1,0,112,116,10,44,51,34,0,106,144,10,15,139,36,0,0,0,0,0,10,21,73,4,4,54,17,15,65,94,0,70,113,24,1,81,90,52,48,13,75,16,22,46,5,105,21,14,10,22,2,2,1,33,0,4,1,43,10,16,0,0,22,0,1,97,50,185,12,102,0,0,0,0,3,2,53,54,126,14,27,0,21,0,0,6,7,10,23,144,73,122,1,0,8,0,30,2,115,92,77,57,90,52,68,17,96,37,82,71,29,45,163,64,20,102,49,38,0,50,134,0,99,128,12,50,55,0,0,0,0,0,0,12,26,40,6,19,60,25,34,84,64,0,49,112,0,18,134,20,0,91,165,57,70,57,103,7,14,4,0,0,1,42,47,16,56,22,140,35,1,114,46,13,23,18,81,0,4,0,1,0,0,30,1,93,38,6,11,120,94,98,16,16,4,0,0,4,55,0,0,16,5,5,18,52,91,71,154,59,19,28,3,1,29,18,113,27,38,136,33,106,78,64,26,65,129,22,23,10,60,38,64,132

Radius of gyration: 28.67 Å; Cα contacts (8 Å, |Δi|>4): 1482; chains: 2; bounding box: 61×61×88 Å

GO terms:
  GO:0051539 4 iron, 4 sulfur cluster binding (F, IDA)
  GO:0016765 transferase activity, transferring alkyl or aryl (other than methyl) groups (F, IDA)
  GO:0017183 protein histidyl modification to diphthamide (P, IDA)
  GO:0050843 S-adenosylmethionine catabolic process (P, IDA)

Sequence (677 aa):
LHEIPKSEILKELKRIGAKRVLIQSPEGLRREAEELAGFLEENNIEVFLHGEINYGACDPADREAKLVGCDALIHLGHSYMKLPLEVPTIFVPAFARVSVVEALKENIGEIKKLGRKIIVTTTAQHIHQLKEAKEFLESEGFEVSIGRGDSRISWPGQVLGCNYSVAKVRGEGILFIGSGIFHPLGLAVATRKKVLAIDPYTKAFSWIDPERFIRKRWAQIAKAMDAKKFGVIVSIKKGQLRLAEAKRIVKLLKKHGREARLIVMNDVNYHKLEGFPFEAYVVVACPRVPLDDYGAWRKPVLTPKEVEILLGLREEYEFDEILGGPRESDEPFGISIHSTMLHEIPKSEILKELKRIGAKRVLIQSPEGLRREAEELAGFLEENNIEVFLHGEINYGACDPADREAKLVGCDALIHLGHSYMKLPLEVPTIFVPAFARVSVVEALKENIGEIKKLGRKIIVTTTAQHIHQLKEAKEFLESEGFEVSIGRGDSRISWPGQVLGCNYSVAKVRGEGILFIGSGIFHPLGLAVATRKKVLAIDPYTKAFSWIDPERFIRKRWAQIAKAMDAKKFGVIVSIKKGQLRLAEAKRIVKLLKKHGREARLIVMNDVNYHKLEGFPFEAYVVVACPRVPLDWRKPVLTPKEVEILLGLREEYEFDEILGGPRESDEPFGISIHST

CATH classification: 3.40.50.11840 (+2 more: 3.40.50.11850, 3.40.50.11860)